Protein 8U06 (pdb70)

Foldseek 3Di:
DAEEEEEALDLQSVLQQVLLLVVPHAYEYEYQDPDRCPVVVVSRYHYDYALLVRLLRHLHYEYEDAALVVVCVRCVVCLLVQANGEYEYQYADALVSQQVVLVSNVVSHHFYKYKHFQDGSVCFQHEPGEIEIEAGPVSCVVCVVSSVSGYHYDYPYHRRSVRNVVSVVVVVVVVVVVLVLVLVQLLQCFDDVNHVDHSVRVVVVVVVVVVVVVVQVVVLPVCLVVVHFAAPPHFLLNVLVVLVVVVVSCVVRVRDRCVSVVSNVLSVVCVVVPRRRGHPNNSVVVPDD/DQAFEEEEEALDLQSVLLQLLLLVVNHAYEYEYQDPDRCPVVVVSPYHYDYALLVRLLRHLHYEYEYAELVVVCVRCVVCLQVQANGEYEYQYADALVSQQVVLVSNVVSHYFYKYKYFQDGSVCFQPEPGEIEIEAGPVSCVVCVVSSVSGYHYDYPYHRRSVRNVVVVVVVVVVVVVVLVLVLVQLLQCFDDVNHNDHSVVVVVVVVVCVVVVVVLVVVLVVCLVVVHFAQPPHFLLNVLVVLVVSVVSCVVRVRDRCVSVVSNVLSVVCVVVPRRRGHPSNSVVVPD

InterPro domains:
  IPR006115 6-phosphogluconate dehydrogenase, NADP-binding [PF03446] (4-153)
  IPR013328 6-phosphogluconate dehydrogenase, domain 2 [G3DSA:1.10.1040.10] (159-292)
  IPR015815 3-hydroxyisobutyrate dehydrogenase-related [PIRSF000103] (3-291)
  IPR036291 NAD(P)-binding domain superfamily [SSF51735] (4-152)
  IPR048666 NADPH-dependent reductive aminase-like, C-terminal domain [PF21761] (160-290)
  IPR051265 HIBADH-related NP60 subfamily [PTHR43580] (4-175)

Sequence (579 aa):
GAKVTVLGLGPMGAALAGAFLAAGHRTTVWNRTPGKGGSLAGEGATEVASAAEAVAASPLVVVCLATYEAVHEVLDPLADELAGRTVVNLTSGSPVHARETANWAQQHGAEYLDGVIMTTPSSGIGKPDYLLLYSGSQAAFDGSRGTLCALGEPMNLGTDAAMASVYDTALLGLMWGTLTGWLHGVALMGADGPGGNVTATTAFTEVANRWMKTVGVFMNTYAPHVDAGHYPGDEFTLHLHHRTMNILAHASELRGVVSGLPELLTELTGRAITAGHGNDSYARLVEFIRKHMGAKVTVLGLGPMGAALAGAFLAAGHRTTVWNRTPGKGGSLAGEGATEVASAAEAVAASPLVVVCLATYEAVHEVLDPLADELAGRTVVNLTSGSPVHARETANWAQQQHGAEYLDGVIMTTPSSGIGKPDYLLLYSGSQAAFDGSRGTLCALGEPMNLGTDAAMASVYDTALLGLMWGTLTGWLHGVALMGADGPGGNVTATTAFTEVANRWMKTVGVFMNTYAPHVDAGHYPGDEFTLHLHHRTMNILAHASELRGVVSGLPELLTELTGRAITAGHGNDSYARLVEFIR

B-factor: mean 26.33, std 11.2, range [11.94, 98.61]

Solvent-accessible surface area: 22124 Å² total; per-residue (Å²): 62,41,115,0,0,0,0,2,6,28,116,36,1,29,24,0,0,20,12,0,26,94,55,48,26,149,5,14,0,24,21,199,61,115,73,115,0,56,87,13,49,71,108,56,10,78,69,16,102,49,13,46,94,0,0,67,37,2,80,12,0,0,0,15,34,93,68,10,126,27,0,42,115,26,0,67,98,14,14,128,83,0,60,70,58,23,1,0,0,5,2,88,34,41,23,74,82,0,94,108,2,20,84,41,0,142,143,48,43,8,82,12,0,1,0,11,30,7,21,29,37,77,4,17,46,72,107,60,39,0,0,0,0,0,6,22,60,71,4,12,107,70,9,102,57,16,0,56,17,0,6,58,10,23,55,19,18,103,40,8,0,25,0,9,4,3,38,12,0,0,17,0,0,1,0,1,0,1,3,0,0,1,0,0,5,6,1,0,35,18,116,32,39,0,11,107,12,74,3,71,45,0,3,55,8,0,64,99,6,27,53,1,0,16,60,34,2,73,66,17,3,66,23,18,67,76,47,119,3,60,6,133,71,32,25,0,96,49,2,48,148,23,0,68,89,2,26,112,20,3,139,131,36,40,7,111,13,29,1,3,107,24,0,27,96,4,0,19,100,0,42,125,56,64,39,3,109,24,0,0,0,47,0,1,61,41,5,108,118,222,164,41,40,97,0,0,0,0,2,7,30,115,35,1,29,24,0,0,17,12,0,23,95,55,50,24,169,3,12,0,21,20,197,60,112,72,115,0,59,85,9,52,74,109,52,9,78,69,26,97,40,12,40,89,0,0,67,36,3,76,13,0,0,0,14,32,93,67,10,70,28,0,47,134,27,1,68,99,13,17,126,80,0,61,72,56,23,2,0,0,4,2,89,40,41,29,71,86,0,92,96,1,16,78,45,1,131,135,47,43,6,83,12,0,1,0,12,29,7,22,30,37,66,3,14,47,108,107,81,38,0,0,0,0,0,6,21,61,74,3,12,108,71,11,105,60,14,0,54,18,0,7,58,11,33,57,22,17,102,40,9,0,27,0,9,4,4,35,14,0,0,18,0,0,1,0,1,0,0,2,0,0,0,0,0,5,6,0,0,36,20,115,31,33,0,11,100,13,73,3,69,40,0,3,111,8,0,53,84,6,28,76,2,0,16,64,31,3,67,63,11,2,67,22,16,67,76,48,120,5,45,8,123,80,25,30,0,93,51,2,50,152,24,0,66,88,1,25,112,20,2,141,137,36,21,6,110,12,28,2,4,108,23,0,26,94,4,0,18,100,0,43,123,55,63,46,2,109,26,0,0,0,45,0,0,65,41,5,147

Secondary structure (DSSP, 8-state):
--EEEEE--SHHHHHHHHHHHHTT-EEEEE-SSTTS-HHHHHTT-EE-S-HHHHHHH-SEEEE--S-HHHHHHHHGGGTGGGTT-EEEE-----HHHHHHHHHHHHHHT-EEEEEEE-S-GGGTTSTT-EEEEEE-HHHHHHHHHHHTTTSEEEEEES-TTHHHHHHHHHHHHHHHHHHHHHHHHHHHHSSSTT----HHHHHHHHHHHHHHHHHHHHHHHHHHHHT--B-TTS-HHHHHHHHHHHHHHHHHHT---SHHHHHHHHHHHHHHTT-TTB-GGGGGGGT--/----EEEEE--SHHHHHHHHHHHHTT-EEEEE-SSTTS-HHHHHTT-EE-SSHHHHHHH-SEEEE--S-HHHHHHHHGGGTGGGTT-EEEE-----HHHHHHHHHHHHHTT-EEEEEEE-S-GGGTTSTT-EEEEEE-HHHHHHHHHHHTTTSEEEEEES-TTHHHHHHHHHHHHHHHHHHHHHHHHHHHHSSSTT----HHHHHHHHHHHHHHHHHHHHHHHHHHHHT--B-TTS-HHHHHHHHHHHHHHHHHHT---SHHHHHHHHHHHHHHTT-TTB-GGGGGGGT-

Nearest PDB structures (foldseek):
  8u07-assembly1_A  TM=1.003E+00  e=7.188E-58  uncultured bacterium
  8u07-assembly1_B  TM=9.953E-01  e=2.051E-54  uncultured bacterium
  8jku-assembly1_A  TM=8.704E-01  e=1.360E-37  synthetic construct
  8qhe-assembly1_A-2  TM=8.598E-01  e=3.360E-33  Aspergillus lentulus
  6jit-assembly2_C  TM=7.911E-01  e=2.680E-31  Stackebrandtia nassauensis DSM 44728

Organism: NCBI:txid77133

Radius of gyration: 27.76 Å; Cα contacts (8 Å, |Δi|>4): 1216; chains: 2; bounding box: 48×63×85 Å

Structure (mmCIF, N/CA/C/O backbone):
data_8U06
#
_entry.id   8U06
#
_cell.length_a   54.114
_cell.length_b   110.767
_cell.length_c   66.987
_cell.angle_alpha   90.000
_cell.angle_beta   107.598
_cell.angle_gamma   90.000
#
_symmetry.space_group_name_H-M   'P 1 21 1'
#
loop_
_entity.id
_entity.type
_entity.pdbx_description
1 polymer RedE
2 non-polymer 'NADP NICOTINAMIDE-ADENINE-DINUCLEOTIDE PHOSPHATE'
3 non-polymer 'Arcyriaflavin A'
4 non-polymer 1,2-ETHANEDIOL
5 non-polymer 'CHLORIDE ION'
6 non-polymer 'IODIDE ION'
7 non-polymer 2-AMINO-2-HYDROXYMETHYL-PROPANE-1,3-DIOL
8 water water
#
loop_
_atom_site.group_PDB
_atom_site.id
_atom_site.type_symbol
_atom_site.label_atom_id
_atom_site.label_alt_id
_atom_site.label_comp_id
_atom_site.label_asym_id
_atom_site.label_entity_id
_atom_site.label_seq_id
_atom_site.pdbx_PDB_ins_code
_atom_site.Cartn_x
_atom_site.Cartn_y
_atom_site.Cartn_z
_atom_site.occupancy
_atom_site.B_iso_or_equiv
_atom_site.auth_seq_id
_atom_site.auth_comp_id
_atom_site.auth_asym_id
_atom_site.auth_atom_id
_atom_site.pdbx_PDB_model_num
ATOM 1 N N . GLY A 1 22 ? 22.68500 -38.60200 -20.37700 1.000 49.90830 2 GLY A N 1
ATOM 2 C CA . GLY A 1 22 ? 22.26900 -39.31400 -19.18000 1.000 54.18016 2 GLY A CA 1
ATOM 3 C C . GLY A 1 22 ? 22.28200 -38.47200 -17.91600 1.000 32.77620 2 GLY A C 1
ATOM 4 O O . GLY A 1 22 ? 22.61700 -38.96500 -16.83100 1.000 35.73771 2 GLY A O 1
ATOM 5 N N . ALA A 1 23 ? 21.90200 -37.20700 -18.05400 1.000 28.51512 3 ALA A N 1
ATOM 6 C CA . ALA A 1 23 ? 21.92900 -36.32000 -16.89700 1.000 22.78228 3 ALA A CA 1
ATOM 7 C C . ALA A 1 23 ? 20.81900 -36.69400 -15.92700 1.000 21.05940 3 ALA A C 1
ATOM 8 O O . ALA A 1 23 ? 19.75600 -37.17100 -16.32600 1.000 23.59828 3 ALA A O 1
ATOM 10 N N . LYS A 1 24 ? 21.06900 -36.47300 -14.63100 1.000 21.37395 4 LYS A N 1
ATOM 11 C CA . LYS A 1 24 ? 20.03500 -36.68100 -13.62600 1.000 22.78433 4 LYS A CA 1
ATOM 12 C C . LYS A 1 24 ? 19.11800 -35.46500 -13.56900 1.000 23.99936 4 LYS A C 1
ATOM 13 O O . LYS A 1 24 ? 19.58500 -34.33600 -13.38900 1.000 25.05070 4 LYS A O 1
ATOM 19 N N . VAL A 1 25 ? 17.81600 -35.69700 -13.68300 1.000 20.55155 5 VAL A N 1
ATOM 20 C CA . VAL A 1 25 ? 16.84200 -34.60900 -13.61200 1.000 17.07101 5 VAL A CA 1
ATOM 21 C C . VAL A 1 25 ? 15.62300 -35.11600 -12.86200 1.000 18.33836 5 VAL A C 1
ATOM 22 O O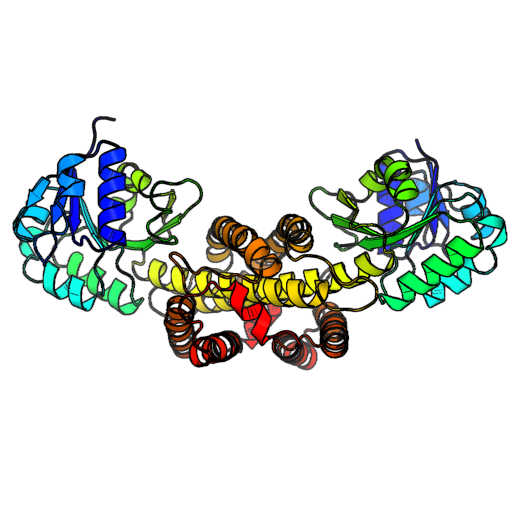 . VAL A 1 25 ? 15.22600 -36.27200 -13.01500 1.000 19.64462 5 VAL A O 1
ATOM 26 N N . THR A 1 26 ? 15.07800 -34.27000 -12.00600 1.000 16.65066 6 THR A N 1
ATOM 27 C CA . THR A 1 26 ? 13.86900 -34.54700 -11.24900 1.000 15.21643 6 THR A CA 1
ATOM 28 C C . THR A 1 26 ? 12.73100 -33.66500 -11.74200 1.000 19.72531 6 THR A C 1
ATOM 29 O O . THR A 1 26 ? 12.93800 -32.47500 -12.01000 1.000 18.89794 6 THR A O 1
ATOM 33 N N . VAL A 1 27 ? 11.53100 -34.23900 -11.87700 1.000 18.15843 7 VAL A N 1
ATOM 34 C CA . VAL A 1 27 ? 10.32200 -33.47200 -12.18000 1.000 17.04242 7 VAL A CA 1
ATOM 35 C C . VAL A 1 27 ? 9.39300 -33.57800 -10.98400 1.000 19.97432 7 VAL A C 1
ATOM 36 O O . VAL A 1 27 ? 9.03500 -34.68500 -10.56800 1.000 20.00449 7 VAL A O 1
ATOM 40 N N . LEU A 1 28 ? 9.00400 -32.42800 -10.42600 1.000 17.83439 8 LEU A N 1
ATOM 41 C CA . LEU A 1 28 ? 7.97300 -32.36200 -9.39600 1.000 16.41036 8 LEU A CA 1
ATOM 42 C C . LEU A 1 28 ? 6.67300 -31.90400 -10.03600 1.000 18.07961 8 LEU A C 1
ATOM 43 O O . LEU A 1 28 ? 6.58400 -30.75900 -10.51500 1.000 18.49803 8 LEU A O 1
ATOM 48 N N . GLY A 1 29 ? 5.66600 -32.78100 -10.03800 1.000 20.91287 9 GLY A N 1
ATOM 49 C CA . GLY A 1 29 ? 4.36900 -32.45500 -10.62400 1.000 18.59938 9 GLY A CA 1
ATOM 50 C C . GLY A 1 29 ? 4.09100 -33.33400 -11.81900 1.000 19.72388 9 GLY A C 1
ATOM 51 O O . GLY A 1 29 ? 4.82500 -33.27100 -12.80000 1.000 19.58507 9 GLY A O 1
ATOM 52 N N . LEU A 1 30 ? 3.08200 -34.18500 -11.72400 1.000 18.73247 10 LEU A N 1
ATOM 53 C CA . LEU A 1 30 ? 2.73100 -35.09900 -12.81000 1.000 17.59952 10 LEU A CA 1
ATOM 54 C C . LEU A 1 30 ? 1.29500 -34.88300 -13.25200 1.000 19.70349 10 LEU A C 1
ATOM 55 O O . LEU A 1 30 ? 0.60000 -35.82700 -13.65700 1.000 22.95655 10 LEU A O 1
ATOM 60 N N . GLY A 1 31 ? 0.84600 -33.61600 -13.25400 1.000 19.92144 11 GLY A N 1
ATOM 61 C CA . GLY A 1 31 ? -0.30900 -33.24100 -14.02100 1.000 22.22976 11 GLY A CA 1
ATOM 62 C C . GLY A 1 31 ? -0.03100 -33.41400 -15.49700 1.000 19.53755 11 GLY A C 1
ATOM 63 O O . GLY A 1 31 ? 1.04000 -33.88200 -15.90300 1.000 22.66533 11 GLY A O 1
ATOM 64 N N . PRO A 1 32 ? -0.99200 -33.01900 -16.32900 1.000 20.21326 12 PRO A N 1
ATOM 65 C CA . PRO A 1 32 ? -0.80500 -33.20200 -17.77100 1.000 20.75008 12 PRO A CA 1
ATOM 66 C C . PRO A 1 32 ? 0.50600 -32.61800 -18.27700 1.000 20.11746 12 PRO A C 1
ATOM 67 O O . PRO A 1 32 ? 1.19000 -33.25500 -19.09700 1.000 21.33086 12 PRO A O 1
ATOM 71 N N . MET A 1 33 ? 0.87000 -31.40800 -17.83100 1.000 18.29599 13 MET A N 1
ATOM 72 C CA . MET A 1 33 ? 2.09400 -30.84100 -18.37400 1.000 18.26759 13 MET A CA 1
ATOM 73 C C . MET A 1 33 ? 3.33400 -31.44800 -17.72300 1.000 17.38829 13 MET A C 1
ATOM 74 O O . MET A 1 33 ? 4.29000 -31.80700 -18.41000 1.000 16.95714 13 MET A O 1
ATOM 79 N N . GLY A 1 34 ? 3.35200 -31.57100 -16.40000 1.000 17.71465 14 GLY A N 1
ATOM 80 C CA . GLY A 1 34 ? 4.54100 -32.12500 -15.75100 1.000 19.95113 14 GLY A CA 1
ATOM 81 C C . GLY A 1 34 ? 4.85500 -33.53100 -16.24100 1.000 20.81951 14 GLY A C 1
ATOM 82 O O . GLY A 1 34 ? 6.01800 -33.88500 -16.45900 1.000 18.02886 14 GLY A O 1
ATOM 83 N N . ALA A 1 35 ? 3.81800 -34.34300 -16.42700 1.000 18.46424 15 ALA A N 1
ATOM 84 C CA . ALA A 1 35 ? 4.01000 -35.67600 -16.98500 1.000 18.87276 15 ALA A CA 1
ATOM 85 C C . ALA A 1 35 ? 4.58600 -35.61500 -18.39100 1.000 20.11802 15 ALA A C 1
ATOM 86 O O . ALA A 1 35 ? 5.38400 -36.47500 -18.78400 1.000 19.41015 15 ALA A O 1
ATOM 88 N N . ALA A 1 36 ? 4.18300 -34.60700 -19.18200 1.000 17.03469 16 ALA A N 1
ATOM 89 C CA . ALA A 1 36 ? 4.75600 -34.50000 -20.50500 1.000 16.82070 16 ALA A CA 1
ATOM 90 C C . ALA A 1 36 ? 6.21600 -34.08800 -20.43200 1.000 16.97711 16 ALA A C 1
ATOM 91 O O . ALA A 1 36 ? 7.02800 -34.52100 -21.25300 1.000 18.80453 16 ALA A O 1
ATOM 93 N N . LEU A 1 37 ? 6.57700 -33.21700 -19.47200 1.000 17.32711 17 LEU A N 1
ATOM 94 C CA . LEU A 1 37 ? 7.98000 -32.83500 -19.37500 1.000 14.20629 17 LEU A CA 1
ATOM 95 C C . LEU A 1 37 ? 8.84000 -34.04200 -18.99000 1.000 16.64477 17 LEU A C 1
ATOM 96 O O . LEU A 1 37 ? 9.94100 -34.24900 -19.52300 1.000 17.71244 17 LEU A O 1
ATOM 101 N N . ALA A 1 38 ? 8.35900 -34.83100 -18.03500 1.000 19.24690 18 ALA A N 1
ATOM 102 C CA . ALA A 1 38 ? 9.09600 -36.02400 -17.64000 1.000 18.05162 18 ALA A CA 1
ATOM 103 C C . ALA A 1 38 ? 9.22800 -36.99100 -18.81800 1.000 17.59354 18 ALA A C 1
ATOM 104 O O . ALA A 1 38 ? 10.30400 -37.56600 -19.02900 1.000 18.66448 18 ALA A O 1
ATOM 106 N N . GLY A 1 39 ? 8.15800 -37.14200 -19.60900 1.000 19.09077 19 GLY A N 1
ATOM 107 C CA . GLY A 1 39 ? 8.21700 -38.01600 -20.78100 1.000 19.23937 19 GLY A CA 1
ATOM 108 C C . GLY A 1 39 ? 9.27100 -37.55100 -21.76400 1.000 20.35008 19 GLY A C 1
ATOM 109 O O . GLY A 1 39 ? 9.99200 -38.36500 -22.34300 1.000 20.78252 19 GLY A O 1
ATOM 110 N N . ALA A 1 40 ? 9.39500 -36.21500 -21.94100 1.000 17.05041 20 ALA A N 1
ATOM 111 C CA . ALA A 1 40 ? 10.38800 -35.69600 -22.86600 1.000 18.28896 20 ALA A CA 1
ATOM 112 C C . ALA A 1 40 ? 11.80300 -35.86800 -22.34500 1.000 18.95693 20 ALA A C 1
ATOM 113 O O . ALA A 1 40 ? 12.72100 -36.12600 -23.12400 1.000 18.20101 20 ALA A O 1
ATOM 115 N N . PHE A 1 41 ? 12.02500 -35.69600 -21.03400 1.000 16.28172 21 PHE A N 1
ATOM 116 C CA . PHE A 1 41 ? 13.34400 -35.98700 -20.49600 1.000 15.87251 21 PHE A CA 1
ATOM 117 C C . PHE A 1 41 ? 13.70400 -37.45800 -20.67800 1.000 16.70881 21 PHE A C 1
ATOM 118 O O . PHE A 1 41 ? 14.83600 -37.79000 -21.05500 1.000 18.92034 21 PHE A O 1
ATOM 126 N N . LEU A 1 42 ? 12.73900 -38.34300 -20.47000 1.000 18.70320 22 LEU A N 1
ATOM 127 C CA . LEU A 1 42 ? 13.00700 -39.75900 -20.70700 1.000 19.69048 22 LEU A CA 1
ATOM 128 C C . LEU A 1 42 ? 13.37700 -40.00900 -22.16200 1.000 21.63003 22 LEU A C 1
ATOM 129 O O . LEU A 1 42 ? 14.30000 -40.78200 -22.44700 1.000 22.33764 22 LEU A O 1
ATOM 134 N N . ALA A 1 43 ? 12.67200 -39.35600 -23.09800 1.000 18.44828 23 ALA A N 1
ATOM 135 C CA . ALA A 1 43 ? 12.90200 -39.61900 -24.50700 1.000 18.74734 23 ALA A CA 1
ATOM 136 C C . ALA A 1 43 ? 14.26900 -39.13400 -24.95900 1.000 20.15791 23 ALA A C 1
ATOM 137 O O . ALA A 1 43 ? 14.75600 -39.57400 -26.00500 1.000 21.71046 23 ALA A O 1
ATOM 139 N N . ALA A 1 44 ? 14.88100 -38.20900 -24.21500 1.000 19.40654 24 ALA A N 1
ATOM 140 C CA . ALA A 1 44 ? 16.21000 -37.73000 -24.54900 1.000 17.59825 24 ALA A CA 1
ATOM 141 C C . ALA A 1 44 ? 17.29100 -38.48500 -23.81500 1.000 23.19002 24 ALA A C 1
ATOM 142 O O . ALA A 1 44 ? 18.47700 -38.21600 -24.02400 1.000 20.88397 24 ALA A O 1
ATOM 144 N N . GLY A 1 45 ? 16.90600 -39.47000 -23.01600 1.000 20.83527 25 GLY A N 1
ATOM 145 C CA . GLY A 1 45 ? 17.86600 -40.33000 -22.39300 1.000 19.62766 25 GLY A CA 1
ATOM 146 C C . GLY A 1 45 ? 18.25700 -39.93200 -20.98700 1.000 21.46487 25 GLY A C 1
ATOM 147 O O . GLY A 1 45 ? 19.15600 -40.55200 -20.41800 1.000 23.87397 25 GLY A O 1
ATOM 148 N N . HIS A 1 46 ? 17.61000 -38.94100 -20.39600 1.000 19.76471 26 HIS A N 1
ATOM 149 C CA . HIS A 1 46 ? 18.05400 -38.49500 -19.07900 1.000 16.86479 26 HIS A CA 1
ATOM 150 C C . HIS A 1 46 ? 17.55200 -39.42100 -17.98400 1.000 19.44064 26 HIS A C 1
ATOM 151 O O . HIS A 1 46 ? 16.52000 -40.09500 -18.12600 1.000 20.20879 26 HIS A O 1
ATOM 158 N N . ARG A 1 47 ? 18.31600 -39.46900 -16.89000 1.000 20.36339 27 ARG A N 1
ATOM 159 C CA . ARG A 1 47 ? 17.97500 -40.30300 -15.74100 1.000 20.14637 27 ARG A CA 1
ATOM 160 C C . ARG A 1 47 ? 16.96100 -39.52100 -14.92800 1.000 20.43900 27 ARG A C 1
ATOM 161 O O . ARG A 1 47 ? 17.31600 -38.59400 -14.19100 1.000 20.86154 27 ARG A O 1
ATOM 169 N N . THR A 1 48 ? 15.69400 -39.88100 -15.09200 1.000 19.08255 28 THR A N 1
ATOM 170 C CA . THR A 1 48 ? 14.56700 -39.02900 -14.73100 1.000 17.73127 28 THR A CA 1
ATOM 171 C C . THR A 1 48 ? 13.87900 -39.58200 -13.49600 1.000 18.31121 28 THR A C 1
ATOM 172 O O . THR A 1 48 ? 13.42500 -40.72400 -13.48800 1.000 22.35336 28 THR A O 1
ATOM 176 N N . THR A 1 49 ? 13.86500 -38.78000 -12.42800 1.000 17.72607 29 THR A N 1
ATOM 177 C CA . THR A 1 49 ? 13.16800 -39.10200 -11.19900 1.000 16.67632 29 THR A CA 1
ATOM 178 C C . THR A 1 49 ? 11.92000 -38.24500 -11.11500 1.000 21.80019 29 THR A C 1
ATOM 179 O O . THR A 1 49 ? 11.95800 -37.04500 -11.41900 1.000 21.01491 29 THR A O 1
ATOM 183 N N . VAL A 1 50 ? 10.80800 -38.83900 -10.70600 1.000 19.76406 30 VAL A N 1
ATOM 184 C CA . VAL A 1 50 ? 9.56100 -38.07700 -10.70500 1.000 19.93236 30 VAL A CA 1
ATOM 185 C C . VAL A 1 50 ? 8.83400 -38.22300 -9.37800 1.000 22.01832 30 VAL A C 1
ATOM 186 O O . VAL A 1 50 ? 8.93900 -39.24300 -8.68900 1.000 20.65739 30 VAL A O 1
ATOM 190 N N . TRP A 1 51 ? 8.06900 -37.18900 -9.03600 1.000 20.28467 31 TRP A N 1
ATOM 191 C CA . TRP A 1 51 ? 7.22300 -37.19600 -7.85200 1.000 18.06824 31 TRP A CA 1
ATOM 192 C C . TRP A 1 51 ? 5.97200 -36.37500 -8.11500 1.000 20.92539 31 TRP A C 1
ATOM 193 O O . TRP A 1 51 ? 5.98700 -35.36300 -8.85100 1.000 19.62032 31 TRP A O 1
ATOM 204 N N . ASN A 1 52 ? 4.88800 -36.79800 -7.48600 1.000 21.17889 32 ASN A N 1
ATOM 205 C CA . ASN A 1 52 ? 3.63900 -36.05800 -7.52300 1.000 20.00282 32 ASN A CA 1
ATOM 206 C C . ASN A 1 52 ? 2.97400 -36.16000 -6.15600 1.000 28.61505 32 ASN A C 1
ATOM 207 O O . ASN A 1 52 ? 3.08000 -37.18300 -5.47400 1.000 24.87280 32 ASN A O 1
ATOM 212 N N . ARG A 1 53 ? 2.29600 -35.09000 -5.74700 1.000 22.67236 33 ARG A N 1
ATOM 213 C CA . ARG A 1 53 ? 1.62200 -35.11500 -4.44600 1.000 23.62638 33 ARG A CA 1
ATOM 214 C C . ARG A 1 53 ? 0.70600 -36.32400 -4.32900 1.000 25.54834 33 ARG A C 1
ATOM 215 O O . ARG A 1 53 ? 0.79900 -37.11600 -3.37300 1.000 27.30185 33 ARG A O 1
ATOM 223 N N . THR A 1 54 ? -0.17400 -36.51700 -5.34400 1.000 23.40522 34 THR A N 1
ATOM 224 C CA . THR A 1 54 ? -1.11500 -37.63200 -5.34300 1.000 26.22019 34 THR A CA 1
ATOM 225 C C . THR A 1 54 ? -0.47900 -38.87600 -5.95800 1.000 28.86687 34 THR A C 1
ATOM 226 O O . THR A 1 54 ? 0.03100 -38.81800 -7.08400 1.000 26.45207 34 THR A O 1
ATOM 230 N N . PRO A 1 55 ? -0.48200 -40.00500 -5.26000 1.000 29.84708 35 PRO A N 1
ATOM 231 C CA . PRO A 1 55 ? 0.04700 -41.23300 -5.84700 1.000 25.69484 35 PRO A CA 1
ATOM 232 C C . PRO A 1 55 ? -0.79700 -41.72900 -7.01000 1.000 24.10550 35 PRO A C 1
ATOM 233 O O . PRO A 1 55 ? -1.98900 -41.42600 -7.14700 1.000 30.19112 35 PRO A O 1
ATOM 237 N N . GLY A 1 56 ? -0.15700 -42.52100 -7.86200 1.000 31.69727 36 GLY A N 1
ATOM 238 C CA . GLY A 1 56 ? -0.85700 -43.22300 -8.91800 1.000 32.33300 36 GLY A CA 1
ATOM 239 C C . GLY A 1 56 ? -0.83200 -42.58500 -10.28900 1.000 33.75363 36 GLY A C 1
ATOM 240 O O . GLY A 1 56 ? -1.54200 -43.07000 -11.18400 1.000 33.13651 36 GLY A O 1
ATOM 241 N N . LYS A 1 57 ? -0.04200 -41.52100 -10.49500 1.000 29.46602 37 LYS A N 1
ATOM 242 C CA . LYS A 1 57 ? 0.00400 -40.83200 -11.78100 1.000 31.36726 37 LYS A CA 1
ATOM 243 C C . LYS A 1 57 ? 1.32700 -41.02700 -12.52300 1.000 24.42809 37 LYS A C 1
ATOM 244 O O . LYS A 1 57 ? 1.56300 -40.33700 -13.52900 1.000 31.37426 37 LYS A O 1
ATOM 250 N N . GLY A 1 58 ? 2.17000 -41.95600 -12.07900 1.000 29.89200 38 GLY A N 1
ATOM 251 C CA . GLY A 1 58 ? 3.50300 -42.17400 -12.63300 1.000 26.12077 38 GLY A CA 1
ATOM 252 C C . GLY A 1 58 ? 3.73000 -43.55100 -13.27100 1.000 73.60020 38 GLY A C 1
ATOM 253 O O . GLY A 1 58 ? 4.84900 -43.89200 -13.64800 1.000 29.95169 38 GLY A O 1
ATOM 254 N N . GLY A 1 59 ? 2.69600 -44.36700 -13.43000 1.000 41.12361 39 GLY A N 1
ATOM 255 C CA . GLY A 1 59 ? 2.92600 -45.73100 -13.90500 1.000 44.53132 39 GLY A CA 1
ATOM 256 C C . GLY A 1 59 ? 3.45000 -45.80200 -15.33200 1.000 41.34532 39 GLY A C 1
ATOM 257 O O . GLY A 1 59 ? 4.35300 -46.58900 -15.64200 1.000 32.89977 39 GLY A O 1
ATOM 258 N N . SER A 1 60 ? 2.88400 -44.99400 -16.22500 1.000 28.47649 40 SER A N 1
ATOM 259 C CA . SER A 1 60 ? 3.33700 -45.00300 -17.62600 1.000 28.88878 40 SER A CA 1
ATOM 260 C C . SER A 1 60 ? 4.77400 -44.49700 -17.75900 1.000 25.64009 40 SER A C 1
ATOM 261 O O . SER A 1 60 ? 5.57500 -45.01800 -18.55700 1.000 23.11354 40 SER A O 1
ATOM 264 N N . LEU A 1 61 ? 5.09900 -43.46300 -17.00300 1.000 20.74199 41 LEU A N 1
ATOM 265 C CA . LEU A 1 61 ? 6.46600 -42.95100 -16.97600 1.000 17.58927 41 LEU A CA 1
ATOM 266 C C . LEU A 1 61 ? 7.43700 -43.99200 -16.40900 1.000 19.65434 41 LEU A C 1
ATOM 267 O O . LEU A 1 61 ? 8.55100 -44.13000 -16.91000 1.000 20.87215 41 LEU A O 1
ATOM 272 N N . ALA A 1 62 ? 7.04700 -44.70900 -15.34400 1.000 20.79804 42 ALA A N 1
ATOM 273 C CA . ALA A 1 62 ? 7.92600 -45.76200 -14.82600 1.000 21.40637 42 ALA A CA 1
ATOM 274 C C . ALA A 1 62 ? 8.15500 -46.82900 -15.87800 1.000 19.51688 42 ALA A C 1
ATOM 275 O O . ALA A 1 62 ? 9.27200 -47.34800 -16.02000 1.000 20.54192 42 ALA A O 1
ATOM 277 N N . GLY A 1 63 ? 7.10800 -47.14800 -16.63700 1.000 19.72885 43 GLY A N 1
ATOM 278 C CA . GLY A 1 63 ? 7.23100 -48.10000 -17.73200 1.000 20.69267 43 GLY A CA 1
ATOM 279 C C . GLY A 1 63 ? 8.19900 -47.64500 -18.80200 1.000 21.81372 43 GLY A C 1
ATOM 280 O O . GLY A 1 63 ? 8.75100 -48.46900 -19.52100 1.000 20.91814 43 GLY A O 1
ATOM 281 N N . GLU A 1 64 ? 8.40200 -46.33700 -18.92400 1.000 20.04619 44 GLU A N 1
ATOM 282 C CA . GLU A 1 64 ? 9.33400 -45.73900 -19.87700 1.000 19.22958 44 GLU A CA 1
ATOM 283 C C . GLU A 1 64 ? 10.70200 -45.48900 -19.26600 1.000 22.05417 44 GLU A C 1
ATOM 284 O O . GLU A 1 64 ? 11.55500 -44.87200 -19.91000 1.000 20.84892 44 GLU A O 1
ATOM 290 N N . GLY A 1 65 ? 10.92400 -45.94100 -18.03000 1.000 19.31336 45 GLY A N 1
ATOM 291 C CA . GLY A 1 65 ? 12.23400 -45.82500 -17.41000 1.000 20.89645 45 GLY A CA 1
ATOM 292 C C . GLY A 1 65 ? 12.37400 -44.78100 -16.32400 1.000 23.16216 45 GLY A C 1
ATOM 293 O O . GLY A 1 65 ? 13.48300 -44.62000 -15.80200 1.000 19.88489 45 GLY A O 1
ATOM 294 N N . ALA A 1 66 ? 11.30800 -44.06600 -15.96900 1.000 19.04571 46 ALA A N 1
ATOM 295 C CA . ALA A 1 66 ? 11.43000 -43.11400 -14.85800 1.000 20.35060 46 ALA A CA 1
ATOM 296 C C . ALA A 1 66 ? 11.49000 -43.84500 -13.53400 1.000 20.40485 46 ALA A C 1
ATOM 297 O O . ALA A 1 66 ? 10.99400 -44.96400 -13.38600 1.000 22.72674 46 ALA A O 1
ATOM 299 N N . THR A 1 67 ? 12.10800 -43.18200 -12.55400 1.000 18.64850 47 THR A N 1
ATOM 300 C CA . THR A 1 67 ? 12.10300 -43.64100 -11.17200 1.000 20.61730 47 THR A CA 1
ATOM 301 C C . THR A 1 67 ? 11.07800 -42.79600 -10.43300 1.000 25.00804 47 THR A C 1
ATOM 302 O O . THR A 1 67 ? 11.29200 -41.59500 -10.23600 1.000 22.62073 47 THR A O 1
ATOM 306 N N . GLU A 1 68 ? 9.95500 -43.39100 -10.04100 1.000 22.90207 48 GLU A N 1
ATOM 307 C CA . GLU A 1 68 ? 9.01300 -42.65000 -9.21500 1.000 22.86535 48 GLU A CA 1
ATOM 308 C C . GLU A 1 68 ? 9.36900 -42.83700 -7.73800 1.000 23.66046 48 GLU A C 1
ATOM 309 O O . GLU A 1 68 ? 9.67500 -43.94500 -7.29900 1.000 26.31601 48 GLU A O 1
ATOM 315 N N . VAL A 1 69 ? 9.33600 -41.74000 -6.97700 1.000 21.70223 49 VAL A N 1
ATOM 316 C CA . VAL A 1 69 ? 9.63100 -41.80500 -5.55600 1.000 21.40705 49 VAL A CA 1
ATOM 317 C C . VAL A 1 69 ? 8.45500 -41.25000 -4.76400 1.000 21.82404 49 VAL A C 1
ATOM 318 O O . VAL A 1 69 ? 7.63600 -40.47000 -5.25400 1.000 27.32554 49 VAL A O 1
ATOM 322 N N . ALA A 1 70 ? 8.38000 -41.66700 -3.50200 1.000 23.87051 50 ALA A N 1
ATOM 323 C CA . ALA A 1 70 ? 7.17400 -41.37800 -2.74200 1.000 23.46404 50 ALA A CA 1
ATOM 324 C C . ALA A 1 70 ? 7.15000 -39.97800 -2.14200 1.000 22.21107 50 ALA A C 1
ATOM 325 O O . ALA A 1 70 ? 6.06400 -39.48200 -1.81700 1.000 30.17896 50 ALA A O 1
ATOM 327 N N . SER A 1 71 ? 8.29400 -39.32900 -1.95900 1.000 25.02711 51 SER A N 1
ATOM 328 C CA . SER A 1 71 ? 8.30200 -38.01800 -1.32000 1.000 21.52835 51 SER A CA 1
ATOM 329 C C . SER A 1 71 ? 9.05700 -37.00200 -2.16700 1.000 22.07505 51 SER A C 1
ATOM 330 O O . SER A 1 71 ? 9.98200 -37.35800 -2.90800 1.000 22.59229 51 SER A O 1
ATOM 333 N N . ALA A 1 72 ? 8.67500 -35.72000 -2.01900 1.000 22.99011 52 ALA A N 1
ATOM 334 C CA . ALA A 1 72 ? 9.40100 -34.64700 -2.69900 1.000 21.46187 52 ALA A CA 1
ATOM 335 C C . ALA A 1 72 ? 10.83600 -34.55600 -2.20000 1.000 20.24838 52 ALA A C 1
ATOM 336 O O . ALA A 1 72 ? 11.75700 -34.29900 -2.99000 1.000 22.24419 52 ALA A O 1
ATOM 338 N N . ALA A 1 73 ? 11.05400 -34.83400 -0.89600 1.000 21.81045 53 ALA A N 1
ATOM 339 C CA . ALA A 1 73 ? 12.40600 -34.80100 -0.36400 1.000 22.35877 53 ALA A CA 1
ATOM 340 C C . ALA A 1 73 ? 13.29500 -35.80400 -1.08600 1.000 21.29176 53 ALA A C 1
ATOM 341 O O . ALA A 1 73 ? 14.45000 -35.49100 -1.41400 1.000 24.25016 53 ALA A O 1
ATOM 343 N N . GLU A 1 74 ? 12.78600 -37.02000 -1.32500 1.000 20.05745 54 GLU A N 1
ATOM 344 C CA . GLU A 1 74 ? 13.60800 -38.00700 -2.01400 1.000 23.84343 54 GLU A CA 1
ATOM 345 C C . GLU A 1 74 ? 13.86400 -37.57500 -3.44700 1.000 19.05544 54 GLU A C 1
ATOM 346 O O . GLU A 1 74 ? 14.96900 -37.76500 -3.98000 1.000 24.45898 54 GLU A O 1
ATOM 352 N N . ALA A 1 75 ? 12.85900 -36.97400 -4.07200 1.000 19.05963 55 ALA A N 1
ATOM 353 C CA . ALA A 1 75 ? 12.99100 -36.57100 -5.47600 1.000 19.41477 55 ALA A CA 1
ATOM 354 C C . ALA A 1 75 ? 13.99800 -35.43800 -5.62600 1.000 18.24100 55 ALA A C 1
ATOM 355 O O . ALA A 1 75 ? 14.86900 -35.47400 -6.50900 1.000 20.91776 55 ALA A O 1
ATOM 357 N N . VAL A 1 76 ? 13.97200 -34.48300 -4.69800 1.000 20.63079 56 VAL A N 1
ATOM 358 C CA . VAL A 1 76 ? 14.94000 -33.39200 -4.72800 1.000 21.01814 56 VAL A CA 1
ATOM 359 C C . VAL A 1 76 ? 16.35200 -33.92500 -4.48900 1.000 20.13565 56 VAL A C 1
ATOM 360 O O . VAL A 1 76 ? 17.30500 -33.50200 -5.15700 1.000 25.76092 56 VAL A O 1
ATOM 364 N N . ALA A 1 77 ? 16.50300 -34.88400 -3.55700 1.000 21.12360 57 ALA A N 1
ATOM 365 C CA . ALA A 1 77 ? 17.81000 -35.47400 -3.26000 1.000 24.59202 57 ALA A CA 1
ATOM 366 C C . ALA A 1 77 ? 18.38000 -36.25000 -4.43900 1.000 25.17564 57 ALA A C 1
ATOM 367 O O . ALA A 1 77 ? 19.59200 -36.49100 -4.49100 1.000 26.72309 57 ALA A O 1
ATOM 369 N N . ALA A 1 78 ? 17.53300 -36.64500 -5.38400 1.000 20.96015 58 ALA A N 1
ATOM 370 C CA . ALA A 1 78 ? 17.94400 -37.54800 -6.44700 1.000 21.30559 58 ALA A CA 1
ATOM 371 C C . ALA A 1 78 ? 18.73100 -36.87600 -7.56600 1.000 23.15119 58 ALA A C 1
ATOM 372 O O . ALA A 1 78 ? 19.47400 -37.57600 -8.27300 1.000 23.91649 58 ALA A O 1
ATOM 374 N N . SER A 1 79 ? 18.56900 -35.55600 -7.77100 1.000 20.82276 59 SER A N 1
ATOM 375 C CA . SER A 1 79 ? 19.11200 -34.91100 -8.95900 1.000 20.00261 59 SER A CA 1
ATOM 376 C C . SER A 1 79 ? 19.61100 -33.51400 -8.62500 1.000 22.10994 59 SER A C 1
ATOM 377 O O . SER A 1 79 ? 19.01400 -32.83000 -7.79400 1.000 22.55817 59 SER A O 1
ATOM 380 N N . PRO A 1 80 ? 20.65800 -33.04800 -9.30200 1.000 19.50571 60 PRO A N 1
ATOM 381 C CA . PRO A 1 80 ? 21.07900 -31.65200 -9.09700 1.000 18.74043 60 PRO A CA 1
ATOM 382 C C . PRO A 1 80 ? 20.17800 -30.65300 -9.80400 1.000 20.30730 60 PRO A C 1
ATOM 383 O O . PRO A 1 80 ? 20.21200 -29.46500 -9.47300 1.000 23.46606 60 PRO A O 1
ATOM 387 N N . LEU A 1 81 ? 19.36100 -31.09900 -10.74600 1.000 19.12044 61 LEU A N 1
ATOM 388 C CA . LEU A 1 81 ? 18.43600 -30.26500 -11.50700 1.000 18.19745 61 LEU A CA 1
ATOM 389 C C . LEU A 1 81 ? 17.01000 -30.67200 -11.15200 1.000 19.96089 61 LEU A C 1
ATOM 390 O O . LEU A 1 81 ? 16.62500 -31.84200 -11.33200 1.000 20.85034 61 LEU A O 1
ATOM 395 N N . VAL A 1 82 ? 16.25300 -29.73600 -10.60000 1.000 16.81762 62 VAL A N 1
ATOM 396 C CA . VAL A 1 82 ? 14.89000 -29.97200 -10.13600 1.000 15.43686 62 VAL A CA 1
ATOM 397 C C . VAL A 1 82 ? 13.96300 -29.11400 -10.97500 1.000 18.87422 62 VAL A C 1
ATOM 398 O O . VAL A 1 82 ? 14.01700 -27.87500 -10.89800 1.000 17.66412 62 VAL A O 1
ATOM 402 N N . VAL A 1 83 ? 13.09900 -29.75000 -11.76600 1.000 16.55283 63 VAL A N 1
ATOM 403 C CA . VAL A 1 83 ? 12.16700 -29.04000 -12.64500 1.000 15.56592 63 VAL A CA 1
ATOM 404 C C . VAL A 1 83 ? 10.79100 -29.11300 -12.00500 1.000 20.16404 63 VAL A C 1
ATOM 405 O O . VAL A 1 83 ? 10.31400 -30.19200 -11.64900 1.000 20.36279 63 VAL A O 1
ATOM 409 N N . VAL A 1 84 ? 10.17500 -27.97000 -11.77000 1.000 16.81859 64 VAL A N 1
ATOM 410 C CA . VAL A 1 84 ? 8.92400 -27.89500 -11.02900 1.000 16.26746 64 VAL A CA 1
ATOM 411 C C . VAL A 1 84 ? 7.82200 -27.44200 -11.97300 1.000 19.82452 64 VAL A C 1
ATOM 412 O O . VAL A 1 84 ? 7.99100 -26.44900 -12.68800 1.000 19.87154 64 VAL A O 1
ATOM 416 N N . CYS A 1 85 ? 6.69100 -28.15400 -11.96700 1.000 17.07637 65 CYS A N 1
ATOM 417 C CA . CYS A 1 85 ? 5.58700 -27.75200 -12.84200 1.000 18.04387 65 CYS A CA 1
ATOM 418 C C . CYS A 1 85 ? 4.28200 -28.11800 -12.13300 1.000 19.23750 65 CYS A C 1
ATOM 419 O O . CYS A 1 85 ? 3.74200 -29.22100 -12.30900 1.000 18.60831 65 CYS A O 1
ATOM 422 N N . LEU A 1 86 ? 3.79200 -27.17300 -11.34400 1.000 17.57818 66 LEU A N 1
ATOM 423 C CA . LEU A 1 86 ? 2.65000 -27.35600 -10.47200 1.000 16.32677 66 LEU A CA 1
ATOM 424 C C . LEU A 1 86 ? 1.58700 -26.33100 -10.83900 1.000 21.50986 66 LEU A C 1
ATOM 425 O O . LEU A 1 86 ? 1.79000 -25.45300 -11.70400 1.000 20.88680 66 LEU A O 1
ATOM 430 N N . ALA A 1 87 ? 0.41900 -26.46300 -10.20600 1.000 18.99808 67 ALA A N 1
ATOM 431 C CA . ALA A 1 87 ? -0.72600 -25.65400 -10.63000 1.000 20.57819 67 ALA A CA 1
ATOM 432 C C . ALA A 1 87 ? -0.48300 -24.17200 -10.39800 1.000 21.99663 67 ALA A C 1
ATOM 433 O O . ALA A 1 87 ? -0.90100 -23.33600 -11.20300 1.000 26.16743 67 ALA A O 1
ATOM 435 N N . THR A 1 88 ? 0.14200 -23.82500 -9.27700 1.000 16.78944 68 THR A N 1
ATOM 436 C CA . THR A 1 88 ? 0.25100 -22.43300 -8.83700 1.000 18.40058 68 THR A CA 1
ATOM 437 C C . THR A 1 88 ? 1.57800 -22.23500 -8.11500 1.000 20.30602 68 THR A C 1
ATOM 438 O O . THR A 1 88 ? 2.20200 -23.19100 -7.66700 1.000 19.98740 68 THR A O 1
ATOM 442 N N . TYR A 1 89 ? 1.99100 -20.96100 -7.95500 1.000 20.35998 69 TYR A N 1
ATOM 443 C CA . TYR A 1 89 ? 3.17500 -20.68500 -7.13100 1.000 19.78130 69 TYR A CA 1
ATOM 444 C C . TYR A 1 89 ? 2.91400 -20.96200 -5.65900 1.000 19.51667 69 TYR A C 1
ATOM 445 O O . TYR A 1 89 ? 3.85200 -21.26400 -4.90500 1.000 20.06361 69 TYR A O 1
ATOM 454 N N . GLU A 1 90 ? 1.65500 -20.90600 -5.22900 1.000 22.44432 70 GLU A N 1
ATOM 455 C CA . GLU A 1 90 ? 1.36100 -21.31100 -3.85500 1.000 26.93136 70 GLU A CA 1
ATOM 456 C C . GLU A 1 90 ? 1.70500 -22.78000 -3.65100 1.000 25.07546 70 GLU A C 1
ATOM 457 O O . GLU A 1 90 ? 2.30100 -23.15800 -2.63600 1.000 25.47867 70 GLU A O 1
ATOM 463 N N . ALA A 1 91 ? 1.37600 -23.61000 -4.63700 1.000 19.70602 71 ALA A N 1
ATOM 464 C CA . ALA A 1 91 ? 1.72500 -25.02600 -4.57900 1.000 19.39024 71 ALA A CA 1
ATOM 465 C C . ALA A 1 91 ? 3.23900 -25.21900 -4.60300 1.000 21.19592 71 ALA A C 1
ATOM 466 O O . ALA A 1 91 ? 3.77200 -26.07400 -3.89300 1.000 21.73456 71 ALA A O 1
ATOM 468 N N . VAL A 1 92 ? 3.94900 -24.42500 -5.40500 1.000 20.55591 72 VAL A N 1
ATOM 469 C CA . VAL A 1 92 ? 5.40700 -24.50800 -5.43500 1.000 18.55260 72 VAL A CA 1
ATOM 470 C C . VAL A 1 92 ? 5.98100 -24.32000 -4.03300 1.000 18.22828 72 VAL A C 1
ATOM 471 O O . VAL A 1 92 ? 6.83500 -25.09000 -3.58100 1.000 22.69815 72 VAL A O 1
ATOM 475 N N . HIS A 1 93 ? 5.52600 -23.28200 -3.33600 1.000 22.39284 73 HIS A N 1
ATOM 476 C CA . HIS A 1 93 ? 6.07200 -23.05200 -2.00000 1.000 20.79019 73 HIS A CA 1
ATOM 477 C C . HIS A 1 93 ? 5.60900 -24.08000 -0.97400 1.000 22.85171 73 HIS A C 1
ATOM 478 O O . HIS A 1 93 ? 6.37000 -24.40500 -0.04900 1.000 25.07981 73 HIS A O 1
ATOM 485 N N . GLU A 1 94 ? 4.40000 -24.63100 -1.10700 1.000 23.58467 74 GLU A N 1
ATOM 486 C CA . GLU A 1 94 ? 4.01600 -25.69500 -0.18400 1.000 26.00966 74 GLU A CA 1
ATOM 487 C C . GLU A 1 94 ? 4.94200 -26.89300 -0.31200 1.000 26.13945 74 GLU A C 1
ATOM 488 O O . GLU A 1 94 ? 5.29300 -27.52900 0.69200 1.000 28.22716 74 GLU A O 1
ATOM 494 N N . VAL A 1 95 ? 5.34900 -27.21300 -1.54100 1.000 22.27764 75 VAL A N 1
ATOM 495 C CA . VAL A 1 95 ? 6.25400 -28.33300 -1.77100 1.000 21.58136 75 VAL A CA 1
ATOM 496 C C . VAL A 1 95 ? 7.69600 -27.98100 -1.40900 1.000 24.15982 75 VAL A C 1
ATOM 497 O O . VAL A 1 95 ? 8.39400 -28.78300 -0.77800 1.000 25.00953 75 VAL A O 1
ATOM 501 N N . LEU A 1 96 ? 8.18500 -26.80600 -1.80400 1.000 22.83780 76 LEU A N 1
ATOM 502 C CA . LEU A 1 96 ? 9.61500 -26.54700 -1.66000 1.000 21.31409 76 LEU A CA 1
ATOM 503 C C . LEU A 1 96 ? 9.99500 -25.90500 -0.31900 1.000 22.46060 76 LEU A C 1
ATOM 504 O O . LEU A 1 96 ? 11.14100 -26.04400 0.10200 1.000 21.85611 76 LEU A O 1
ATOM 509 N N . ASP A 1 97 ? 9.10300 -25.14600 0.30900 1.000 23.94001 77 ASP A N 1
ATOM 510 C CA . ASP A 1 97 ? 9.49500 -24.47800 1.55100 1.000 23.04345 77 ASP A CA 1
ATOM 511 C C . ASP A 1 97 ? 10.02300 -25.45200 2.60300 1.000 22.40930 77 ASP A C 1
ATOM 512 O O . ASP A 1 97 ? 11.02500 -25.11000 3.27100 1.000 25.65307 77 ASP A O 1
ATOM 517 N N . PRO A 1 98 ? 9.41300 -26.62600 2.82000 1.000 24.78473 78 PRO A N 1
ATOM 518 C CA . PRO A 1 98 ? 9.98300 -27.59500 3.77800 1.000 23.61323 78 PRO A CA 1
ATOM 519 C C . PRO A 1 98 ? 11.34000 -28.12100 3.37200 1.000 28.01669 78 PRO A C 1
ATOM 520 O O . PRO A 1 98 ? 12.00100 -28.77300 4.19700 1.000 29.43774 78 PRO A O 1
ATOM 524 N N . LEU A 1 99 ? 11.75600 -27.89900 2.12700 1.000 26.00052 79 LEU A N 1
ATOM 525 C CA . LEU A 1 99 ? 12.97200 -28.47900 1.58900 1.000 22.05021 79 LEU A CA 1
ATOM 526 C C . LEU A 1 99 ? 14.05500 -27.44300 1.37500 1.000 21.57874 79 LEU A C 1
ATOM 527 O O . LEU A 1 99 ? 15.01700 -27.71000 0.65100 1.000 25.64537 79 LEU A O 1
ATOM 532 N N . ALA A 1 100 ? 13.92300 -26.27100 2.00600 1.000 23.80673 80 ALA A N 1
ATOM 533 C CA . ALA A 1 100 ? 14.84800 -25.18000 1.75200 1.000 23.81488 80 ALA A CA 1
ATOM 534 C C . ALA A 1 100 ? 16.29900 -25.57700 2.00900 1.000 29.35003 80 ALA A C 1
ATOM 535 O O . ALA A 1 100 ? 17.17900 -25.24200 1.21200 1.000 30.41489 80 ALA A O 1
ATOM 537 N N . ASP A 1 101 ? 16.58300 -26.29700 3.11100 1.000 26.73606 81 ASP A N 1
ATOM 538 C CA . ASP A 1 101 ? 17.97400 -26.68000 3.35600 1.000 28.33285 81 ASP A CA 1
ATOM 539 C C . ASP A 1 101 ? 18.46900 -27.67600 2.31300 1.000 30.68101 81 ASP A C 1
ATOM 540 O O . ASP A 1 101 ? 19.65000 -27.66800 1.95100 1.000 37.11259 81 ASP A O 1
ATOM 545 N N . GLU A 1 102 ? 17.57800 -28.51500 1.80900 1.000 27.17644 82 GLU A N 1
ATOM 546 C CA . GLU A 1 102 ? 17.92000 -29.55100 0.84700 1.000 24.12043 82 GLU A CA 1
ATOM 547 C C . GLU A 1 102 ? 18.12200 -28.99700 -0.56400 1.000 26.47237 82 GLU A C 1
ATOM 548 O O . GLU A 1 102 ? 18.67200 -29.69500 -1.42300 1.000 27.38459 82 GLU A O 1
ATOM 554 N N . LEU A 1 103 ? 17.70900 -27.76400 -0.81500 1.000 29.93260 83 LEU A N 1
ATOM 555 C CA . LEU A 1 103 ? 17.85200 -27.19800 -2.14300 1.000 29.79824 83 LEU A CA 1
ATOM 556 C C . LEU A 1 103 ? 19.16500 -26.45800 -2.32900 1.000 24.85614 83 LEU A C 1
ATOM 557 O O . LEU A 1 103 ? 19.49400 -26.08700 -3.45800 1.000 27.16186 83 LEU A O 1
ATOM 562 N N . ALA A 1 104 ? 19.94600 -26.23600 -1.26800 1.000 26.84009 84 ALA A N 1
ATOM 563 C CA . ALA A 1 104 ? 21.18900 -25.51600 -1.45600 1.000 22.60774 84 ALA A CA 1
ATOM 564 C C . ALA A 1 104 ? 22.10400 -26.25200 -2.43300 1.000 25.31155 84 ALA A C 1
ATOM 565 O O . ALA A 1 104 ? 22.29400 -27.47000 -2.33500 1.000 27.29846 84 ALA A O 1
ATOM 567 N N . GLY A 1 105 ? 22.68800 -25.50000 -3.35700 1.000 25.53571 85 GLY A N 1
ATOM 568 C CA . GLY A 1 105 ? 23.56700 -26.04800 -4.36100 1.000 31.76121 85 GLY A CA 1
ATOM 569 C C . GLY A 1 105 ? 22.86900 -26.74300 -5.51200 1.000 32.37563 85 GLY A C 1
ATOM 570 O O . GLY A 1 105 ? 23.54700 -27.23400 -6.41400 1.000 36.32738 85 GLY A O 1
ATOM 571 N N . ARG A 1 106 ? 21.55200 -26.82000 -5.50100 1.000 21.25104 86 ARG A N 1
ATOM 572 C CA . ARG A 1 106 ? 20.80700 -27.40700 -6.61700 1.000 17.71029 86 ARG A CA 1
ATOM 573 C C . ARG A 1 106 ? 20.31100 -26.31400 -7.52500 1.000 19.74442 86 ARG A C 1
ATOM 574 O O . ARG A 1 106 ? 20.27800 -25.14200 -7.15000 1.000 25.00885 86 ARG A O 1
ATOM 582 N N . THR A 1 107 ? 19.90600 -26.71300 -8.73500 1.000 17.01813 87 THR A N 1
ATOM 583 C CA . THR A 1 107 ? 19.30300 -25.80500 -9.71100 1.000 18.94089 87 THR A CA 1
ATOM 584 C C . THR A 1 107 ? 17.81700 -26.09800 -9.75300 1.000 19.84840 87 THR A C 1
ATOM 585 O O . THR A 1 107 ? 17.41900 -27.26400 -9.93600 1.000 21.07439 87 THR A O 1
ATOM 589 N N . VAL A 1 108 ? 17.00400 -25.06100 -9.56300 1.000 17.09202 88 VAL A N 1
ATOM 590 C CA . VAL A 1 108 ? 15.54400 -25.18100 -9.58400 1.000 15.01861 88 VAL A CA 1
ATOM 591 C C . VAL A 1 108 ? 15.07500 -24.45900 -10.82300 1.000 14.91042 88 VAL A C 1
ATOM 592 O O . VAL A 1 108 ? 15.38100 -23.27600 -10.99100 1.000 16.73136 88 VAL A O 1
ATOM 596 N N . VAL A 1 109 ? 14.36200 -25.16700 -11.69700 1.000 13.46822 89 VAL A N 1
ATOM 597 C CA . VAL A 1 109 ? 13.79500 -24.59400 -12.92400 1.000 14.46667 89 VAL A CA 1
ATOM 598 C C . VAL A 1 109 ? 12.28300 -24.64900 -12.74400 1.000 16.63683 89 VAL A C 1
ATOM 599 O O . VAL A 1 109 ? 11.70900 -25.73500 -12.65400 1.000 17.21111 89 VAL A O 1
ATOM 603 N N . ASN A 1 110 ? 11.63000 -23.49900 -12.61900 1.000 15.41984 90 ASN A N 1
ATOM 604 C CA . ASN A 1 110 ? 10.21700 -23.45300 -12.23500 1.000 14.89979 90 ASN A CA 1
ATOM 605 C C . ASN A 1 110 ? 9.38400 -23.05200 -13.43400 1.000 17.17550 90 ASN A C 1
ATOM 606 O O . ASN A 1 110 ? 9.34200 -21.86100 -13.77300 1.000 16.82086 90 ASN A O 1
ATOM 611 N N . LEU A 1 111 ? 8.71200 -24.04800 -14.04700 1.000 17.35291 91 LEU A N 1
ATOM 612 C CA . LEU A 1 111 ? 7.90900 -23.81200 -15.26100 1.000 14.62010 91 LEU A CA 1
ATOM 613 C C . LEU A 1 111 ? 6.42900 -23.63500 -14.94600 1.000 17.81629 91 LEU A C 1
ATOM 614 O O . LEU A 1 111 ? 5.58800 -23.66300 -15.85900 1.000 20.18136 91 LEU A O 1
ATOM 619 N N . THR A 1 112 ? 6.10100 -23.47700 -13.66500 1.000 17.18051 92 THR A N 1
ATOM 620 C CA . THR A 1 112 ? 4.76000 -23.09100 -13.25400 1.000 15.90974 92 THR A CA 1
ATOM 621 C C . THR A 1 112 ? 4.39900 -21.73400 -13.85900 1.000 16.33057 92 THR A C 1
ATOM 622 O O . THR A 1 112 ? 5.24400 -20.83800 -13.93800 1.000 18.72540 92 THR A O 1
ATOM 626 N N . SER A 1 113 ? 3.13500 -21.58500 -14.27700 1.000 17.20564 93 SER A N 1
ATOM 627 C CA . SER A 1 113 ? 2.63400 -20.28000 -14.71500 1.000 18.34320 93 SER A CA 1
ATOM 628 C C . SER A 1 113 ? 2.30000 -19.38500 -13.53300 1.000 18.23885 93 SER A C 1
ATOM 629 O O . SER A 1 113 ? 1.82500 -19.84500 -12.48600 1.000 19.40269 93 SER A O 1
ATOM 632 N N . GLY A 1 114 ? 2.50800 -18.08600 -13.70700 1.000 17.23170 94 GLY A N 1
ATOM 633 C CA . GLY A 1 114 ? 2.14900 -17.17400 -12.64300 1.000 16.35878 94 GLY A CA 1
ATOM 634 C C . GLY A 1 114 ? 2.52200 -15.76300 -13.01000 1.000 20.56953 94 GLY A C 1
ATOM 635 O O . GLY A 1 114 ? 2.82300 -15.46300 -14.17300 1.000 20.31180 94 GLY A O 1
ATOM 636 N N . SER A 1 115 ? 2.47000 -14.89000 -12.00200 1.000 20.10990 95 SER A N 1
ATOM 637 C CA . SER A 1 115 ? 2.65200 -13.46100 -12.22900 1.000 18.19701 95 SER A CA 1
ATOM 638 C C . SER A 1 115 ? 4.13000 -13.08700 -12.14300 1.000 18.95851 95 SER A C 1
ATOM 639 O O . SER A 1 115 ? 4.96700 -13.84600 -11.63800 1.000 19.51027 95 SER A O 1
ATOM 642 N N . PRO A 1 116 ? 4.49200 -11.88800 -12.62100 1.000 17.02534 96 PRO A N 1
ATOM 643 C CA . PRO A 1 116 ? 5.90200 -11.48100 -12.52700 1.000 17.99581 96 PRO A CA 1
ATOM 644 C C . PRO A 1 116 ? 6.36100 -11.37100 -11.08100 1.000 20.26969 96 PRO A C 1
ATOM 645 O O . PRO A 1 116 ? 7.50000 -11.72700 -10.77300 1.000 19.76386 96 PRO A O 1
ATOM 649 N N . VAL A 1 117 ? 5.47200 -10.91500 -10.19900 1.000 16.08760 97 VAL A N 1
ATOM 650 C CA . VAL A 1 117 ? 5.78700 -10.79300 -8.77200 1.000 19.46295 97 VAL A CA 1
ATOM 651 C C . VAL A 1 117 ? 6.03500 -12.16000 -8.14800 1.000 24.35715 97 VAL A C 1
ATOM 652 O O . VAL A 1 117 ? 6.94900 -12.30400 -7.32600 1.000 21.61187 97 VAL A O 1
ATOM 656 N N . HIS A 1 118 ? 5.20900 -13.16500 -8.49200 1.000 20.22564 98 HIS A N 1
ATOM 657 C CA . HIS A 1 118 ? 5.40900 -14.55000 -8.02600 1.000 18.92914 98 HIS A CA 1
ATOM 658 C C . HIS A 1 118 ? 6.82100 -15.02000 -8.36200 1.000 20.22418 98 HIS A C 1
ATOM 659 O O . HIS A 1 118 ? 7.52000 -15.60600 -7.52900 1.000 19.22158 98 HIS A O 1
ATOM 666 N N . ALA A 1 119 ? 7.22300 -14.81500 -9.62000 1.000 16.71433 99 ALA A N 1
ATOM 667 C CA . ALA A 1 119 ? 8.54300 -15.22800 -10.09300 1.000 18.74080 99 ALA A CA 1
ATOM 668 C C . ALA A 1 119 ? 9.65600 -14.55400 -9.30900 1.000 19.02309 99 ALA A C 1
ATOM 669 O O . ALA A 1 119 ? 10.62100 -15.20900 -8.90100 1.000 19.56039 99 ALA A O 1
ATOM 671 N N . ARG A 1 120 ? 9.54700 -13.23400 -9.11600 1.000 18.02321 100 ARG A N 1
ATOM 672 C CA . ARG A 1 120 ? 10.57900 -12.48700 -8.40900 1.000 17.35307 100 ARG A CA 1
ATOM 673 C C . ARG A 1 120 ? 10.67700 -12.92100 -6.95000 1.000 22.09511 100 ARG A C 1
ATOM 674 O O . ARG A 1 120 ? 11.77300 -13.11900 -6.43200 1.000 19.21612 100 ARG A O 1
ATOM 682 N N . GLU A 1 121 ? 9.53500 -13.08600 -6.28900 1.000 17.53158 101 GLU A N 1
ATOM 683 C CA . GLU A 1 121 ? 9.56100 -13.50100 -4.88000 1.000 17.13497 101 GLU A CA 1
ATOM 684 C C . GLU A 1 121 ? 10.10200 -14.91200 -4.72300 1.000 20.13040 101 GLU A C 1
ATOM 685 O O . GLU A 1 121 ? 10.86200 -15.18000 -3.78000 1.000 19.41634 101 GLU A O 1
ATOM 691 N N . THR A 1 122 ? 9.75000 -15.83400 -5.62600 1.000 18.10670 102 THR A N 1
ATOM 692 C CA . THR A 1 122 ? 10.31100 -17.17000 -5.52200 1.000 17.41548 102 THR A CA 1
ATOM 693 C C . THR A 1 122 ? 11.80100 -17.14600 -5.81100 1.000 18.94091 102 THR A C 1
ATOM 694 O O . THR A 1 122 ? 12.57500 -17.85500 -5.16200 1.000 18.68406 102 THR A O 1
ATOM 698 N N . ALA A 1 123 ? 12.23100 -16.30300 -6.75700 1.000 16.27085 103 ALA A N 1
ATOM 699 C CA . ALA A 1 123 ? 13.66700 -16.21000 -7.03900 1.000 13.97244 103 ALA A CA 1
ATOM 700 C C . ALA A 1 123 ? 14.43200 -15.69000 -5.82700 1.000 17.52495 103 ALA A C 1
ATOM 701 O O . ALA A 1 123 ? 15.54400 -16.14100 -5.55400 1.000 20.30056 103 ALA A O 1
ATOM 703 N N . ASN A 1 124 ? 13.88400 -14.68000 -5.16100 1.000 17.73994 104 ASN A N 1
ATOM 704 C CA . ASN A 1 124 ? 14.55400 -14.12800 -3.97800 1.000 16.68930 104 ASN A CA 1
ATOM 705 C C . ASN A 1 124 ? 14.66200 -15.17100 -2.87700 1.000 18.68359 104 ASN A C 1
ATOM 706 O O . ASN A 1 124 ? 15.70300 -15.28000 -2.20500 1.000 20.41172 104 ASN A O 1
ATOM 711 N N . TRP A 1 125 ? 13.59300 -15.94700 -2.68200 1.000 19.12043 105 TRP A N 1
ATOM 712 C CA . TRP A 1 125 ? 13.62300 -17.04100 -1.71300 1.000 17.59352 105 TRP A CA 1
ATOM 713 C C . TRP A 1 125 ? 14.68400 -18.07400 -2.08300 1.000 17.43834 105 TRP A C 1
ATOM 714 O O . TRP A 1 125 ? 15.46200 -18.51400 -1.23300 1.000 19.18678 105 TRP A O 1
ATOM 725 N N . ALA A 1 126 ? 14.74800 -18.46500 -3.36600 1.000 17.19341 106 ALA A N 1
ATOM 726 C CA . ALA A 1 126 ? 15.77200 -19.41500 -3.78200 1.000 18.78795 106 ALA A CA 1
ATOM 727 C C . ALA A 1 126 ? 17.16800 -18.86900 -3.53200 1.000 18.68061 106 ALA A C 1
ATOM 728 O O . ALA A 1 126 ? 18.04200 -19.58300 -3.02500 1.000 20.83970 106 ALA A O 1
ATOM 730 N N . GLN A 1 127 ? 17.38300 -17.58700 -3.82600 1.000 18.05169 107 GLN A N 1
ATOM 731 C CA . GLN A 1 127 ? 18.68200 -16.98200 -3.56100 1.000 18.45589 107 GLN A CA 1
ATOM 732 C C . GLN A 1 127 ? 19.04400 -17.07300 -2.07600 1.000 20.35180 107 GLN A C 1
ATOM 733 O O . GLN A 1 127 ? 20.19400 -17.35200 -1.72900 1.000 20.70561 107 GLN A O 1
ATOM 739 N N . GLN A 1 128 ? 18.08400 -16.79300 -1.19000 1.000 17.62748 108 GLN A N 1
ATOM 740 C CA . GLN A 1 128 ? 18.36100 -16.79200 0.24200 1.000 16.59244 108 GLN A CA 1
ATOM 741 C C . GLN A 1 128 ? 18.83800 -18.16000 0.68800 1.000 18.39312 108 GLN A C 1
ATOM 742 O O . GLN A 1 128 ? 19.66100 -18.26100 1.61300 1.000 19.49612 108 GLN A O 1
ATOM 748 N N . HIS A 1 129 ? 18.33100 -19.21500 0.03200 1.000 19.57139 109 HIS A N 1
ATOM 749 C CA . HIS A 1 129 ? 18.65300 -20.57400 0.42300 1.000 19.99335 109 HIS A CA 1
ATOM 750 C C . HIS A 1 129 ? 19.72500 -21.20500 -0.44100 1.000 19.53952 109 HIS A C 1
ATOM 751 O O . HIS A 1 129 ? 20.06400 -22.37400 -0.22300 1.000 24.94546 109 HIS A O 1
ATOM 758 N N . GLY A 1 130 ? 20.32700 -20.44500 -1.34300 1.000 19.19284 110 GLY A N 1
ATOM 759 C CA . GLY A 1 130 ? 21.44300 -20.98200 -2.08900 1.000 21.81494 110 GLY A CA 1
ATOM 760 C C . GLY A 1 130 ? 21.09000 -21.90100 -3.23700 1.000 20.82736 110 GLY A C 1
ATOM 761 O O . GLY A 1 130 ? 21.94500 -22.67800 -3.66900 1.000 22.02677 110 GLY A O 1
ATOM 762 N N . ALA A 1 131 ? 19.87100 -21.83600 -3.73900 1.000 19.28960 111 ALA A N 1
ATOM 763 C CA . ALA A 1 131 ? 19.50100 -22.60200 -4.93500 1.000 19.36370 111 ALA A CA 1
ATOM 764 C C . ALA A 1 131 ? 19.67500 -21.70000 -6.14700 1.000 20.24011 111 ALA A C 1
ATOM 765 O O . ALA A 1 131 ? 19.40900 -20.50000 -6.07400 1.000 24.76513 111 ALA A O 1
ATOM 767 N N . GLU A 1 132 ? 20.16000 -22.25700 -7.25900 1.000 19.98705 112 GLU A N 1
ATOM 768 C CA . GLU A 1 132 ? 20.21700 -21.46700 -8.47800 1.000 20.71414 112 GLU A CA 1
ATOM 769 C C . GLU A 1 132 ? 18.84700 -21.53800 -9.11600 1.000 23.54548 112 GLU A C 1
ATOM 770 O O . GLU A 1 132 ? 18.29700 -22.62500 -9.27000 1.000 25.47161 112 GLU A O 1
ATOM 776 N N . TYR A 1 133 ? 18.26100 -20.39200 -9.44800 1.000 17.72605 113 TYR A N 1
ATOM 777 C CA . TYR A 1 133 ? 16.85100 -20.39700 -9.80800 1.000 16.91478 113 TYR A CA 1
ATOM 778 C C . TYR A 1 133 ? 16.63400 -19.85700 -11.20800 1.000 17.44460 113 TYR A C 1
ATOM 779 O O . TYR A 1 133 ? 17.10300 -18.76800 -11.55000 1.000 18.73610 113 TYR A O 1
ATOM 788 N N . LEU A 1 134 ? 15.91000 -20.62300 -12.01500 1.000 16.12189 114 LEU A N 1
ATOM 789 C CA . LEU A 1 134 ? 15.50000 -20.18000 -13.32700 1.000 15.80275 114 LEU A CA 1
ATOM 790 C C . LEU A 1 134 ? 13.98400 -20.27700 -13.38400 1.000 18.99976 114 LEU A C 1
ATOM 791 O O . LEU A 1 134 ? 13.40600 -21.31500 -13.04500 1.000 19.39394 114 LEU A O 1
ATOM 796 N N . ASP A 1 135 ? 13.32400 -19.19600 -13.77400 1.000 16.32078 115 ASP A N 1
ATOM 797 C CA . ASP A 1 135 ? 11.88500 -19.24300 -13.91200 1.000 13.92756 115 ASP A CA 1
ATOM 798 C C . ASP A 1 135 ? 11.64400 -19.41400 -15.40400 1.000 17.29398 115 ASP A C 1
ATOM 799 O O . ASP A 1 135 ? 12.41600 -18.89100 -16.21500 1.000 24.39994 115 ASP A O 1
ATOM 804 N N . GLY A 1 136 ? 10.61600 -20.15800 -15.76800 1.000 14.76042 116 GLY A N 1
ATOM 805 C CA . GLY A 1 136 ? 10.32400 -20.29300 -17.18300 1.000 15.85632 116 GLY A CA 1
ATOM 806 C C . GLY A 1 136 ? 8.84300 -20.29100 -17.46400 1.000 17.09171 116 GLY A C 1
ATOM 807 O O . GLY A 1 136 ? 7.99900 -20.39700 -16.56400 1.000 16.10111 116 GLY A O 1
ATOM 808 N N . VAL A 1 137 ? 8.54300 -20.23200 -18.76800 1.000 15.91775 117 VAL A N 1
ATOM 809 C CA . VAL A 1 137 ? 7.18400 -20.42300 -19.25600 1.000 14.15632 117 VAL A CA 1
ATOM 810 C C . VAL A 1 137 ? 7.21700 -21.38500 -20.43300 1.000 14.10167 117 VAL A C 1
ATOM 811 O O . VAL A 1 137 ? 8.14600 -21.37200 -21.25200 1.000 17.84445 117 VAL A O 1
ATOM 815 N N . ILE A 1 138 ? 6.18300 -22.19900 -20.51500 1.000 15.84016 118 ILE A N 1
ATOM 816 C CA . ILE A 1 138 ? 6.06500 -23.23400 -21.53500 1.000 14.73998 118 ILE A CA 1
ATOM 817 C C . ILE A 1 138 ? 5.14300 -22.68200 -22.60900 1.000 17.16920 118 ILE A C 1
ATOM 818 O O . ILE A 1 138 ? 3.95600 -22.45600 -22.33500 1.000 16.92347 118 ILE A O 1
ATOM 823 N N . MET A 1 139 ? 5.65100 -22.48700 -23.82500 1.000 16.45593 119 MET A N 1
ATOM 824 C CA . MET A 1 139 ? 4.83200 -21.85200 -24.86700 1.000 16.53123 119 MET A CA 1
ATOM 825 C C . MET A 1 139 ? 4.19900 -22.89000 -25.79600 1.000 17.12588 119 MET A C 1
ATOM 826 O O . MET A 1 139 ? 4.18200 -22.78000 -27.04000 1.000 17.70868 119 MET A O 1
ATOM 831 N N . THR A 1 140 ? 3.61700 -23.90900 -25.16400 1.000 16.74399 120 THR A N 1
ATOM 832 C CA . THR A 1 140 ? 2.92700 -24.97400 -25.87700 1.000 17.26723 120 THR A CA 1
ATOM 833 C C . THR A 1 140 ? 2.08900 -25.76300 -24.88300 1.000 19.67727 120 THR A C 1
ATOM 834 O O . THR A 1 140 ? 2.21200 -25.60500 -23.66600 1.000 18.25345 120 THR A O 1
ATOM 838 N N . THR A 1 141 ? 1.21900 -26.59900 -25.42000 1.000 22.28663 121 THR A N 1
ATOM 839 C CA . THR A 1 141 ? 0.44100 -27.53200 -24.61500 1.000 20.12865 121 THR A CA 1
ATOM 840 C C . THR A 1 141 ? 1.16300 -28.86400 -24.55200 1.000 22.96891 121 THR A C 1
ATOM 841 O O . THR A 1 141 ? 2.21100 -29.04900 -25.18600 1.000 21.54824 121 THR A O 1
ATOM 845 N N . PRO A 1 142 ? 0.66200 -29.82000 -23.76200 1.000 21.32502 122 PRO A N 1
ATOM 846 C CA . PRO A 1 142 ? 1.47100 -31.02900 -23.51800 1.000 23.16391 122 PRO A CA 1
ATOM 847 C C . PRO A 1 142 ? 1.88300 -31.77300 -24.78000 1.000 27.00482 122 PRO A C 1
ATOM 848 O O . PRO A 1 142 ? 2.99400 -32.31600 -24.82700 1.000 23.68796 122 PRO A O 1
ATOM 852 N N A SER A 1 143 ? 1.03100 -31.79500 -25.81400 0.529 25.30571 123 SER A N 1
ATOM 853 N N B SER A 1 143 ? 1.05000 -31.80900 -25.81500 0.471 24.75924 123 SER A N 1
ATOM 854 C CA A SER A 1 143 ? 1.35800 -32.50200 -27.04900 0.529 25.79486 123 SER A CA 1
ATOM 855 C CA B SER A 1 143 ? 1.46300 -32.56700 -26.98600 0.471 28.98382 123 SER A CA 1
ATOM 856 C C A SER A 1 143 ? 2.52200 -31.86800 -27.80100 0.529 27.63039 123 SER A C 1
ATOM 857 C C B SER A 1 143 ? 2.55700 -31.87900 -27.79100 0.471 27.11662 123 SER A C 1
ATOM 858 O O A SER A 1 143 ? 3.14300 -32.54200 -28.62900 0.529 29.44535 123 SER A O 1
ATOM 859 O O B SER A 1 143 ? 3.16900 -32.53100 -28.64200 0.471 28.61825 123 SER A O 1
ATOM 864 N N . GLY A 1 144 ? 2.84700 -30.60000 -27.53700 1.000 21.92791 124 GLY A N 1
ATOM 865 C CA . GLY A 1 144 ? 3.94900 -29.99600 -28.26000 1.000 21.20070 124 GLY A CA 1
ATOM 866 C C . GLY A 1 144 ? 5.30000 -30.21500 -27.60400 1.000 21.80407 124 GLY A C 1
ATOM 867 O O . GLY A 1 144 ? 6.34800 -29.95600 -28.21000 1.000 21.50975 124 GLY A O 1
ATOM 868 N N . ILE A 1 145 ? 5.29200 -30.65600 -26.34900 1.000 19.34747 125 ILE A N 1
ATOM 869 C CA . ILE A 1 145 ? 6.53600 -30.84500 -25.62000 1.000 19.27052 125 ILE A CA 1
ATOM 870 C C . ILE A 1 145 ? 7.40400 -31.86800 -26.34000 1.000 23.53982 125 ILE A C 1
ATOM 871 O O . ILE A 1 145 ? 6.92100 -32.91700 -26.78200 1.000 24.05434 125 ILE A O 1
ATOM 876 N N . GLY A 1 146 ? 8.68700 -31.54300 -26.48100 1.000 22.53020 126 GLY A N 1
ATOM 877 C CA . GLY A 1 146 ? 9.66100 -32.41300 -27.07500 1.000 23.27001 126 GLY A CA 1
ATOM 878 C C . GLY A 1 146 ? 9.67000 -32.42200 -28.58500 1.000 30.14711 126 GLY A C 1
ATOM 879 O O . GLY A 1 146 ? 10.39600 -33.22900 -29.16900 1.000 32.00704 126 GLY A O 1
ATOM 880 N N . LYS A 1 147 ? 8.90300 -31.53800 -29.23900 1.000 26.18974 127 LYS A N 1
ATOM 881 C CA . LYS A 1 147 ? 8.78800 -31.47500 -30.69200 1.000 27.12798 127 LYS A CA 1
ATOM 882 C C . LYS A 1 147 ? 9.49900 -30.24600 -31.23400 1.000 37.16568 127 LYS A C 1
ATOM 883 O O . LYS A 1 147 ? 9.74500 -29.28500 -30.49700 1.000 33.15227 127 LYS A O 1
ATOM 887 N N . PRO A 1 148 ? 9.81100 -30.22300 -32.53200 1.000 31.83765 128 PRO A N 1
ATOM 888 C CA . PRO A 1 148 ? 10.54500 -29.08900 -33.09100 1.000 31.81756 128 PRO A CA 1
ATOM 889 C C . PRO A 1 148 ? 9.73700 -27.80700 -33.04300 1.000 30.26234 128 PRO A C 1
ATOM 890 O O . PRO A 1 148 ? 8.50400 -27.81500 -33.09700 1.000 29.54049 128 PRO A O 1
ATOM 894 N N . ASP A 1 149 ? 10.46900 -26.70400 -32.92700 1.000 27.96576 129 ASP A N 1
ATOM 895 C CA . ASP A 1 149 ? 9.97000 -25.33800 -33.08300 1.000 23.23953 129 ASP A CA 1
ATOM 896 C C . ASP A 1 149 ? 9.32000 -24.78800 -31.82000 1.000 24.42177 129 ASP A C 1
ATOM 897 O O . ASP A 1 149 ? 9.39000 -23.57000 -31.59100 1.000 28.26538 129 ASP A O 1
ATOM 902 N N . TYR A 1 150 ? 8.69800 -25.63600 -30.98800 1.000 23.75214 130 TYR A N 1
ATOM 903 C CA . TYR A 1 150 ? 7.97100 -25.10600 -29.83600 1.000 21.89258 130 TYR A CA 1
ATOM 904 C C . TYR A 1 150 ? 8.96600 -24.60300 -28.80600 1.000 21.89052 130 TYR A C 1
ATOM 905 O O . TYR A 1 150 ? 10.04100 -25.19300 -28.61500 1.000 22.24805 130 TYR A O 1
ATOM 914 N N . LEU A 1 151 ? 8.60500 -23.49700 -28.15100 1.000 16.68620 131 LEU A N 1
ATOM 915 C CA . LEU A 1 151 ? 9.51500 -22.76600 -27.28000 1.000 15.59551 131 LEU A CA 1
ATOM 916 C C . LEU A 1 151 ? 9.24400 -22.97200 -25.79200 1.000 17.22164 131 LEU A C 1
ATOM 917 O O . LEU A 1 151 ? 8.08600 -23.04400 -25.34200 1.000 16.12200 131 LEU A O 1
ATOM 922 N N . LEU A 1 152 ? 10.32400 -22.98700 -25.03300 1.000 15.07711 132 LEU A N 1
ATOM 923 C CA . LEU A 1 152 ? 10.28000 -22.76100 -23.59600 1.000 16.31706 132 LEU A CA 1
ATOM 924 C C . LEU A 1 152 ? 11.20600 -21.60000 -23.30000 1.000 14.01652 132 LEU A C 1
ATOM 925 O O . LEU A 1 152 ? 12.33200 -21.53200 -23.81800 1.000 18.05235 132 LEU A O 1
ATOM 930 N N . LEU A 1 153 ? 10.71000 -20.63200 -22.52600 1.000 14.82904 133 LEU A N 1
ATOM 931 C CA . LEU A 1 153 ? 11.42100 -19.37800 -22.29600 1.000 14.47590 133 LEU A CA 1
ATOM 932 C C . LEU A 1 153 ? 11.83900 -19.29600 -20.83700 1.000 16.12371 133 LEU A C 1
ATOM 933 O O . LEU A 1 153 ? 11.03700 -19.60300 -19.95500 1.000 17.26640 133 LEU A O 1
ATOM 938 N N . TYR A 1 154 ? 13.07300 -18.90100 -20.60200 1.000 14.12037 134 TYR A N 1
ATOM 939 C CA . TYR A 1 154 ? 13.66600 -18.97200 -19.25600 1.000 13.90397 134 TYR A CA 1
ATOM 940 C C . TYR A 1 154 ? 14.26900 -17.63600 -18.85500 1.000 17.29317 134 TYR A C 1
ATOM 941 O O . TYR A 1 154 ? 14.85400 -16.93400 -19.68400 1.000 17.72992 134 TYR A O 1
ATOM 950 N N . SER A 1 155 ? 14.21400 -17.31400 -17.55600 1.000 15.54851 135 SER A N 1
ATOM 951 C CA . SER A 1 155 ? 14.80900 -16.05800 -17.11400 1.000 14.07050 135 SER A CA 1
ATOM 952 C C . SER A 1 155 ? 15.24600 -16.23600 -15.66900 1.000 17.19719 135 SER A C 1
ATOM 953 O O . SER A 1 155 ? 14.58700 -16.95100 -14.90500 1.000 17.06583 135 SER A O 1
ATOM 956 N N . GLY A 1 156 ? 16.35300 -15.60400 -15.31900 1.000 15.73107 136 GLY A N 1
ATOM 957 C CA . GLY A 1 156 ? 16.95700 -15.84100 -13.98800 1.000 13.56446 136 GLY A CA 1
ATOM 958 C C . GLY A 1 156 ? 18.40200 -16.21500 -14.11300 1.000 17.85870 136 GLY A C 1
ATOM 959 O O . GLY A 1 156 ? 19.13400 -15.53300 -14.81100 1.000 16.75987 136 GLY A O 1
ATOM 960 N N . SER A 1 157 ? 18.85800 -17.24500 -13.37100 1.000 17.52010 137 SER A N 1
ATOM 961 C CA . SER A 1 157 ? 20.28500 -17.51300 -13.24500 1.000 18.28354 137 SER A CA 1
ATOM 962 C C . SER A 1 157 ? 20.89900 -17.91200 -14.57800 1.000 18.58809 137 SER A C 1
ATOM 963 O O . SER A 1 157 ? 20.53100 -18.93800 -15.15100 1.000 20.45289 137 SER A O 1
ATOM 966 N N . GLN A 1 158 ? 21.85900 -17.11400 -15.04700 1.000 22.55298 138 GLN A N 1
ATOM 967 C CA . GLN A 1 158 ? 22.55500 -17.44900 -16.28000 1.000 22.35488 138 GLN A CA 1
ATOM 968 C C . GLN A 1 158 ? 23.43800 -18.67100 -16.09800 1.000 25.77081 138 GLN A C 1
ATOM 969 O O . GLN A 1 158 ? 23.61700 -19.44600 -17.04100 1.000 21.93884 138 GLN A O 1
ATOM 975 N N . ALA A 1 159 ? 23.96800 -18.87100 -14.88900 1.000 24.77847 139 ALA A N 1
ATOM 976 C CA . ALA A 1 159 ? 24.72400 -20.08200 -14.63100 1.000 22.38791 139 ALA A CA 1
ATOM 977 C C . ALA A 1 159 ? 23.83900 -21.31000 -14.77900 1.000 21.78816 139 ALA A C 1
ATOM 978 O O . ALA A 1 159 ? 24.25100 -22.31100 -15.37900 1.000 25.28980 139 ALA A O 1
ATOM 980 N N . ALA A 1 160 ? 22.62100 -21.24400 -14.22300 1.000 21.96630 140 ALA A N 1
ATOM 981 C CA . ALA A 1 160 ? 21.65400 -22.32800 -14.34700 1.000 24.22984 140 ALA A CA 1
ATOM 982 C C . ALA A 1 160 ? 21.31800 -22.59500 -15.79700 1.000 21.65610 140 ALA A C 1
ATOM 983 O O . ALA A 1 160 ? 21.24700 -23.75400 -16.23100 1.000 22.11953 140 ALA A O 1
ATOM 985 N N . PHE A 1 161 ? 21.04800 -21.53400 -16.55700 1.000 18.80636 141 PHE A N 1
ATOM 986 C CA . PHE A 1 161 ? 20.68400 -21.74200 -17.94900 1.000 18.01142 141 PHE A CA 1
ATOM 987 C C . PHE A 1 161 ? 21.82800 -22.39400 -18.70200 1.000 20.76251 141 PHE A C 1
ATOM 988 O O . PHE A 1 161 ? 21.63600 -23.40900 -19.39300 1.000 21.40614 141 PHE A O 1
ATOM 996 N N . ASP A 1 162 ? 23.04000 -21.83500 -18.56600 1.000 21.66356 142 ASP A N 1
ATOM 997 C CA . ASP A 1 162 ? 24.17000 -22.36400 -19.32800 1.000 24.20935 142 ASP A CA 1
ATOM 998 C C . ASP A 1 162 ? 24.48000 -23.79200 -18.91700 1.000 26.42654 142 ASP A C 1
ATOM 999 O O . ASP A 1 162 ? 24.79000 -24.64200 -19.76200 1.000 25.66304 142 ASP A O 1
ATOM 1004 N N . GLY A 1 163 ? 24.39700 -24.07300 -17.62400 1.000 22.00797 143 GLY A N 1
ATOM 1005 C CA . GLY A 1 163 ? 24.68500 -25.41900 -17.15100 1.000 23.51610 143 GLY A CA 1
ATOM 1006 C C . GLY A 1 163 ? 23.61300 -26.44900 -17.45800 1.000 25.75233 143 GLY A C 1
ATOM 1007 O O . GLY A 1 163 ? 23.91300 -27.64800 -17.53000 1.000 29.03599 143 GLY A O 1
ATOM 1008 N N . SER A 1 164 ? 22.35400 -26.02200 -17.60700 1.000 20.16883 144 SER A N 1
ATOM 1009 C CA . SER A 1 164 ? 21.23400 -26.94900 -17.78300 1.000 18.31270 144 SER A CA 1
ATOM 1010 C C . SER A 1 164 ? 20.69100 -26.99800 -19.19900 1.000 20.16122 144 SER A C 1
ATOM 1011 O O . SER A 1 164 ? 19.82200 -27.83300 -19.46700 1.000 20.39584 144 SER A O 1
ATOM 1014 N N . ARG A 1 165 ? 21.14100 -26.09200 -20.07700 1.000 20.86404 145 ARG A N 1
ATOM 1015 C CA . ARG A 1 165 ? 20.51300 -25.93800 -21.38800 1.000 17.97724 145 ARG A CA 1
ATOM 1016 C C . ARG A 1 165 ? 20.47800 -27.25600 -22.14600 1.000 20.39179 145 ARG A C 1
ATOM 1017 O O . ARG A 1 165 ? 19.46800 -27.59000 -22.78300 1.000 22.69135 145 ARG A O 1
ATOM 1025 N N . GLY A 1 166 ? 21.57900 -28.00800 -22.10900 1.000 22.63144 146 GLY A N 1
ATOM 1026 C CA . GLY A 1 166 ? 21.61500 -29.25800 -22.85900 1.000 27.65230 146 GLY A CA 1
ATOM 1027 C C . GLY A 1 166 ? 20.52500 -30.21700 -22.42300 1.000 27.91548 146 GLY A C 1
ATOM 1028 O O . GLY A 1 166 ? 19.89200 -30.87500 -23.25100 1.000 26.24754 146 GLY A O 1
ATOM 1029 N N . THR A 1 167 ? 20.27800 -30.29700 -21.11700 1.000 21.61836 147 THR A N 1
ATOM 1030 C CA . THR A 1 167 ? 19.18900 -31.13400 -20.60900 1.000 18.13808 147 THR A CA 1
ATOM 1031 C C . THR A 1 167 ? 17.82000 -30.53400 -20.91900 1.000 20.87306 147 THR A C 1
ATOM 1032 O O . THR A 1 167 ? 16.89900 -31.23800 -21.34300 1.000 19.59390 147 THR A O 1
ATOM 1036 N N . LEU A 1 168 ? 17.67400 -29.22800 -20.72900 1.000 19.49414 148 LEU A N 1
ATOM 1037 C CA . LEU A 1 168 ? 16.40200 -28.56900 -20.99300 1.000 19.15627 148 LEU A CA 1
ATOM 1038 C C . LEU A 1 168 ? 16.00000 -28.63900 -22.46500 1.000 18.23844 148 LEU A C 1
ATOM 1039 O O . LEU A 1 168 ? 14.80700 -28.59600 -22.77400 1.000 19.78838 148 LEU A O 1
ATOM 1044 N N . CYS A 1 169 ? 16.97700 -28.77700 -23.37700 1.000 17.64738 149 CYS A N 1
ATOM 1045 C CA . CYS A 1 169 ? 16.70200 -29.00800 -24.80600 1.000 18.39838 149 CYS A CA 1
ATOM 1046 C C . CYS A 1 169 ? 15.70300 -30.14700 -25.04800 1.000 20.16333 149 CYS A C 1
ATOM 1047 O O . CYS A 1 169 ? 15.02000 -30.17300 -26.07900 1.000 19.72593 149 CYS A O 1
ATOM 1050 N N . ALA A 1 170 ? 15.63900 -31.11700 -24.12700 1.000 19.72079 150 ALA A N 1
ATOM 1051 C CA . ALA A 1 170 ? 14.72800 -32.25200 -24.28600 1.000 17.63046 150 ALA A CA 1
ATOM 1052 C C . ALA A 1 170 ? 13.27000 -31.81900 -24.36400 1.000 17.69563 150 ALA A C 1
ATOM 1053 O O . ALA A 1 170 ? 12.45000 -32.47200 -25.02600 1.000 18.05684 150 ALA A O 1
ATOM 1055 N N . LEU A 1 171 ? 12.94300 -30.66700 -23.77000 1.000 18.53600 151 LEU A N 1
ATOM 1056 C CA . LEU A 1 171 ? 11.55300 -30.26400 -23.64900 1.000 18.26042 151 LEU A CA 1
ATOM 1057 C C . LEU A 1 171 ? 11.07700 -29.46900 -24.84400 1.000 18.10238 151 LEU A C 1
ATOM 1058 O O . LEU A 1 171 ? 9.87200 -29.42200 -25.10800 1.000 18.76021 151 LEU A O 1
ATOM 1063 N N . GLY A 1 172 ? 12.00400 -28.84500 -25.53600 1.000 18.29426 152 GLY A N 1
ATOM 1064 C CA . GLY A 1 172 ? 11.68200 -27.89400 -26.58300 1.000 21.11483 152 GLY A CA 1
ATOM 1065 C C . GLY A 1 172 ? 12.83700 -26.93200 -26.71900 1.000 18.76667 152 GLY A C 1
ATOM 1066 O O . GLY A 1 172 ? 13.80400 -26.98100 -25.97300 1.000 22.58029 152 GLY A O 1
ATOM 1067 N N . GLU A 1 173 ? 12.71300 -26.03000 -27.68600 1.000 18.05504 153 GLU A N 1
ATOM 1068 C CA . GLU A 1 173 ? 13.79100 -25.07900 -27.89800 1.000 17.57160 153 GLU A CA 1
ATOM 1069 C C . GLU A 1 173 ? 13.88300 -24.07700 -26.75900 1.000 20.76445 153 GLU A C 1
ATOM 1070 O O . GLU A 1 173 ? 12.92100 -23.33200 -26.50800 1.000 19.88749 153 GLU A O 1
ATOM 1076 N N . PRO A 1 174 ? 15.00100 -24.02900 -26.04700 1.000 19.48934 154 PRO A N 1
ATOM 1077 C CA . PRO A 1 174 ? 15.10700 -23.11600 -24.90900 1.000 18.35906 154 PRO A CA 1
ATOM 1078 C C . PRO A 1 174 ? 15.61900 -21.76000 -25.34700 1.000 18.39019 154 PRO A C 1
ATOM 1079 O O . PRO A 1 174 ? 16.54500 -21.65200 -26.15000 1.000 23.19890 154 PRO A O 1
ATOM 1083 N N . MET A 1 175 ? 15.05100 -20.69500 -24.77000 1.000 18.40216 155 MET A N 1
ATOM 1084 C CA . MET A 1 175 ? 15.59600 -19.36400 -25.00500 1.000 16.90358 155 MET A CA 1
ATOM 1085 C C . MET A 1 175 ? 15.83300 -18.69300 -23.66100 1.000 15.84101 155 MET A C 1
ATOM 1086 O O . MET A 1 175 ? 14.96500 -18.71300 -22.80200 1.000 18.61436 155 MET A O 1
ATOM 1091 N N . ASN A 1 176 ? 16.97800 -18.04100 -23.54300 1.000 17.57779 156 ASN A N 1
ATOM 1092 C CA . ASN A 1 176 ? 17.37700 -17.33100 -22.33500 1.000 15.91383 156 ASN A CA 1
ATOM 1093 C C . ASN A 1 176 ? 16.96500 -15.87700 -22.50000 1.000 16.65864 156 ASN A C 1
ATOM 1094 O O . ASN A 1 176 ? 17.53400 -15.15900 -23.32600 1.000 21.26855 156 ASN A O 1
ATOM 1099 N N . LEU A 1 177 ? 15.94100 -15.46500 -21.76300 1.000 15.88335 157 LEU A N 1
ATOM 1100 C CA . LEU A 1 177 ? 15.43000 -14.11000 -21.90400 1.000 14.44577 157 LEU A CA 1
ATOM 1101 C C . LEU A 1 177 ? 16.31100 -13.09500 -21.19800 1.000 14.89313 157 LEU A C 1
ATOM 1102 O O . LEU A 1 177 ? 16.20600 -11.89700 -21.50500 1.000 16.56955 157 LEU A O 1
ATOM 1107 N N . GLY A 1 178 ? 17.14400 -13.53500 -20.22900 1.000 15.38161 158 GLY A N 1
ATOM 1108 C CA . GLY A 1 178 ? 17.91600 -12.59800 -19.44400 1.000 16.51571 158 GLY A CA 1
ATOM 1109 C C . GLY A 1 178 ? 17.86800 -12.95300 -17.97200 1.000 18.86299 158 GLY A C 1
ATOM 1110 O O . GLY A 1 178 ? 17.45800 -14.05100 -17.57600 1.000 17.10618 158 GLY A O 1
ATOM 1111 N N . THR A 1 179 ? 18.31100 -11.98900 -17.16000 1.000 16.08536 159 THR A N 1
ATOM 1112 C CA . THR A 1 179 ? 18.71600 -12.29900 -15.78100 1.000 16.13794 159 THR A CA 1
ATOM 1113 C C . THR A 1 179 ? 17.59800 -12.12400 -14.76400 1.000 18.77309 159 THR A C 1
ATOM 1114 O O . THR A 1 179 ? 17.72800 -12.60200 -13.62500 1.000 17.99618 159 THR A O 1
ATOM 1118 N N . ASP A 1 180 ? 16.54200 -11.40000 -15.11000 1.000 17.42601 160 ASP A N 1
ATOM 1119 C CA . ASP A 1 180 ? 15.46000 -11.05600 -14.19400 1.000 20.64477 160 ASP A CA 1
ATOM 1120 C C . ASP A 1 180 ? 14.40500 -12.16100 -14.22800 1.000 16.45239 160 ASP A C 1
ATOM 1121 O O . ASP A 1 180 ? 13.76500 -12.39200 -15.26400 1.000 15.86062 160 ASP A O 1
ATOM 1126 N N . ALA A 1 181 ? 14.24900 -12.89700 -13.11500 1.000 17.01047 161 ALA A N 1
ATOM 1127 C CA . ALA A 1 181 ? 13.38000 -14.07600 -13.13000 1.000 20.97521 161 ALA A CA 1
ATOM 1128 C C . ALA A 1 181 ? 11.96200 -13.75300 -13.58100 1.000 20.71590 161 ALA A C 1
ATOM 1129 O O . ALA A 1 181 ? 11.29500 -14.61800 -14.16100 1.000 17.36566 161 ALA A O 1
ATOM 1131 N N . ALA A 1 182 ? 11.50500 -12.50400 -13.40200 1.000 18.01768 162 ALA A N 1
ATOM 1132 C CA . ALA A 1 182 ? 10.14000 -12.14100 -13.73500 1.000 17.56907 162 ALA A CA 1
ATOM 1133 C C . ALA A 1 182 ? 9.91500 -11.97900 -15.23300 1.000 18.56799 162 ALA A C 1
ATOM 1134 O O . ALA A 1 182 ? 8.76200 -11.83900 -15.64500 1.000 18.10571 162 ALA A O 1
ATOM 1136 N N . MET A 1 183 ? 10.97400 -11.99700 -16.05700 1.000 15.65634 163 MET A N 1
ATOM 1137 C CA . MET A 1 183 ? 10.76900 -11.73700 -17.49700 1.000 14.01116 163 MET A CA 1
ATOM 1138 C C . MET A 1 183 ? 9.90700 -12.79900 -18.16700 1.000 18.39814 163 MET A C 1
ATOM 1139 O O . MET A 1 183 ? 9.10200 -12.47900 -19.05200 1.000 16.46323 163 MET A O 1
ATOM 1144 N N . ALA A 1 184 ? 10.11000 -14.07400 -17.82900 1.000 14.79526 164 ALA A N 1
ATOM 1145 C CA . ALA A 1 184 ? 9.38100 -15.11600 -18.55800 1.000 16.73899 164 ALA A CA 1
ATOM 1146 C C . ALA A 1 184 ? 7.87000 -14.90400 -18.46800 1.000 14.32877 164 ALA A C 1
ATOM 1147 O O . ALA A 1 184 ? 7.14800 -15.03600 -19.46900 1.000 15.06302 164 ALA A O 1
ATOM 1149 N N . SER A 1 185 ? 7.37000 -14.56600 -17.27700 1.000 15.61638 165 SER A N 1
ATOM 1150 C CA . SER A 1 185 ? 5.93100 -14.32500 -17.10300 1.000 15.26924 165 SER A CA 1
ATOM 1151 C C . SER A 1 185 ? 5.43600 -13.22100 -18.01800 1.000 15.73863 165 SER A C 1
ATOM 1152 O O . SER A 1 185 ? 4.38700 -13.34900 -18.66100 1.000 15.79185 165 SER A O 1
ATOM 1155 N N . VAL A 1 186 ? 6.18200 -12.12100 -18.08300 1.000 13.91160 166 VAL A N 1
ATOM 1156 C CA . VAL A 1 186 ? 5.74600 -10.99600 -18.91500 1.000 14.42021 166 VAL A CA 1
ATOM 1157 C C . VAL A 1 186 ? 5.82200 -11.37200 -20.39000 1.000 16.02067 166 VAL A C 1
ATOM 1158 O O . VAL A 1 186 ? 4.93500 -11.02700 -21.16800 1.000 16.75344 166 VAL A O 1
ATOM 1162 N N . TYR A 1 187 ? 6.90300 -12.03900 -20.81000 1.000 13.60079 167 TYR A N 1
ATOM 1163 C CA . TYR A 1 187 ? 6.96000 -12.50500 -22.20600 1.000 14.41419 167 TYR A CA 1
ATOM 1164 C C . TYR A 1 187 ? 5.77300 -13.39200 -22.56200 1.000 15.23757 167 TYR A C 1
ATOM 1165 O O . TYR A 1 187 ? 5.25400 -13.30300 -23.68700 1.000 15.36304 167 TYR A O 1
ATOM 1174 N N . ASP A 1 188 ? 5.38800 -14.34000 -21.69900 1.000 15.50023 168 ASP A N 1
ATOM 1175 C CA . ASP A 1 188 ? 4.24600 -15.19100 -22.06100 1.000 14.87604 168 ASP A CA 1
ATOM 1176 C C . ASP A 1 188 ? 3.00600 -14.34600 -22.35500 1.000 15.50589 168 ASP A C 1
ATOM 1177 O O . ASP A 1 188 ? 2.33100 -14.53200 -23.38200 1.000 16.46521 168 ASP A O 1
ATOM 1182 N N . THR A 1 189 ? 2.71900 -13.36300 -21.49100 1.000 15.79483 169 THR A N 1
ATOM 1183 C CA . THR A 1 189 ? 1.55600 -12.50000 -21.69700 1.000 14.88986 169 THR A CA 1
ATOM 1184 C C . THR A 1 189 ? 1.67400 -11.70300 -22.98800 1.000 17.47427 169 THR A C 1
ATOM 1185 O O . THR A 1 189 ? 0.71800 -11.63100 -23.77300 1.000 17.74463 169 THR A O 1
ATOM 1189 N N . ALA A 1 190 ? 2.85700 -11.16300 -23.27100 1.000 14.58536 170 ALA A N 1
ATOM 1190 C CA . ALA A 1 190 ? 3.03400 -10.35500 -24.48300 1.000 14.79312 170 ALA A CA 1
ATOM 1191 C C . ALA A 1 190 ? 2.94300 -11.21700 -25.74200 1.000 14.66312 170 ALA A C 1
ATOM 1192 O O . ALA A 1 190 ? 2.38800 -10.78000 -26.76500 1.000 15.17200 170 ALA A O 1
ATOM 1194 N N . LEU A 1 191 ? 3.51700 -12.42400 -25.70800 1.000 15.18691 171 LEU A N 1
ATOM 1195 C CA . LEU A 1 191 ? 3.44200 -13.29500 -26.88100 1.000 13.19701 171 LEU A CA 1
ATOM 1196 C C . LEU A 1 191 ? 2.02700 -13.81200 -27.10300 1.000 14.58414 171 LEU A C 1
ATOM 1197 O O . LEU A 1 191 ? 1.60000 -13.97600 -28.26300 1.000 15.74878 171 LEU A O 1
ATOM 1202 N N . LEU A 1 192 ? 1.26800 -14.07600 -26.02700 1.000 15.12182 172 LEU A N 1
ATOM 1203 C CA . LEU A 1 192 ? -0.13500 -14.44400 -26.22800 1.000 16.57221 172 LEU A CA 1
ATOM 1204 C C . LEU A 1 192 ? -0.89900 -13.31900 -26.90800 1.000 16.69005 172 LEU A C 1
ATOM 1205 O O . LEU A 1 192 ? -1.71000 -13.56900 -27.81200 1.000 16.34257 172 LEU A O 1
ATOM 1210 N N . GLY A 1 193 ? -0.66800 -12.07400 -26.48800 1.000 14.81619 173 GLY A N 1
ATOM 1211 C CA . GLY A 1 193 ? -1.32500 -10.96100 -27.16800 1.000 15.40586 173 GLY A CA 1
ATOM 1212 C C . GLY A 1 193 ? -0.98800 -10.91200 -28.64600 1.000 18.80536 173 GLY A C 1
ATOM 1213 O O . GLY A 1 193 ? -1.85200 -10.62000 -29.47600 1.000 17.89323 173 GLY A O 1
ATOM 1214 N N . LEU A 1 194 ? 0.28200 -11.15400 -28.99700 1.000 14.85466 174 LEU A N 1
ATOM 1215 C CA . LEU A 1 194 ? 0.65900 -11.21700 -30.40600 1.000 15.55056 174 LEU A CA 1
ATOM 1216 C C . LEU A 1 194 ? -0.07500 -12.34100 -31.13100 1.000 14.58529 174 LEU A C 1
ATOM 1217 O O . LEU A 1 194 ? -0.58600 -12.14000 -32.24200 1.000 15.65040 174 LEU A O 1
ATOM 1222 N N . MET A 1 195 ? -0.16400 -13.52500 -30.49900 1.000 15.69005 175 MET A N 1
ATOM 1223 C CA . MET A 1 195 ? -0.90100 -14.65300 -31.08500 1.000 14.60932 175 MET A CA 1
ATOM 1224 C C . MET A 1 195 ? -2.35400 -14.28100 -31.33400 1.000 18.08349 175 MET A C 1
ATOM 1225 O O . MET A 1 195 ? -2.90500 -14.54900 -32.41300 1.000 18.20394 175 MET A O 1
ATOM 1230 N N . TRP A 1 196 ? -2.99500 -13.64700 -30.34600 1.000 17.34310 176 TRP A N 1
ATOM 1231 C CA . TRP A 1 196 ? -4.41100 -13.29200 -30.49500 1.000 16.37546 176 TRP A CA 1
ATOM 1232 C C . TRP A 1 196 ? -4.61400 -12.21700 -31.56200 1.000 16.51489 176 TRP A C 1
ATOM 1233 O O . TRP A 1 196 ? -5.60600 -12.25700 -32.28700 1.000 17.24681 176 TRP A O 1
ATOM 1244 N N . GLY A 1 197 ? -3.73900 -11.21500 -31.63100 1.000 14.75693 177 GLY A N 1
ATOM 1245 C CA . GLY A 1 197 ? -3.86000 -10.24500 -32.72400 1.000 14.74939 177 GLY A CA 1
ATOM 1246 C C . GLY A 1 197 ? -3.75800 -10.94000 -34.06800 1.000 15.57072 177 GLY A C 1
ATOM 1247 O O . GLY A 1 197 ? -4.53100 -10.64600 -35.00000 1.000 14.85956 177 GLY A O 1
ATOM 1248 N N . THR A 1 198 ? -2.76900 -11.83200 -34.20900 1.000 16.43918 178 THR A N 1
ATOM 1249 C CA . THR A 1 198 ? -2.62600 -12.57900 -35.46400 1.000 15.77476 178 THR A CA 1
ATOM 1250 C C . THR A 1 198 ? -3.87500 -13.40400 -35.74900 1.000 16.04580 178 THR A C 1
ATOM 1251 O O . THR A 1 198 ? -4.40500 -13.38500 -36.87700 1.000 16.25390 178 THR A O 1
ATOM 1255 N N . LEU A 1 199 ? -4.32100 -14.20700 -34.76900 1.000 17.46800 179 LEU A N 1
ATOM 1256 C CA . LEU A 1 199 ? -5.43100 -15.12500 -35.02800 1.000 18.58624 179 LEU A CA 1
ATOM 1257 C C . LEU A 1 199 ? -6.73100 -14.38100 -35.30000 1.000 19.00866 179 LEU A C 1
ATOM 1258 O O . LEU A 1 199 ? -7.58500 -14.88700 -36.04000 1.000 19.35601 179 LEU A O 1
ATOM 1263 N N . THR A 1 200 ? -6.90500 -13.20100 -34.71200 1.000 17.51234 180 THR A N 1
ATOM 1264 C CA . THR A 1 200 ? -8.12800 -12.45000 -34.93900 1.000 18.34647 180 THR A CA 1
ATOM 1265 C C . THR A 1 200 ? -8.08500 -11.77100 -36.30300 1.000 21.87118 180 THR A C 1
ATOM 1266 O O . THR A 1 200 ? -9.10500 -11.74500 -36.99400 1.000 21.98725 180 THR A O 1
ATOM 1270 N N . GLY A 1 201 ? -6.91200 -11.27400 -36.72800 1.000 16.74531 181 GLY A N 1
ATOM 1271 C CA . GLY A 1 201 ? -6.77500 -10.80100 -38.10400 1.000 16.91256 181 GLY A CA 1
ATOM 1272 C C . GLY A 1 201 ? -6.97200 -11.93300 -39.09200 1.000 16.89326 181 GLY A C 1
ATOM 1273 O O . GLY A 1 201 ? -7.57900 -11.74900 -40.16400 1.000 17.03283 181 GLY A O 1
ATOM 1274 N N . TRP A 1 202 ? -6.44000 -13.11000 -38.76500 1.000 15.32759 182 TRP A N 1
ATOM 1275 C CA . TRP A 1 202 ? -6.66600 -14.30800 -39.58100 1.000 13.69852 182 TRP A CA 1
ATOM 1276 C C . TRP A 1 202 ? -8.15000 -14.65000 -39.68100 1.000 16.03569 182 TRP A C 1
ATOM 1277 O O . TRP A 1 202 ? -8.66400 -14.90600 -40.78900 1.000 16.47239 182 TRP A O 1
ATOM 1288 N N . LEU A 1 203 ? -8.86800 -14.67400 -38.55500 1.000 16.54599 183 LEU A N 1
ATOM 1289 C CA . LEU A 1 203 ? -10.29700 -15.01200 -38.59900 1.000 18.17209 183 LEU A CA 1
ATOM 1290 C C . LEU A 1 203 ? -11.06400 -13.99700 -39.42000 1.000 19.15043 183 LEU A C 1
ATOM 1291 O O . LEU A 1 203 ? -11.99400 -14.3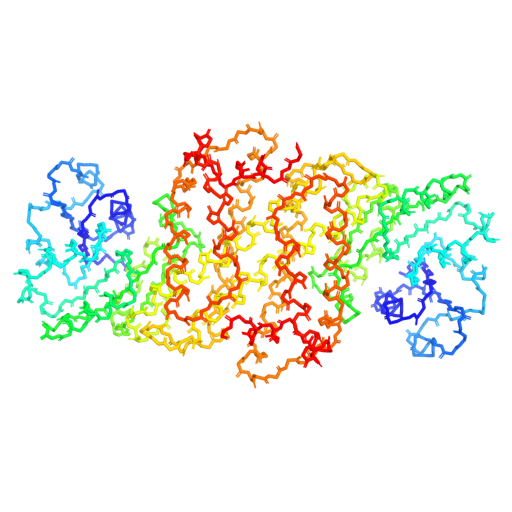4600 -40.15700 1.000 20.91453 183 LEU A O 1
ATOM 1296 N N . HIS A 1 204 ? -10.74100 -12.72400 -39.21600 1.000 17.31143 184 HIS A N 1
ATOM 1297 C CA . HIS A 1 204 ? -11.37200 -11.69200 -40.00900 1.000 15.41569 184 HIS A CA 1
ATOM 1298 C C . HIS A 1 204 ? -11.15700 -11.96300 -41.48800 1.000 18.26926 184 HIS A C 1
ATOM 1299 O O . HIS A 1 204 ? -12.07600 -11.79200 -42.29600 1.000 19.56358 184 HIS A O 1
ATOM 1306 N N . GLY A 1 205 ? -9.92500 -12.31600 -41.86900 1.000 17.83730 185 GLY A N 1
ATOM 1307 C CA . GLY A 1 205 ? -9.64500 -12.56200 -43.28200 1.000 15.82522 185 GLY A CA 1
ATOM 1308 C C . GLY A 1 205 ? -10.34800 -13.79600 -43.80300 1.000 15.02809 185 GLY A C 1
ATOM 1309 O O . GLY A 1 205 ? -10.84400 -13.80400 -44.93500 1.000 17.81223 185 GLY A O 1
ATOM 1310 N N . VAL A 1 206 ? -10.40200 -14.86000 -42.98500 1.000 17.16020 186 VAL A N 1
ATOM 1311 C CA . VAL A 1 206 ? -11.15300 -16.06800 -43.37100 1.000 17.19377 186 VAL A CA 1
ATOM 1312 C C . VAL A 1 206 ? -12.60400 -15.71700 -43.66800 1.000 18.63252 186 VAL A C 1
ATOM 1313 O O . VAL A 1 206 ? -13.20300 -16.20200 -44.64800 1.000 20.75308 186 VAL A O 1
ATOM 1317 N N . ALA A 1 207 ? -13.21000 -14.90800 -42.78800 1.000 21.55990 187 ALA A N 1
ATOM 1318 C CA . ALA A 1 207 ? -14.61300 -14.55200 -42.96600 1.000 21.91056 187 ALA A CA 1
ATOM 1319 C C . ALA A 1 207 ? -14.80400 -13.67900 -44.19500 1.000 19.94024 187 ALA A C 1
ATOM 1320 O O . ALA A 1 207 ? -15.78200 -13.85600 -44.94200 1.000 23.87450 187 ALA A O 1
ATOM 1322 N N . LEU A 1 208 ? -13.88800 -12.74600 -44.44300 1.000 18.40809 188 LEU A N 1
ATOM 1323 C CA . LEU A 1 208 ? -13.97100 -11.96200 -45.68600 1.000 17.76270 188 LEU A CA 1
ATOM 1324 C C . LEU A 1 208 ? -13.87200 -12.85600 -46.90600 1.000 21.38218 188 LEU A C 1
ATOM 1325 O O . LEU A 1 208 ? -14.61900 -12.68100 -47.89400 1.000 21.95158 188 LEU A O 1
ATOM 1330 N N . MET A 1 209 ? -12.91300 -13.78100 -46.89600 1.000 19.40165 189 MET A N 1
ATOM 1331 C CA . MET A 1 209 ? -12.72000 -14.64700 -48.06100 1.000 20.42897 189 MET A CA 1
ATOM 1332 C C . MET A 1 209 ? -13.89000 -15.59000 -48.26900 1.000 24.01259 189 MET A C 1
ATOM 1333 O O . MET A 1 209 ? -14.24400 -15.90000 -49.41900 1.000 22.10239 189 MET A O 1
ATOM 1338 N N . GLY A 1 210 ? -14.50000 -16.07000 -47.17900 1.000 20.02345 190 GLY A N 1
ATOM 1339 C CA . GLY A 1 210 ? -15.58300 -17.04100 -47.28700 1.000 20.03642 190 GLY A CA 1
ATOM 1340 C C . GLY A 1 210 ? -16.92300 -16.44600 -47.67800 1.000 24.39872 190 GLY A C 1
ATOM 1341 O O . GLY A 1 210 ? -17.81400 -17.18700 -48.09700 1.000 27.26716 190 GLY A O 1
ATOM 1342 N N . ALA A 1 211 ? -17.07800 -15.13500 -47.55800 1.000 26.22896 191 ALA A N 1
ATOM 1343 C CA . ALA A 1 211 ? -18.35700 -14.47600 -47.74100 1.000 22.00436 191 ALA A CA 1
ATOM 1344 C C . ALA A 1 211 ? -18.81300 -14.59700 -49.18200 1.000 32.48083 191 ALA A C 1
ATOM 1345 O O . ALA A 1 211 ? -18.01600 -14.83400 -50.09200 1.000 28.95186 191 ALA A O 1
ATOM 1347 N N . ASP A 1 212 ? -20.12600 -14.46400 -49.36100 1.000 30.15928 192 ASP A N 1
ATOM 1348 C CA . ASP A 1 212 ? -20.71500 -14.27800 -50.68200 1.000 45.80616 192 ASP A CA 1
ATOM 1349 C C . ASP A 1 212 ? -20.25000 -12.98200 -51.31300 1.000 31.88827 192 ASP A C 1
ATOM 1350 O O . ASP A 1 212 ? -20.13400 -11.93900 -50.65300 1.000 41.57760 192 ASP A O 1
ATOM 1355 N N . GLY A 1 213 ? -20.00200 -13.03100 -52.60300 1.000 34.26710 193 GLY A N 1
ATOM 1356 C CA . GLY A 1 213 ? -19.64600 -11.83500 -53.30700 1.000 29.40247 193 GLY A CA 1
ATOM 1357 C C . GLY A 1 213 ? -18.54600 -12.11600 -54.29600 1.000 28.00154 193 GLY A C 1
ATOM 1358 O O . GLY A 1 213 ? -17.91100 -13.18200 -54.26200 1.000 30.37259 193 GLY A O 1
ATOM 1359 N N . PRO A 1 214 ? -18.31400 -11.16900 -55.19900 1.000 27.48637 194 PRO A N 1
ATOM 1360 C CA . PRO A 1 214 ? -17.26100 -11.33800 -56.20200 1.000 25.39000 194 PRO A CA 1
ATOM 1361 C C . PRO A 1 214 ? -15.93200 -11.62700 -55.53800 1.000 28.25054 194 PRO A C 1
ATOM 1362 O O . PRO A 1 214 ? -15.51500 -10.93100 -54.61200 1.000 26.92905 194 PRO A O 1
ATOM 1366 N N . GLY A 1 215 ? -15.27200 -12.67500 -56.00500 1.000 22.31699 195 GLY A N 1
ATOM 1367 C CA . GLY A 1 215 ? -13.99600 -13.02900 -55.44500 1.000 22.14808 195 GLY A CA 1
ATOM 1368 C C . GLY A 1 215 ? -14.06900 -13.78300 -54.14000 1.000 23.38954 195 GLY A C 1
ATOM 1369 O O . GLY A 1 215 ? -13.01400 -14.07200 -53.56100 1.000 24.85251 195 GLY A O 1
ATOM 1370 N N . GLY A 1 216 ? -15.27300 -14.09900 -53.66000 1.000 23.40126 196 GLY A N 1
ATOM 1371 C CA . GLY A 1 216 ? -15.47200 -14.77400 -52.39500 1.000 25.06527 196 GLY A CA 1
ATOM 1372 C C . GLY A 1 216 ? -15.70200 -16.27100 -52.52100 1.000 28.83116 196 GLY A C 1
ATOM 1373 O O . GLY A 1 216 ? -15.25300 -16.92500 -53.47000 1.000 24.88093 196 GLY A O 1
ATOM 1374 N N . ASN A 1 217 ? -16.35700 -16.83600 -51.49100 1.000 23.67710 197 ASN A N 1
ATOM 1375 C CA . ASN A 1 217 ? -16.56600 -18.27800 -51.36500 1.000 22.14158 197 ASN A CA 1
ATOM 1376 C C . ASN A 1 217 ? -15.25900 -19.05900 -51.45500 1.000 24.96289 197 ASN A C 1
ATOM 1377 O O . ASN A 1 217 ? -15.19800 -20.13900 -52.03800 1.000 28.90840 197 ASN A O 1
ATOM 1382 N N . VAL A 1 218 ? -14.19000 -18.50500 -50.85000 1.000 23.14654 198 VAL A N 1
ATOM 1383 C CA . VAL A 1 218 ? -12.88400 -19.14700 -50.82200 1.000 21.76814 198 VAL A CA 1
ATOM 1384 C C . VAL A 1 218 ? -12.74700 -19.83200 -49.47400 1.000 22.57773 198 VAL A C 1
ATOM 1385 O O . VAL A 1 218 ? -13.10400 -19.24700 -48.44800 1.000 23.47230 198 VAL A O 1
ATOM 1389 N N . THR A 1 219 ? -12.25800 -21.06900 -49.47400 1.000 22.49999 199 THR A N 1
ATOM 1390 C CA . THR A 1 219 ? -12.15900 -21.79700 -48.20600 1.000 23.26188 199 THR A CA 1
ATOM 1391 C C . THR A 1 219 ? -11.09400 -21.19800 -47.28100 1.000 22.77080 199 THR A C 1
ATOM 1392 O O . THR A 1 219 ? -10.14700 -20.54600 -47.71300 1.000 20.80936 199 THR A O 1
ATOM 1396 N N . ALA A 1 220 ? -11.22600 -21.51000 -45.99500 1.000 21.99315 200 ALA A N 1
ATOM 1397 C CA . ALA A 1 220 ? -10.21000 -21.08900 -45.02700 1.000 22.26201 200 ALA A CA 1
ATOM 1398 C C . ALA A 1 220 ? -8.85800 -21.73200 -45.32200 1.000 18.28538 200 ALA A C 1
ATOM 1399 O O . ALA A 1 220 ? -7.81200 -21.11300 -45.13300 1.000 19.45371 200 ALA A O 1
ATOM 1401 N N A THR A 1 221 ? -8.87100 -22.98200 -45.79600 0.642 16.13872 201 THR A N 1
ATOM 1402 N N B THR A 1 221 ? -8.84300 -22.98000 -45.79000 0.358 19.81864 201 THR A N 1
ATOM 1403 C CA A THR A 1 221 ? -7.62000 -23.66300 -46.10200 0.642 24.73879 201 THR A CA 1
ATOM 1404 C CA B THR A 1 221 ? -7.54300 -23.58800 -46.06400 0.358 15.93932 201 THR A CA 1
ATOM 1405 C C A THR A 1 221 ? -6.90500 -23.01400 -47.28400 0.642 21.20384 201 THR A C 1
ATOM 1406 C C B THR A 1 221 ? -6.87800 -22.96000 -47.28300 0.358 20.73363 201 THR A C 1
ATOM 1407 O O A THR A 1 221 ? -5.68100 -22.85500 -47.26500 0.642 21.96936 201 THR A O 1
ATOM 1408 O O B THR A 1 221 ? -5.65500 -22.78700 -47.30200 0.358 22.68550 201 THR A O 1
ATOM 1415 N N . ALA A 1 222 ? -7.65300 -22.64000 -48.32700 1.000 21.46799 202 ALA A N 1
ATOM 1416 C CA . ALA A 1 222 ? -7.05600 -21.94800 -49.46700 1.000 21.93409 202 ALA A CA 1
ATOM 1417 C C . ALA A 1 222 ? -6.52200 -20.58300 -49.07500 1.000 19.96316 202 ALA A C 1
ATOM 1418 O O . ALA A 1 222 ? -5.39400 -20.22100 -49.43800 1.000 23.58366 202 ALA A O 1
ATOM 1420 N N . PHE A 1 223 ? -7.29200 -19.83400 -48.29900 1.000 18.94835 203 PHE A N 1
ATOM 1421 C CA . PHE A 1 223 ? -6.78700 -18.55100 -47.81200 1.000 16.34330 203 PHE A CA 1
ATOM 1422 C C . PHE A 1 223 ? -5.52500 -18.72900 -46.96500 1.000 17.35217 203 PHE A C 1
ATOM 1423 O O . PHE A 1 223 ? -4.56300 -17.96400 -47.10100 1.000 20.18131 203 PHE A O 1
ATOM 1431 N N . THR A 1 224 ? -5.51000 -19.73400 -46.08100 1.000 18.15427 204 THR A N 1
ATOM 1432 C CA . THR A 1 224 ? -4.37500 -19.86900 -45.16600 1.000 16.84974 204 THR A CA 1
ATOM 1433 C C . THR A 1 224 ? -3.10600 -20.29400 -45.90200 1.000 17.65475 204 THR A C 1
ATOM 1434 O O . THR A 1 224 ? -2.01100 -19.93300 -45.49300 1.000 21.25329 204 THR A O 1
ATOM 1438 N N . GLU A 1 225 ? -3.23200 -21.05000 -47.00800 1.000 19.77144 205 GLU A N 1
ATOM 1439 C CA . GLU A 1 225 ? -2.04700 -21.36500 -47.81200 1.000 22.20023 205 GLU A CA 1
ATOM 1440 C C . GLU A 1 225 ? -1.35400 -20.10100 -48.30300 1.000 23.21257 205 GLU A C 1
ATOM 1441 O O . GLU A 1 225 ? -0.12000 -20.02400 -48.33100 1.000 24.20397 205 GLU A O 1
ATOM 1443 N N . VAL A 1 226 ? -2.13600 -19.11800 -48.74200 1.000 19.80367 206 VAL A N 1
ATOM 1444 C CA . VAL A 1 226 ? -1.57000 -17.83800 -49.16400 1.000 18.35793 206 VAL A CA 1
ATOM 1445 C C . VAL A 1 226 ? -1.06000 -17.07100 -47.95700 1.000 18.10976 206 VAL A C 1
ATOM 1446 O O . VAL A 1 226 ? 0.03100 -16.49600 -47.98000 1.000 18.52661 206 VAL A O 1
ATOM 1450 N N . ALA A 1 227 ? -1.87000 -17.03100 -46.89900 1.000 16.75555 207 ALA A N 1
ATOM 1451 C CA . ALA A 1 227 ? -1.49400 -16.28900 -45.70600 1.000 17.46958 207 ALA A CA 1
ATOM 1452 C C . ALA A 1 227 ? -0.16000 -16.77800 -45.16200 1.000 18.58432 207 ALA A C 1
ATOM 1453 O O . ALA A 1 227 ? 0.64300 -15.96300 -44.68400 1.000 17.23928 207 ALA A O 1
ATOM 1455 N N . ASN A 1 228 ? 0.11100 -18.10200 -45.23000 1.000 19.73208 208 ASN A N 1
ATOM 1456 C CA . ASN A 1 228 ? 1.38000 -18.62400 -44.71400 1.000 21.22559 208 ASN A CA 1
ATOM 1457 C C . ASN A 1 228 ? 2.56100 -17.96600 -45.40800 1.000 22.50124 208 ASN A C 1
ATOM 1458 O O . ASN A 1 228 ? 3.56700 -17.64300 -44.76000 1.000 22.65230 208 ASN A O 1
ATOM 1463 N N . ARG A 1 229 ? 2.45600 -17.78300 -46.72800 1.000 22.49531 209 ARG A N 1
ATOM 1464 C CA . ARG A 1 229 ? 3.51100 -17.11900 -47.49000 1.000 17.54396 209 ARG A CA 1
ATOM 1465 C C . ARG A 1 229 ? 3.59400 -15.65100 -47.10400 1.000 18.19333 209 ARG A C 1
ATOM 1466 O O . ARG A 1 229 ? 4.68600 -15.12900 -46.87800 1.000 19.86661 209 ARG A O 1
ATOM 1474 N N . TRP A 1 230 ? 2.43400 -15.00100 -46.96500 1.000 16.92830 210 TRP A N 1
ATOM 1475 C CA . TRP A 1 230 ? 2.37200 -13.57200 -46.62800 1.000 14.54428 210 TRP A CA 1
ATOM 1476 C C . TRP A 1 230 ? 2.96800 -13.27900 -45.27000 1.000 17.14868 210 TRP A C 1
ATOM 1477 O O . TRP A 1 230 ? 3.50900 -12.18200 -45.06300 1.000 17.66143 210 TRP A O 1
ATOM 1488 N N . MET A 1 231 ? 2.86300 -14.22700 -44.32600 1.000 14.60756 211 MET A N 1
ATOM 1489 C CA . MET A 1 231 ? 3.40200 -13.96100 -42.99400 1.000 14.98494 211 MET A CA 1
ATOM 1490 C C . MET A 1 231 ? 4.90400 -13.74800 -43.00500 1.000 19.35462 211 MET A C 1
ATOM 1491 O O . MET A 1 231 ? 5.41900 -13.11100 -42.06600 1.000 19.66101 211 MET A O 1
ATOM 1496 N N . LYS A 1 232 ? 5.61800 -14.22600 -44.03300 1.000 20.72198 212 LYS A N 1
ATOM 1497 C CA . LYS A 1 232 ? 7.03400 -13.87400 -44.16100 1.000 24.58329 212 LYS A CA 1
ATOM 1498 C C . LYS A 1 232 ? 7.22400 -12.36800 -44.33100 1.000 21.01801 212 LYS A C 1
ATOM 1499 O O . LYS A 1 232 ? 8.13300 -11.77200 -43.73300 1.000 22.79949 212 LYS A O 1
ATOM 1501 N N . THR A 1 233 ? 6.36900 -11.73100 -45.13200 1.000 20.59342 213 THR A N 1
ATOM 1502 C CA . THR A 1 233 ? 6.43800 -10.28400 -45.30700 1.000 18.17384 213 THR A CA 1
ATOM 1503 C C . THR A 1 233 ? 6.02200 -9.56300 -44.02900 1.000 21.80656 213 THR A C 1
ATOM 1504 O O . THR A 1 233 ? 6.60200 -8.52700 -43.66300 1.000 21.42948 213 THR A O 1
ATOM 1508 N N . VAL A 1 234 ? 5.01700 -10.09500 -43.33400 1.000 20.44878 214 VAL A N 1
ATOM 1509 C CA . VAL A 1 234 ? 4.61900 -9.48500 -42.06400 1.000 19.66049 214 VAL A CA 1
ATOM 1510 C C . VAL A 1 234 ? 5.77800 -9.53100 -41.07600 1.000 19.49179 214 VAL A C 1
ATOM 1511 O O . VAL A 1 234 ? 5.99500 -8.57800 -40.30400 1.000 18.85936 214 VAL A O 1
ATOM 1515 N N . GLY A 1 235 ? 6.53500 -10.64700 -41.06800 1.000 18.75217 215 GLY A N 1
ATOM 1516 C CA . GLY A 1 235 ? 7.73700 -10.72400 -40.24100 1.000 19.92608 215 GLY A CA 1
ATOM 1517 C C . GLY A 1 235 ? 8.79700 -9.70800 -40.64100 1.000 21.05566 215 GLY A C 1
ATOM 1518 O O . GLY A 1 235 ? 9.46600 -9.13200 -39.76900 1.000 24.54701 215 GLY A O 1
ATOM 1519 N N . VAL A 1 236 ? 8.95400 -9.44300 -41.95000 1.000 28.69282 216 VAL A N 1
ATOM 1520 C CA . VAL A 1 236 ? 9.84600 -8.36000 -42.38400 1.000 21.95148 216 VAL A CA 1
ATOM 1521 C C . VAL A 1 236 ? 9.43500 -7.04600 -41.73700 1.000 31.05832 216 VAL A C 1
ATOM 1522 O O . VAL A 1 236 ? 10.27900 -6.27200 -41.26100 1.000 28.31154 216 VAL A O 1
ATOM 1526 N N . PHE A 1 237 ? 8.13600 -6.76500 -41.71000 1.000 23.93059 217 PHE A N 1
ATOM 1527 C CA . PHE A 1 237 ? 7.68300 -5.52200 -41.09900 1.000 22.24152 217 PHE A CA 1
ATOM 1528 C C . PHE A 1 237 ? 8.02700 -5.46600 -39.61000 1.000 19.44410 217 PHE A C 1
ATOM 1529 O O . PHE A 1 237 ? 8.49800 -4.42600 -39.12700 1.000 19.40624 217 PHE A O 1
ATOM 1537 N N . MET A 1 238 ? 7.75700 -6.54700 -38.84700 1.000 16.48662 218 MET A N 1
ATOM 1538 C CA . MET A 1 238 ? 8.06600 -6.50300 -37.40800 1.000 15.11737 218 MET A CA 1
ATOM 1539 C C . MET A 1 238 ? 9.53900 -6.26400 -37.18900 1.000 21.36136 218 MET A C 1
ATOM 1540 O O . MET A 1 238 ? 9.92500 -5.51900 -36.28200 1.000 20.49179 218 MET A O 1
ATOM 1545 N N . ASN A 1 239 ? 10.38400 -6.85300 -38.02800 1.000 19.88908 219 ASN A N 1
ATOM 1546 C CA . ASN A 1 239 ? 11.81000 -6.68600 -37.79600 1.000 21.19105 219 ASN A CA 1
ATOM 1547 C C . ASN A 1 239 ? 12.27800 -5.29900 -38.17800 1.000 22.29665 219 ASN A C 1
ATOM 1548 O O . ASN A 1 239 ? 13.21000 -4.78600 -37.55500 1.000 25.20595 219 ASN A O 1
ATOM 1553 N N . THR A 1 240 ? 11.65600 -4.69200 -39.18400 1.000 21.62297 220 THR A N 1
ATOM 1554 C CA . THR A 1 240 ? 11.98000 -3.32200 -39.53800 1.000 19.91019 220 THR A CA 1
ATOM 1555 C C . THR A 1 240 ? 11.55500 -2.36300 -38.43900 1.000 17.26774 220 THR A C 1
ATOM 1556 O O . THR A 1 240 ? 12.24200 -1.36200 -38.16400 1.000 20.23519 220 THR A O 1
ATOM 1560 N N . TYR A 1 241 ? 10.39400 -2.61900 -37.83300 1.000 18.37901 221 TYR A N 1
ATOM 1561 C CA . TYR A 1 241 ? 9.80200 -1.63900 -36.93100 1.000 17.70670 221 TYR A CA 1
ATOM 1562 C C . TYR A 1 241 ? 10.33700 -1.72200 -35.49800 1.000 17.35257 221 TYR A C 1
ATOM 1563 O O . TYR A 1 241 ? 10.29000 -0.72700 -34.77800 1.000 16.39898 221 TYR A O 1
ATOM 1572 N N . ALA A 1 242 ? 10.86400 -2.87000 -35.06300 1.000 15.94214 222 ALA A N 1
ATOM 1573 C CA . ALA A 1 242 ? 11.39500 -2.91800 -33.69800 1.000 14.81234 222 ALA A CA 1
ATOM 1574 C C . ALA A 1 242 ? 12.47100 -1.86900 -33.45000 1.000 17.74836 222 ALA A C 1
ATOM 1575 O O . ALA A 1 242 ? 12.42600 -1.20700 -32.38900 1.000 16.88754 222 ALA A O 1
ATOM 1577 N N . PRO A 1 243 ? 13.47800 -1.69500 -34.31600 1.000 18.14417 223 PRO A N 1
ATOM 1578 C CA . PRO A 1 243 ? 14.46400 -0.63900 -34.04100 1.000 19.19826 223 PRO A CA 1
ATOM 1579 C C . PRO A 1 243 ? 13.86000 0.74500 -34.04000 1.000 17.84020 223 PRO A C 1
ATOM 1580 O O . PRO A 1 243 ? 14.40100 1.62600 -33.36400 1.000 19.30899 223 PRO A O 1
ATOM 1584 N N . HIS A 1 244 ? 12.75300 0.97000 -34.75400 1.000 16.48907 224 HIS A N 1
ATOM 1585 C CA . HIS A 1 244 ? 12.09000 2.28100 -34.68400 1.000 16.02682 224 HIS A CA 1
ATOM 1586 C C . HIS A 1 244 ? 11.62700 2.57200 -33.27500 1.000 19.40854 224 HIS A C 1
ATOM 1587 O O . HIS A 1 244 ? 11.80900 3.68000 -32.76300 1.000 17.97344 224 HIS A O 1
ATOM 1594 N N . VAL A 1 245 ? 10.96300 1.59100 -32.65100 1.000 18.22464 225 VAL A N 1
ATOM 1595 C CA . VAL A 1 245 ? 10.51900 1.76500 -31.27400 1.000 17.74612 225 VAL A CA 1
ATOM 1596 C C . VAL A 1 245 ? 11.70300 2.06200 -30.36100 1.000 18.03992 225 VAL A C 1
ATOM 1597 O O . VAL A 1 245 ? 11.65000 2.96900 -29.50200 1.000 19.37058 225 VAL A O 1
ATOM 1601 N N . ASP A 1 246 ? 12.79000 1.31300 -30.52000 1.000 18.06069 226 ASP A N 1
ATOM 1602 C CA . ASP A 1 246 ? 13.88400 1.48400 -29.56900 1.000 17.92340 226 ASP A CA 1
ATOM 1603 C C . ASP A 1 246 ? 14.62200 2.80200 -29.78900 1.000 20.67023 226 ASP A C 1
ATOM 1604 O O . ASP A 1 246 ? 15.17800 3.35300 -28.83100 1.000 22.27556 226 ASP A O 1
ATOM 1609 N N . ALA A 1 247 ? 14.60000 3.33300 -31.01100 1.000 18.10291 227 ALA A N 1
ATOM 1610 C CA . ALA A 1 247 ? 15.22100 4.61600 -31.31000 1.000 20.82588 227 ALA A CA 1
ATOM 1611 C C . ALA A 1 247 ? 14.30500 5.78800 -31.04900 1.000 24.24812 227 ALA A C 1
ATOM 1612 O O . ALA A 1 247 ? 14.79000 6.93100 -30.98800 1.000 24.07223 227 ALA A O 1
ATOM 1614 N N . GLY A 1 248 ? 12.99900 5.56000 -30.91400 1.000 19.12848 228 GLY A N 1
ATOM 1615 C CA . GLY A 1 248 ? 12.08700 6.69200 -30.84600 1.000 19.83032 228 GLY A CA 1
ATOM 1616 C C . GLY A 1 248 ? 12.01900 7.48500 -32.13300 1.000 20.01815 228 GLY A C 1
ATOM 1617 O O . GLY A 1 248 ? 11.76300 8.69400 -32.11100 1.000 21.05188 228 GLY A O 1
ATOM 1618 N N . HIS A 1 249 ? 12.25100 6.82300 -33.25600 1.000 19.64858 229 HIS A N 1
ATOM 1619 C CA . HIS A 1 249 ? 12.30500 7.46700 -34.56600 1.000 18.20835 229 HIS A CA 1
ATOM 1620 C C . HIS A 1 249 ? 11.64800 6.50400 -35.53500 1.000 16.30235 229 HIS A C 1
ATOM 1621 O O . HIS A 1 249 ? 12.06300 5.34300 -35.61800 1.000 18.72721 229 HIS A O 1
ATOM 1628 N N . TYR A 1 250 ? 10.64100 6.97900 -36.29000 1.000 18.21114 230 TYR A N 1
ATOM 1629 C CA . TYR A 1 250 ? 9.68800 6.07300 -36.94600 1.000 16.93566 230 TYR A CA 1
ATOM 1630 C C . TYR A 1 250 ? 9.52700 6.42100 -38.42100 1.000 18.74974 230 TYR A C 1
ATOM 1631 O O . TYR A 1 250 ? 8.42900 6.75900 -38.86900 1.000 18.07427 230 TYR A O 1
ATOM 1640 N N . PRO A 1 251 ? 10.59900 6.35700 -39.20400 1.000 16.20931 231 PRO A N 1
ATOM 1641 C CA . PRO A 1 251 ? 10.51300 6.84700 -40.58900 1.000 17.12526 231 PRO A CA 1
ATOM 1642 C C . PRO A 1 251 ? 9.61000 5.93400 -41.41900 1.000 17.56976 231 PRO A C 1
ATOM 1643 O O . PRO A 1 251 ? 9.79600 4.71900 -41.46500 1.000 18.51018 231 PRO A O 1
ATOM 1647 N N . GLY A 1 252 ? 8.63700 6.54400 -42.11300 1.000 16.86846 232 GLY A N 1
ATOM 1648 C CA . GLY A 1 252 ? 7.58800 5.74900 -42.72200 1.000 17.90086 232 GLY A CA 1
ATOM 1649 C C . GLY A 1 252 ? 7.93500 5.20900 -44.09600 1.000 20.50001 232 GLY A C 1
ATOM 1650 O O . GLY A 1 252 ? 7.28400 4.26300 -44.55300 1.000 18.47097 232 GLY A O 1
ATOM 1651 N N . ASP A 1 253 ? 8.97200 5.75500 -44.73900 1.000 19.15833 233 ASP A N 1
ATOM 1652 C CA . ASP A 1 253 ? 9.47700 5.18600 -45.99300 1.000 20.44835 233 ASP A CA 1
ATOM 1653 C C . ASP A 1 253 ? 8.36500 4.99600 -47.02300 1.000 17.84791 233 ASP A C 1
ATOM 1654 O O . ASP A 1 253 ? 7.67800 5.96800 -47.35000 1.000 20.06619 233 ASP A O 1
ATOM 1659 N N . GLU A 1 254 ? 8.17300 3.76200 -47.52500 1.000 17.63104 234 GLU A N 1
ATOM 1660 C CA . GLU A 1 254 ? 7.19100 3.51600 -48.58300 1.000 16.96132 234 GLU A CA 1
ATOM 1661 C C . GLU A 1 254 ? 5.83200 3.05100 -48.05400 1.000 17.83623 234 GLU A C 1
ATOM 1662 O O . GLU A 1 254 ? 4.93500 2.77100 -48.85600 1.000 21.23799 234 GLU A O 1
ATOM 1668 N N . PHE A 1 255 ? 5.64100 3.01200 -46.71700 1.000 17.16011 235 PHE A N 1
ATOM 1669 C CA . PHE A 1 255 ? 4.34500 2.56000 -46.19400 1.000 13.15570 235 PHE A CA 1
ATOM 1670 C C . PHE A 1 255 ? 4.08100 3.32600 -44.89700 1.000 13.60486 235 PHE A C 1
ATOM 1671 O O . PHE A 1 255 ? 4.46900 2.89400 -43.80800 1.000 18.03269 235 PHE A O 1
ATOM 1679 N N . THR A 1 256 ? 3.49200 4.53000 -45.04300 1.000 17.65025 236 THR A N 1
ATOM 1680 C CA . THR A 1 256 ? 3.29200 5.46600 -43.95000 1.000 15.13296 236 THR A CA 1
ATOM 1681 C C . THR A 1 256 ? 1.92500 5.27300 -43.29600 1.000 15.24644 236 THR A C 1
ATOM 1682 O O . THR A 1 256 ? 1.03300 4.62200 -43.83400 1.000 16.37035 236 THR A O 1
ATOM 1686 N N . LEU A 1 257 ? 1.74400 5.92500 -42.16000 1.000 16.01406 237 LEU A N 1
ATOM 1687 C CA . LEU A 1 257 ? 0.46400 5.85900 -41.46300 1.000 15.90807 237 LEU A CA 1
ATOM 1688 C C . LEU A 1 257 ? -0.66800 6.42600 -42.31000 1.000 17.69785 237 LEU A C 1
ATOM 1689 O O . LEU A 1 257 ? -1.80200 5.94900 -42.20500 1.000 16.64082 237 LEU A O 1
ATOM 1694 N N . HIS A 1 258 ? -0.40300 7.43500 -43.15600 1.000 15.43268 238 HIS A N 1
ATOM 1695 C CA . HIS A 1 258 ? -1.46000 7.87000 -44.07400 1.000 16.14068 238 HIS A CA 1
ATOM 1696 C C . HIS A 1 258 ? -1.98500 6.70400 -44.90300 1.000 16.81306 238 HIS A C 1
ATOM 1697 O O . HIS A 1 258 ? -3.20100 6.54600 -45.08800 1.000 18.18561 238 HIS A O 1
ATOM 1704 N N . LEU A 1 259 ? -1.07200 5.90700 -45.44700 1.000 15.82763 239 LEU A N 1
ATOM 1705 C CA . LEU A 1 259 ? -1.48400 4.78500 -46.29000 1.000 15.73298 239 LEU A CA 1
ATOM 1706 C C . LEU A 1 259 ? -2.14500 3.68700 -45.46200 1.000 15.61771 239 LEU A C 1
ATOM 1707 O O . LEU A 1 259 ? -3.10700 3.06700 -45.91000 1.000 17.60165 239 LEU A O 1
ATOM 1712 N N . HIS A 1 260 ? -1.66500 3.43700 -44.23000 1.000 15.80320 240 HIS A N 1
ATOM 1713 C CA . HIS A 1 260 ? -2.37300 2.48000 -43.37300 1.000 15.39836 240 HIS A CA 1
ATOM 1714 C C . HIS A 1 260 ? -3.80500 2.93000 -43.15800 1.000 15.53494 240 HIS A C 1
ATOM 1715 O O . HIS A 1 260 ? -4.74300 2.15600 -43.32300 1.000 16.93482 240 HIS A O 1
ATOM 1722 N N . HIS A 1 261 ? -4.00000 4.21500 -42.84300 1.000 15.52637 241 HIS A N 1
ATOM 1723 C CA . HIS A 1 261 ? -5.34100 4.67400 -42.52300 1.000 16.66324 241 HIS A CA 1
ATOM 1724 C C . HIS A 1 261 ? -6.26000 4.59500 -43.74200 1.000 16.65763 241 HIS A C 1
ATOM 1725 O O . HIS A 1 261 ? -7.42500 4.19500 -43.62600 1.000 19.54130 241 HIS A O 1
ATOM 1732 N N . ARG A 1 262 ? -5.73900 4.92900 -44.91900 1.000 16.33384 242 ARG A N 1
ATOM 1733 C CA . ARG A 1 262 ? -6.54600 4.86800 -46.13100 1.000 17.48029 242 ARG A CA 1
ATOM 1734 C C . ARG A 1 262 ? -6.97200 3.43700 -46.41600 1.000 19.64035 242 ARG A C 1
ATOM 1735 O O . ARG A 1 262 ? -8.14900 3.17100 -46.70900 1.000 20.09508 242 ARG A O 1
ATOM 1743 N N . THR A 1 263 ? -6.03700 2.49700 -46.30400 1.000 14.87241 243 THR A N 1
ATOM 1744 C CA . THR A 1 263 ? -6.42000 1.12900 -46.63400 1.000 18.64127 243 THR A CA 1
ATOM 1745 C C . THR A 1 263 ? -7.21400 0.48500 -45.50800 1.000 17.29503 243 THR A C 1
ATOM 1746 O O . THR A 1 263 ? -8.01800 -0.41900 -45.76200 1.000 18.45473 243 THR A O 1
ATOM 1750 N N . MET A 1 264 ? -7.03000 0.94400 -44.25300 1.000 14.71047 244 MET A N 1
ATOM 1751 C CA . MET A 1 264 ? -7.90800 0.45000 -43.19600 1.000 16.56636 244 MET A CA 1
ATOM 1752 C C . MET A 1 264 ? -9.35300 0.86000 -43.45100 1.000 16.83028 244 MET A C 1
ATOM 1753 O O . MET A 1 264 ? -10.28000 0.10000 -43.15100 1.000 20.99868 244 MET A O 1
ATOM 1758 N N . ASN A 1 265 ? -9.57600 2.09200 -43.95100 1.000 16.84620 245 ASN A N 1
ATOM 1759 C CA . ASN A 1 265 ? -10.93000 2.51100 -44.28100 1.000 18.74989 245 ASN A CA 1
ATOM 1760 C C . ASN A 1 265 ? -11.51200 1.63300 -45.39200 1.000 21.34819 245 ASN A C 1
ATOM 1761 O O . ASN A 1 265 ? -12.70100 1.30000 -45.37800 1.000 20.12301 245 ASN A O 1
ATOM 1766 N N . ILE A 1 266 ? -10.67300 1.20900 -46.33300 1.000 17.78484 246 ILE A N 1
ATOM 1767 C CA . ILE A 1 266 ? -11.12500 0.26800 -47.36100 1.000 18.31534 246 ILE A CA 1
ATOM 1768 C C . ILE A 1 266 ? -11.50000 -1.07000 -46.74100 1.000 20.77526 246 ILE A C 1
ATOM 1769 O O . ILE A 1 266 ? -12.55900 -1.63200 -47.04500 1.000 21.48530 246 ILE A O 1
ATOM 1774 N N . LEU A 1 267 ? -10.65800 -1.58600 -45.83200 1.000 18.04100 247 LEU A N 1
ATOM 1775 C CA . LEU A 1 267 ? -11.01400 -2.80200 -45.10600 1.000 17.81230 247 LEU A CA 1
ATOM 1776 C C . LEU A 1 267 ? -12.35200 -2.63700 -44.38800 1.000 20.32820 247 LEU A C 1
ATOM 1777 O O . LEU A 1 267 ? -13.19300 -3.52800 -44.41700 1.000 19.43982 247 LEU A O 1
ATOM 1782 N N . ALA A 1 268 ? -12.56000 -1.51200 -43.70600 1.000 18.80921 248 ALA A N 1
ATOM 1783 C CA . ALA A 1 268 ? -13.80900 -1.36100 -42.96400 1.000 18.11520 248 ALA A CA 1
ATOM 1784 C C . ALA A 1 268 ? -15.02600 -1.40700 -43.88800 1.000 21.05820 248 ALA A C 1
ATOM 1785 O O . ALA A 1 268 ? -16.05300 -2.02400 -43.54900 1.000 23.19264 248 ALA A O 1
ATOM 1787 N N . HIS A 1 269 ? -14.94300 -0.73900 -45.04000 1.000 20.89540 249 HIS A N 1
ATOM 1788 C CA . HIS A 1 269 ? -16.06100 -0.72100 -45.97500 1.000 23.17593 249 HIS A CA 1
ATOM 1789 C C . HIS A 1 269 ? -16.28700 -2.10700 -46.57200 1.000 24.33851 249 HIS A C 1
ATOM 1790 O O . HIS A 1 269 ? -17.42000 -2.58400 -46.64900 1.000 22.02776 249 HIS A O 1
ATOM 1797 N N . ALA A 1 270 ? -15.21100 -2.76100 -46.99200 1.000 19.61027 250 ALA A N 1
ATOM 1798 C CA . ALA A 1 270 ? -15.34200 -4.10600 -47.55000 1.000 20.93434 250 ALA A CA 1
ATOM 1799 C C . ALA A 1 270 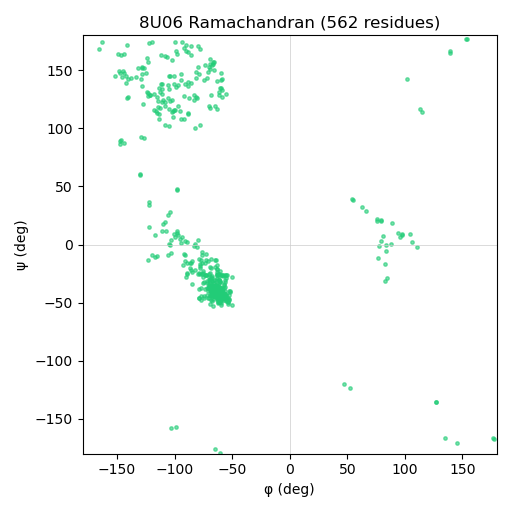? -15.93900 -5.07100 -46.53400 1.000 24.14364 250 ALA A C 1
ATOM 1800 O O . ALA A 1 270 ? -16.74800 -5.94000 -46.88500 1.000 24.23805 250 ALA A O 1
ATOM 1802 N N . SER A 1 271 ? -15.55200 -4.93100 -45.26700 1.000 19.85513 251 SER A N 1
ATOM 1803 C CA . SER A 1 271 ? -16.06400 -5.82600 -44.23900 1.000 18.32161 251 SER A CA 1
ATOM 1804 C C . SER A 1 271 ? -17.53900 -5.57100 -43.99300 1.000 22.70441 251 SER A C 1
ATOM 1805 O O . SER A 1 271 ? -18.32600 -6.51400 -43.86400 1.000 26.44637 251 SER A O 1
ATOM 1808 N N . GLU A 1 272 ? -17.95200 -4.30200 -43.99200 1.000 24.85533 252 GLU A N 1
ATOM 1809 C CA . GLU A 1 272 ? -19.36700 -4.02700 -43.80100 1.000 28.73296 252 GLU A CA 1
ATOM 1810 C C . GLU A 1 272 ? -20.18500 -4.63100 -44.93300 1.000 28.58143 252 GLU A C 1
ATOM 1811 O O . GLU A 1 272 ? -21.23600 -5.23400 -44.69100 1.000 31.15299 252 GLU A O 1
ATOM 1817 N N . LEU A 1 273 ? -19.68100 -4.53500 -46.16900 1.000 22.44127 253 LEU A N 1
ATOM 1818 C CA . LEU A 1 273 ? -20.44300 -5.02200 -47.31900 1.000 30.56166 253 LEU A CA 1
ATOM 1819 C C . LEU A 1 273 ? -20.58000 -6.53100 -47.29400 1.000 28.89412 253 LEU A C 1
ATOM 1820 O O . LEU A 1 273 ? -21.58800 -7.07100 -47.77200 1.000 30.46132 253 LEU A O 1
ATOM 1825 N N . ARG A 1 274 ? -19.58300 -7.22900 -46.75000 1.000 27.29679 254 ARG A N 1
ATOM 1826 C CA . ARG A 1 274 ? -19.57200 -8.67900 -46.76100 1.000 26.32846 254 ARG A CA 1
ATOM 1827 C C . ARG A 1 274 ? -20.01300 -9.25100 -45.42800 1.000 27.86672 254 ARG A C 1
ATOM 1828 O O . ARG A 1 274 ? -19.95100 -10.47000 -45.23100 1.000 32.52486 254 ARG A O 1
ATOM 1836 N N . GLY A 1 275 ? -20.51500 -8.40000 -44.53200 1.000 27.37244 255 GLY A N 1
ATOM 1837 C CA . GLY A 1 275 ? -21.13700 -8.83600 -43.30400 1.000 32.75313 255 GLY A CA 1
ATOM 1838 C C . GLY A 1 275 ? -20.17600 -9.29100 -42.23900 1.000 34.09779 255 GLY A C 1
ATOM 1839 O O . GLY A 1 275 ? -20.56900 -10.06200 -41.35100 1.000 35.20949 255 GLY A O 1
ATOM 1840 N N . VAL A 1 276 ? -18.92200 -8.85600 -42.30200 1.000 24.40747 256 VAL A N 1
ATOM 1841 C CA . VAL A 1 276 ? -17.91100 -9.28100 -41.34000 1.000 21.24231 256 VAL A CA 1
ATOM 1842 C C . VAL A 1 276 ? -17.81600 -8.21100 -40.26500 1.000 23.97903 256 VAL A C 1
ATOM 1843 O O . VAL A 1 276 ? -17.51500 -7.04600 -40.55700 1.000 29.81504 256 VAL A O 1
ATOM 1847 N N . VAL A 1 277 ? -18.09900 -8.60200 -39.02500 1.000 26.95915 257 VAL A N 1
ATOM 1848 C CA . VAL A 1 277 ? -18.22700 -7.66300 -37.90900 1.000 26.69191 257 VAL A CA 1
ATOM 1849 C C . VAL A 1 277 ? -17.34400 -8.20200 -36.78500 1.000 28.71441 257 VAL A C 1
ATOM 1850 O O . VAL A 1 277 ? -17.77700 -9.04400 -35.99000 1.000 27.68064 257 VAL A O 1
ATOM 1854 N N . SER A 1 278 ? -16.08600 -7.74200 -36.73000 1.000 23.87103 258 SER A N 1
ATOM 1855 C CA . SER A 1 278 ? -15.14000 -8.24800 -35.74000 1.000 22.88613 258 SER A CA 1
ATOM 1856 C C . SER A 1 278 ? -14.65700 -7.19600 -34.76500 1.000 23.68978 258 SER A C 1
ATOM 1857 O O . SER A 1 278 ? -14.01500 -7.55200 -33.76900 1.000 25.67213 258 SER A O 1
ATOM 1860 N N . GLY A 1 279 ? -14.93400 -5.92200 -35.01400 1.000 26.31199 259 GLY A N 1
ATOM 1861 C CA . GLY A 1 279 ? -14.33400 -4.87000 -34.22900 1.000 22.00971 259 GLY A CA 1
ATOM 1862 C C . GLY A 1 279 ? -12.95000 -4.46600 -34.66900 1.000 21.48411 259 GLY A C 1
ATOM 1863 O O . GLY A 1 279 ? -12.48100 -3.38400 -34.27300 1.000 21.96761 259 GLY A O 1
ATOM 1864 N N . LEU A 1 280 ? -12.26900 -5.28300 -35.47600 1.000 19.93438 260 LEU A N 1
ATOM 1865 C CA . LEU A 1 280 ? -10.87900 -4.96000 -35.79900 1.000 18.85692 260 LEU A CA 1
ATOM 1866 C C . LEU A 1 280 ? -10.76500 -3.69800 -36.65200 1.000 21.08142 260 LEU A C 1
ATOM 1867 O O . LEU A 1 280 ? -9.95900 -2.82200 -36.30800 1.000 19.88161 260 LEU A O 1
ATOM 1872 N N . PRO A 1 281 ? -11.51400 -3.51800 -37.73600 1.000 20.06441 261 PRO A N 1
ATOM 1873 C CA . PRO A 1 281 ? -11.30100 -2.29700 -38.52100 1.000 18.42524 261 PRO A CA 1
ATOM 1874 C C . PRO A 1 281 ? -11.51000 -1.02100 -37.71500 1.000 22.28266 261 PRO A C 1
ATOM 1875 O O . PRO A 1 281 ? -10.74400 -0.06300 -37.87000 1.000 23.26707 261 PRO A O 1
ATOM 1879 N N . GLU A 1 282 ? -12.51800 -0.98400 -36.83800 1.000 22.29234 262 GLU A N 1
ATOM 1880 C CA . GLU A 1 282 ? -12.76400 0.21300 -36.03700 1.000 22.12293 262 GLU A CA 1
ATOM 1881 C C . GLU A 1 282 ? -11.62500 0.47400 -35.05700 1.000 22.81561 262 GLU A C 1
ATOM 1882 O O . GLU A 1 282 ? -11.24600 1.63400 -34.82600 1.000 23.71062 262 GLU A O 1
ATOM 1888 N N . LEU A 1 283 ? -11.06700 -0.58600 -34.46900 1.000 20.08865 263 LEU A N 1
ATOM 1889 C CA . LEU A 1 283 ? -9.92600 -0.40800 -33.57600 1.000 22.30837 263 LEU A CA 1
ATOM 1890 C C . LEU A 1 283 ? -8.75900 0.21200 -34.32600 1.000 20.48690 263 LEU A C 1
ATOM 1891 O O . LEU A 1 283 ? -8.13200 1.17200 -33.85200 1.000 20.55804 263 LEU A O 1
ATOM 1896 N N . LEU A 1 284 ? -8.50200 -0.28300 -35.54000 1.000 19.31385 264 LEU A N 1
ATOM 1897 C CA . LEU A 1 284 ? -7.34800 0.16200 -36.31800 1.000 18.70785 264 LEU A CA 1
ATOM 1898 C C . LEU A 1 284 ? -7.50400 1.61100 -36.77100 1.000 19.63153 264 LEU A C 1
ATOM 1899 O O . LEU A 1 284 ? -6.55500 2.40800 -36.67900 1.000 20.58864 264 LEU A O 1
ATOM 1904 N N . THR A 1 285 ? -8.67100 1.96000 -37.32400 1.000 21.11502 265 THR A N 1
ATOM 1905 C CA . THR A 1 285 ? -8.87100 3.32800 -37.80500 1.000 18.14866 265 THR A CA 1
ATOM 1906 C C . THR A 1 285 ? -8.84500 4.33800 -36.65900 1.000 21.10423 265 THR A C 1
ATOM 1907 O O . THR A 1 285 ? -8.38400 5.46800 -36.83900 1.000 22.65622 265 THR A O 1
ATOM 1911 N N . GLU A 1 286 ? -9.35900 3.98100 -35.48900 1.000 20.50542 266 GLU A N 1
ATOM 1912 C CA . GLU A 1 286 ? -9.32400 4.94300 -34.39000 1.000 21.38703 266 GLU A CA 1
ATOM 1913 C C . GLU A 1 286 ? -7.88600 5.20100 -33.93500 1.000 23.51098 266 GLU A C 1
ATOM 1914 O O . GLU A 1 286 ? -7.49900 6.35800 -33.67900 1.000 23.80143 266 GLU A O 1
ATOM 1920 N N . LEU A 1 287 ? -7.08300 4.13500 -33.85300 1.000 22.31527 267 LEU A N 1
ATOM 1921 C CA . LEU A 1 287 ? -5.69000 4.24300 -33.40600 1.000 18.11120 267 LEU A CA 1
ATOM 1922 C C . LEU A 1 287 ? -4.84700 5.02400 -34.40100 1.000 19.73942 267 LEU A C 1
ATOM 1923 O O . LEU A 1 287 ? -4.18400 6.01100 -34.03900 1.000 21.88163 267 LEU A O 1
ATOM 1928 N N . THR A 1 288 ? -4.88100 4.62700 -35.67500 1.000 17.60124 268 THR A N 1
ATOM 1929 C CA . THR A 1 288 ? -4.12700 5.37300 -36.67700 1.000 17.43452 268 THR A CA 1
ATOM 1930 C C . THR A 1 288 ? -4.66100 6.79100 -36.81900 1.000 20.93763 268 THR A C 1
ATOM 1931 O O . THR A 1 288 ? -3.88500 7.72100 -37.04800 1.000 21.40956 268 THR A O 1
ATOM 1935 N N . GLY A 1 289 ? -5.97800 6.97200 -36.67300 1.000 19.50288 269 GLY A N 1
ATOM 1936 C CA . GLY A 1 289 ? -6.54500 8.31200 -36.75500 1.000 21.35727 269 GLY A CA 1
ATOM 1937 C C . GLY A 1 289 ? -5.96900 9.25800 -35.71700 1.000 21.09428 269 GLY A C 1
ATOM 1938 O O . GLY A 1 289 ? -5.72400 10.42700 -35.99800 1.000 23.71366 269 GLY A O 1
ATOM 1939 N N . ARG A 1 290 ? -5.73800 8.76900 -34.50300 1.000 20.93998 270 ARG A N 1
ATOM 1940 C CA . ARG A 1 290 ? -5.18500 9.65100 -33.47700 1.000 17.88618 270 ARG A CA 1
ATOM 1941 C C . ARG A 1 290 ? -3.75900 10.05500 -33.82200 1.000 21.33557 270 ARG A C 1
ATOM 1942 O O . ARG A 1 290 ? -3.35200 11.21000 -33.58900 1.000 21.27146 270 ARG A O 1
ATOM 1950 N N . ALA A 1 291 ? -2.97400 9.11100 -34.36600 1.000 19.33478 271 ALA A N 1
ATOM 1951 C CA . ALA A 1 291 ? -1.59900 9.44700 -34.72400 1.000 19.60908 271 ALA A CA 1
ATOM 1952 C C . ALA A 1 291 ? -1.57500 10.41600 -35.88700 1.000 21.05248 271 ALA A C 1
ATOM 1953 O O . ALA A 1 291 ? -0.73300 11.31500 -35.92500 1.000 22.04219 271 ALA A O 1
ATOM 1955 N N . ILE A 1 292 ? -2.48600 10.24800 -36.84900 1.000 21.01410 272 ILE A N 1
ATOM 1956 C CA . ILE A 1 292 ? -2.52200 11.19000 -37.95900 1.000 17.61777 272 ILE A CA 1
ATOM 1957 C C . ILE A 1 292 ? -2.94300 12.57700 -37.48300 1.000 22.60809 272 ILE A C 1
ATOM 1958 O O . ILE A 1 292 ? -2.38700 13.58300 -37.93000 1.000 20.90493 272 ILE A O 1
ATOM 1963 N N . THR A 1 293 ? -3.95300 12.64900 -36.60500 1.000 20.91930 273 THR A N 1
ATOM 1964 C CA . THR A 1 293 ? -4.35400 13.94200 -36.03500 1.000 20.96413 273 THR A CA 1
ATOM 1965 C C . THR A 1 293 ? -3.18400 14.63400 -35.33800 1.000 22.98244 273 THR A C 1
ATOM 1966 O O . THR A 1 293 ? -3.06200 15.87100 -35.40700 1.000 25.10068 273 THR A O 1
ATOM 1970 N N . ALA A 1 294 ? -2.29000 13.86300 -34.71900 1.000 19.96879 274 ALA A N 1
ATOM 1971 C CA . ALA A 1 294 ? -1.11500 14.37500 -34.03300 1.000 19.50139 274 ALA A CA 1
ATOM 1972 C C . ALA A 1 294 ? 0.03300 14.72300 -34.97400 1.000 21.21170 274 ALA A C 1
ATOM 1973 O O . ALA A 1 294 ? 1.09900 15.13600 -34.48800 1.000 25.61672 274 ALA A O 1
ATOM 1975 N N . GLY A 1 295 ? -0.18000 14.59900 -36.28500 1.000 19.50450 275 GLY A N 1
ATOM 1976 C CA . GLY A 1 295 ? 0.78600 14.99400 -37.28500 1.000 20.32504 275 GLY A CA 1
ATOM 1977 C C . GLY A 1 295 ? 1.78200 13.93900 -37.67800 1.000 22.65036 275 GLY A C 1
ATOM 1978 O O . GLY A 1 295 ? 2.81300 14.28200 -38.25900 1.000 21.74543 275 GLY A O 1
ATOM 1979 N N . HIS A 1 296 ? 1.51100 12.65400 -37.39800 1.000 19.92200 276 HIS A N 1
ATOM 1980 C CA . HIS A 1 296 ? 2.47800 11.59800 -37.69100 1.000 19.30503 276 HIS A CA 1
ATOM 1981 C C . HIS A 1 296 ? 2.12200 10.76800 -38.91200 1.000 18.60051 276 HIS A C 1
ATOM 1982 O O . HIS A 1 296 ? 2.54300 9.60600 -39.02100 1.000 20.40440 276 HIS A O 1
ATOM 1989 N N . GLY A 1 297 ? 1.39600 11.34500 -39.86700 1.000 18.69684 277 GLY A N 1
ATOM 1990 C CA . GLY A 1 297 ? 0.96400 10.54400 -41.00500 1.000 16.50156 277 GLY A CA 1
ATOM 1991 C C . GLY A 1 297 ? 2.08000 10.00100 -41.87200 1.000 16.95449 277 GLY A C 1
ATOM 1992 O O . GLY A 1 297 ? 1.84700 9.05400 -42.64100 1.000 18.68658 277 GLY A O 1
ATOM 1993 N N . ASN A 1 298 ? 3.26600 10.59700 -41.83200 1.000 15.83501 278 ASN A N 1
ATOM 1994 C CA . ASN A 1 298 ? 4.37900 10.08200 -42.62700 1.000 16.24953 278 ASN A CA 1
ATOM 1995 C C . ASN A 1 298 ? 5.20600 9.02700 -41.90400 1.000 19.18593 278 ASN A C 1
ATOM 1996 O O . ASN A 1 298 ? 6.22900 8.58100 -42.43700 1.000 16.56319 278 ASN A O 1
ATOM 2001 N N . ASP A 1 299 ? 4.82400 8.65400 -40.69900 1.000 17.99452 279 ASP A N 1
ATOM 2002 C CA . ASP A 1 299 ? 5.63700 7.73800 -39.91500 1.000 16.67607 279 ASP A CA 1
ATOM 2003 C C . ASP A 1 299 ? 5.26700 6.27400 -40.16800 1.000 17.80279 279 ASP A C 1
ATOM 2004 O O . ASP A 1 299 ? 4.27100 5.94400 -40.83100 1.000 16.22787 279 ASP A O 1
ATOM 2009 N N . SER A 1 300 ? 6.09400 5.39100 -39.61600 1.000 14.77489 280 SER A N 1
ATOM 2010 C CA . SER A 1 300 ? 5.84600 3.97500 -39.70800 1.000 13.54272 280 SER A CA 1
ATOM 2011 C C . SER A 1 300 ? 4.79600 3.52100 -38.69500 1.000 16.74692 280 SER A C 1
ATOM 2012 O O . SER A 1 300 ? 4.41500 4.23800 -37.76200 1.000 16.81138 280 SER A O 1
ATOM 2015 N N . TYR A 1 301 ? 4.37100 2.26800 -38.85200 1.000 16.79681 281 TYR A N 1
ATOM 2016 C CA . TYR A 1 301 ? 3.40900 1.72100 -37.91300 1.000 17.27286 281 TYR A CA 1
ATOM 2017 C C . TYR A 1 301 ? 3.95500 1.76300 -36.48400 1.000 16.96281 281 TYR A C 1
ATOM 2018 O O . TYR A 1 301 ? 3.18700 1.78400 -35.51600 1.000 17.77871 281 TYR A O 1
ATOM 2027 N N . ALA A 1 302 ? 5.27400 1.74800 -36.33700 1.000 13.71217 282 ALA A N 1
ATOM 2028 C CA . ALA A 1 302 ? 5.86600 1.71600 -34.98800 1.000 14.34109 282 ALA A CA 1
ATOM 2029 C C . ALA A 1 302 ? 5.51700 2.96300 -34.17100 1.000 16.36163 282 ALA A C 1
ATOM 2030 O O . ALA A 1 302 ? 5.56900 2.90900 -32.93600 1.000 17.89971 282 ALA A O 1
ATOM 2032 N N . ARG A 1 303 ? 5.21900 4.10000 -34.81700 1.000 15.22041 283 ARG A N 1
ATOM 2033 C CA . ARG A 1 303 ? 4.85400 5.29900 -34.06800 1.000 15.57073 283 ARG A CA 1
ATOM 2034 C C . ARG A 1 303 ? 3.64000 5.02400 -33.18300 1.000 16.82077 283 ARG A C 1
ATOM 2035 O O . ARG A 1 303 ? 3.47300 5.67400 -32.13700 1.000 17.48379 283 ARG A O 1
ATOM 2043 N N . LEU A 1 304 ? 2.79500 4.06300 -33.58000 1.000 17.43820 284 LEU A N 1
ATOM 2044 C CA . LEU A 1 304 ? 1.57100 3.81700 -32.83300 1.000 14.35669 284 LEU A CA 1
ATOM 2045 C C . LEU A 1 304 ? 1.85900 3.31000 -31.42100 1.000 17.87156 284 LEU A C 1
ATOM 2046 O O . LEU A 1 304 ? 0.94700 3.32700 -30.59200 1.000 16.83395 284 LEU A O 1
ATOM 2051 N N . VAL A 1 305 ? 3.09900 2.90300 -31.12800 1.000 14.88597 285 VAL A N 1
ATOM 2052 C CA . VAL A 1 305 ? 3.41300 2.46700 -29.75500 1.000 16.72057 285 VAL A CA 1
ATOM 2053 C C . VAL A 1 305 ? 3.19300 3.61500 -28.78800 1.000 19.10527 285 VAL A C 1
ATOM 2054 O O . VAL A 1 305 ? 2.82100 3.39400 -27.62300 1.000 20.04287 285 VAL A O 1
ATOM 2058 N N . GLU A 1 306 ? 3.38700 4.84900 -29.25000 1.000 19.42042 286 GLU A N 1
ATOM 2059 C CA . GLU A 1 306 ? 3.20900 6.00500 -28.39100 1.000 19.24870 286 GLU A CA 1
ATOM 2060 C C . GLU A 1 306 ? 1.74800 6.27500 -28.10000 1.000 21.86397 286 GLU A C 1
ATOM 2061 O O . GLU A 1 306 ? 1.45800 7.10100 -27.22200 1.000 27.17409 286 GLU A O 1
ATOM 2067 N N . PHE A 1 307 ? 0.83900 5.64700 -28.84000 1.000 19.17576 287 PHE A N 1
ATOM 2068 C CA . PHE A 1 307 ? -0.58200 5.89300 -28.71600 1.000 19.26282 287 PHE A CA 1
ATOM 2069 C C . PHE A 1 307 ? -1.29600 4.78600 -27.97700 1.000 25.10021 287 PHE A C 1
ATOM 2070 O O . PHE A 1 307 ? -2.50800 4.87800 -27.77200 1.000 27.76627 287 PHE A O 1
ATOM 2078 N N . ILE A 1 308 ? -0.56500 3.75900 -27.54800 1.000 22.61492 288 ILE A N 1
ATOM 2079 C CA . ILE A 1 308 ? -1.11400 2.74900 -26.65500 1.000 21.28828 288 ILE A CA 1
ATOM 2080 C C . ILE A 1 308 ? -0.36200 2.68000 -25.34300 1.000 23.62798 288 ILE A C 1
ATOM 2081 O O . ILE A 1 308 ? -0.79100 1.94900 -24.44600 1.000 23.66281 288 ILE A O 1
ATOM 2086 N N . ARG A 1 309 ? 0.76300 3.36200 -25.20300 1.000 29.15679 289 ARG A N 1
ATOM 2087 C CA . ARG A 1 309 ? 1.51900 3.22300 -23.96800 1.000 39.30759 289 ARG A CA 1
ATOM 2088 C C . ARG A 1 309 ? 1.36800 4.48000 -23.13100 1.000 40.25897 289 ARG A C 1
ATOM 2089 O O . ARG A 1 309 ? 0.97100 5.54300 -23.62100 1.000 40.74202 289 ARG A O 1
ATOM 2097 N N . LYS A 1 310 ? 1.67900 4.33200 -21.84600 1.000 59.71095 290 LYS A N 1
ATOM 2098 C CA . LYS A 1 310 ? 1.44700 5.36700 -20.84000 1.000 86.38541 290 LYS A CA 1
ATOM 2099 C C . LYS A 1 310 ? 2.19900 6.66500 -21.13400 1.000 42.93743 290 LYS A C 1
ATOM 2100 O O . LYS A 1 310 ? 3.41100 6.65900 -21.35700 1.000 62.54921 290 LYS A O 1
ATOM 2102 N N . HIS B 1 20 ? 14.27400 -17.32600 -71.70600 1.000 76.03297 0 HIS B N 1
ATOM 2103 C CA . HIS B 1 20 ? 15.68600 -17.51700 -72.03000 1.000 80.70726 0 HIS B CA 1
ATOM 2104 C C . HIS B 1 20 ? 16.24800 -16.26300 -72.69800 1.000 80.67504 0 HIS B C 1
ATOM 2105 O O . HIS B 1 20 ? 17.23300 -15.67900 -72.23300 1.000 49.20929 0 HIS B O 1
ATOM 2112 N N . MET B 1 21 ? 15.60800 -15.84200 -73.78600 1.000 64.09848 1 MET B N 1
ATOM 2113 C CA . MET B 1 21 ? 16.09600 -14.72200 -74.57600 1.000 57.52267 1 MET B CA 1
ATOM 2114 C C . MET B 1 21 ? 15.29200 -13.44800 -74.36400 1.000 69.20974 1 MET B C 1
ATOM 2115 O O . MET B 1 21 ? 15.60600 -12.42900 -74.98400 1.000 40.48570 1 MET B O 1
ATOM 2120 N N . GLY B 1 22 ? 14.27500 -13.47300 -73.50400 1.000 43.86821 2 GLY B N 1
ATOM 2121 C CA . GLY B 1 22 ? 13.49000 -12.27500 -73.24900 1.000 33.66142 2 GLY B CA 1
ATOM 2122 C C . GLY B 1 22 ? 12.16500 -12.29400 -73.98000 1.000 46.17121 2 GLY B C 1
ATOM 2123 O O . GLY B 1 22 ? 12.08200 -12.78000 -75.11000 1.000 51.32688 2 GLY B O 1
ATOM 2124 N N . ALA B 1 23 ? 11.11600 -11.79300 -73.33800 1.000 24.57256 3 ALA B N 1
ATOM 2125 C CA . ALA B 1 23 ? 9.80300 -11.66600 -73.94900 1.000 28.32869 3 ALA B CA 1
ATOM 2126 C C . ALA B 1 23 ? 9.45700 -10.19400 -74.15300 1.000 25.58818 3 ALA B C 1
ATOM 2127 O O . ALA B 1 23 ? 10.08600 -9.29800 -73.58200 1.000 29.30460 3 ALA B O 1
ATOM 2129 N N . LYS B 1 24 ? 8.46000 -9.95000 -75.00200 1.000 23.04415 4 LYS B N 1
ATOM 2130 C CA . LYS B 1 24 ? 7.91700 -8.60600 -75.21000 1.000 21.32736 4 LYS B CA 1
ATOM 2131 C C . LYS B 1 24 ? 6.89100 -8.29900 -74.13000 1.000 28.02138 4 LYS B C 1
ATOM 2132 O O . LYS B 1 24 ? 5.91400 -9.04400 -73.97600 1.000 29.57990 4 LYS B O 1
ATOM 2138 N N . VAL B 1 25 ? 7.07500 -7.20100 -73.39200 1.000 22.35215 5 VAL B N 1
ATOM 2139 C CA . VAL B 1 25 ? 6.08300 -6.82200 -72.40100 1.000 18.47779 5 VAL B CA 1
ATOM 2140 C C . VAL B 1 25 ? 5.92600 -5.30700 -72.43800 1.000 22.18056 5 VAL B C 1
ATOM 2141 O O . VAL B 1 25 ? 6.88900 -4.57900 -72.69300 1.000 21.42875 5 VAL B O 1
ATOM 2145 N N . THR B 1 26 ? 4.69100 -4.84600 -72.26000 1.000 17.94188 6 THR B N 1
ATOM 2146 C CA . THR B 1 26 ? 4.36000 -3.42700 -72.19400 1.000 18.89635 6 THR B CA 1
ATOM 2147 C C . THR B 1 26 ? 3.90700 -3.09900 -70.77600 1.000 19.66291 6 THR B C 1
ATOM 2148 O O . THR B 1 26 ? 3.14000 -3.86600 -70.18300 1.000 19.84457 6 THR B O 1
ATOM 2152 N N . VAL B 1 27 ? 4.34700 -1.95100 -70.24500 1.000 18.00122 7 VAL B N 1
ATOM 2153 C CA . VAL B 1 27 ? 3.81900 -1.44200 -68.98100 1.000 18.08631 7 VAL B CA 1
ATOM 2154 C C . VAL B 1 27 ? 3.08900 -0.13700 -69.25300 1.000 18.35634 7 VAL B C 1
ATOM 2155 O O . VAL B 1 27 ? 3.65100 0.78100 -69.86000 1.000 20.21798 7 VAL B O 1
ATOM 2159 N N . LEU B 1 28 ? 1.83900 -0.05300 -68.80800 1.000 17.30079 8 LEU B N 1
ATOM 2160 C CA . LEU B 1 28 ? 1.08200 1.19600 -68.86600 1.000 17.63779 8 LEU B CA 1
ATOM 2161 C C . LEU B 1 28 ? 1.01700 1.79200 -67.46600 1.000 20.47801 8 LEU B C 1
ATOM 2162 O O . LEU B 1 28 ? 0.43800 1.17200 -66.56000 1.000 20.42013 8 LEU B O 1
ATOM 2167 N N . GLY B 1 29 ? 1.60000 2.97200 -67.29500 1.000 20.03430 9 GLY B N 1
ATOM 2168 C CA . GLY B 1 29 ? 1.63300 3.62200 -65.99200 1.000 17.94373 9 GLY B CA 1
ATOM 2169 C C . GLY B 1 29 ? 3.04200 3.69300 -65.45700 1.000 20.46303 9 GLY B C 1
ATOM 2170 O O . GLY B 1 29 ? 3.65900 2.63900 -65.22500 1.000 20.32681 9 GLY B O 1
ATOM 2171 N N . LEU B 1 30 ? 3.57500 4.91500 -65.26800 1.000 20.54028 10 LEU B N 1
ATOM 2172 C CA . LEU B 1 30 ? 4.93100 5.08200 -64.76600 1.000 20.43718 10 LEU B CA 1
ATOM 2173 C C . LEU B 1 30 ? 4.95400 5.90500 -63.47800 1.000 20.29209 10 LEU B C 1
ATOM 2174 O O . LEU B 1 30 ? 5.90600 6.66300 -63.22200 1.000 24.10412 10 LEU B O 1
ATOM 2179 N N . GLY B 1 31 ? 3.91100 5.76200 -62.65200 1.000 20.13907 11 GLY B N 1
ATOM 2180 C CA . GLY B 1 31 ? 4.03000 6.13800 -61.25600 1.000 21.23230 11 GLY B CA 1
ATOM 2181 C C . GLY B 1 31 ? 5.10100 5.32300 -60.56300 1.000 21.47826 11 GLY B C 1
ATOM 2182 O O . GLY B 1 31 ? 5.76600 4.46400 -61.15800 1.000 21.52365 11 GLY B O 1
ATOM 2183 N N . PRO B 1 32 ? 5.29800 5.57600 -59.27100 1.000 20.17212 12 PRO B N 1
ATOM 2184 C CA . PRO B 1 32 ? 6.34200 4.83800 -58.56000 1.000 21.33770 12 PRO B CA 1
ATOM 2185 C C . PRO B 1 32 ? 6.23700 3.33800 -58.71600 1.000 20.64241 12 PRO B C 1
ATOM 2186 O O . PRO B 1 32 ? 7.26800 2.67700 -58.90100 1.000 22.41088 12 PRO B O 1
ATOM 2190 N N . MET B 1 33 ? 5.03000 2.77800 -58.66500 1.000 19.25849 13 MET B N 1
ATOM 2191 C CA . MET B 1 33 ? 4.94900 1.32900 -58.80400 1.000 17.96663 13 MET B CA 1
ATOM 2192 C C . MET B 1 33 ? 5.11100 0.87100 -60.25400 1.000 19.67478 13 MET B C 1
ATOM 2193 O O . MET B 1 33 ? 5.86600 -0.06700 -60.52300 1.000 18.50875 13 MET B O 1
ATOM 2198 N N . GLY B 1 34 ? 4.39700 1.48700 -61.21500 1.000 18.14355 14 GLY B N 1
ATOM 2199 C CA . GLY B 1 34 ? 4.53700 1.03600 -62.60800 1.000 17.39372 14 GLY B CA 1
ATOM 2200 C C . GLY B 1 34 ? 5.97500 1.16000 -63.08400 1.000 18.26341 14 GLY B C 1
ATOM 2201 O O . GLY B 1 34 ? 6.48700 0.29200 -63.80500 1.000 19.15141 14 GLY B O 1
ATOM 2202 N N . ALA B 1 35 ? 6.66700 2.22800 -62.65200 1.000 19.99629 15 ALA B N 1
ATOM 2203 C CA . ALA B 1 35 ? 8.06400 2.37700 -63.05400 1.000 18.41420 15 ALA B CA 1
ATOM 2204 C C . ALA B 1 35 ? 8.92700 1.28100 -62.44700 1.000 20.18125 15 ALA B C 1
ATOM 2205 O O . ALA B 1 35 ? 9.90500 0.83800 -63.06700 1.000 20.94894 15 ALA B O 1
ATOM 2207 N N . ALA B 1 36 ? 8.62100 0.86100 -61.20900 1.000 21.34908 16 ALA B N 1
ATOM 2208 C CA . ALA B 1 36 ? 9.35900 -0.25100 -60.62500 1.000 18.36638 16 ALA B CA 1
ATOM 2209 C C . ALA B 1 36 ? 9.10200 -1.54600 -61.39500 1.000 19.14420 16 ALA B C 1
ATOM 2210 O O . ALA B 1 36 ? 10.02700 -2.33300 -61.60100 1.000 22.54861 16 ALA B O 1
ATOM 2212 N N . LEU B 1 37 ? 7.86000 -1.77500 -61.83100 1.000 19.86661 17 LEU B N 1
ATOM 2213 C CA . LEU B 1 37 ? 7.55100 -2.97000 -62.62400 1.000 19.01308 17 LEU B CA 1
ATOM 2214 C C . LEU B 1 37 ? 8.35700 -2.97700 -63.91200 1.000 20.63133 17 LEU B C 1
ATOM 2215 O O . LEU B 1 37 ? 8.97900 -3.98400 -64.27700 1.000 21.33820 17 LEU B O 1
ATOM 2220 N N . ALA B 1 38 ? 8.37100 -1.84400 -64.61000 1.000 19.96633 18 ALA B N 1
ATOM 2221 C CA . ALA B 1 38 ? 9.11100 -1.77200 -65.86400 1.000 20.62046 18 ALA B CA 1
ATOM 2222 C C . ALA B 1 38 ? 10.58700 -2.00400 -65.62500 1.000 19.26686 18 ALA B C 1
ATOM 2223 O O . ALA B 1 38 ? 11.25500 -2.68000 -66.40700 1.000 22.38120 18 ALA B O 1
ATOM 2225 N N . GLY B 1 39 ? 11.12200 -1.43800 -64.53000 1.000 19.76032 19 GLY B N 1
ATOM 2226 C CA . GLY B 1 39 ? 12.53300 -1.62800 -64.24300 1.000 24.22355 19 GLY B CA 1
ATOM 2227 C C . GLY B 1 39 ? 12.86500 -3.08500 -64.01800 1.000 22.77582 19 GLY B C 1
ATOM 2228 O O . GLY B 1 39 ? 13.92300 -3.56300 -64.43800 1.000 23.96015 19 GLY B O 1
ATOM 2229 N N . ALA B 1 40 ? 11.96400 -3.80800 -63.34500 1.000 20.06268 20 ALA B N 1
ATOM 2230 C CA . ALA B 1 40 ? 12.22700 -5.21300 -63.04200 1.000 19.97910 20 ALA B CA 1
ATOM 2231 C C . ALA B 1 40 ? 12.12800 -6.06200 -64.29400 1.000 23.06715 20 ALA B C 1
ATOM 2232 O O . ALA B 1 40 ? 12.89700 -7.01900 -64.46000 1.000 23.68432 20 ALA B O 1
ATOM 2234 N N . PHE B 1 41 ? 11.18300 -5.73500 -65.18600 1.000 21.44960 21 PHE B N 1
ATOM 2235 C CA . PHE B 1 41 ? 11.11400 -6.46500 -66.44500 1.000 17.60600 21 PHE B CA 1
ATOM 2236 C C . PHE B 1 41 ? 12.39100 -6.26800 -67.23500 1.000 21.16725 21 PHE B C 1
ATOM 2237 O O . PHE B 1 41 ? 12.93100 -7.21800 -67.80200 1.000 22.77142 21 PHE B O 1
ATOM 2245 N N . LEU B 1 42 ? 12.89300 -5.03600 -67.27500 1.000 21.59267 22 LEU B N 1
ATOM 2246 C CA . LEU B 1 42 ? 14.12900 -4.76900 -67.99800 1.000 23.21261 22 LEU B CA 1
ATOM 2247 C C . LEU B 1 42 ? 15.30400 -5.50900 -67.38700 1.000 24.85561 22 LEU B C 1
ATOM 2248 O O . LEU B 1 42 ? 16.14400 -6.05900 -68.11000 1.000 26.65183 22 LEU B O 1
ATOM 2253 N N . ALA B 1 43 ? 15.41800 -5.48800 -66.05400 1.000 27.01199 23 ALA B N 1
ATOM 2254 C CA . ALA B 1 43 ? 16.53600 -6.16300 -65.41700 1.000 27.72118 23 ALA B CA 1
ATOM 2255 C C . ALA B 1 43 ? 16.54100 -7.65500 -65.70000 1.000 30.13905 23 ALA B C 1
ATOM 2256 O O . ALA B 1 43 ? 17.60800 -8.28100 -65.70000 1.000 31.78858 23 ALA B O 1
ATOM 2258 N N . ALA B 1 44 ? 15.36400 -8.24500 -65.91000 1.000 24.47926 24 ALA B N 1
ATOM 2259 C CA . ALA B 1 44 ? 15.24400 -9.65300 -66.25900 1.000 23.97165 24 ALA B CA 1
ATOM 2260 C C . ALA B 1 44 ? 15.50700 -9.93700 -67.73500 1.000 28.99938 24 ALA B C 1
ATOM 2261 O O . ALA B 1 44 ? 15.47300 -11.10700 -68.13200 1.000 28.94734 24 ALA B O 1
ATOM 2263 N N . GLY B 1 45 ? 15.77200 -8.90700 -68.54500 1.000 25.80822 25 GLY B N 1
ATOM 2264 C CA . GLY B 1 45 ? 16.12100 -9.07000 -69.94600 1.000 25.17242 25 GLY B CA 1
ATOM 2265 C C . GLY B 1 45 ? 14.96700 -8.97000 -70.91600 1.000 28.83139 25 GLY B C 1
ATOM 2266 O O . GLY B 1 45 ? 15.15600 -9.24500 -72.10500 1.000 25.85158 25 GLY B O 1
ATOM 2267 N N . HIS B 1 46 ? 13.79100 -8.56000 -70.46500 1.000 22.02077 26 HIS B N 1
ATOM 2268 C CA . HIS B 1 46 ? 12.64900 -8.49700 -71.36700 1.000 24.55511 26 HIS B CA 1
ATOM 2269 C C . HIS B 1 46 ? 12.67900 -7.22100 -72.17800 1.000 22.24094 26 HIS B C 1
ATOM 2270 O O . HIS B 1 46 ? 13.16300 -6.17800 -71.73200 1.000 23.77323 26 HIS B O 1
ATOM 2277 N N . ARG B 1 47 ? 12.14900 -7.32600 -73.39100 1.000 21.33388 27 ARG B N 1
ATOM 2278 C CA . ARG B 1 47 ? 11.99200 -6.20000 -74.29900 1.000 19.27718 27 ARG B CA 1
ATOM 2279 C C . ARG B 1 47 ? 10.77900 -5.42200 -73.82300 1.000 22.00372 27 ARG B C 1
ATOM 2280 O O . ARG B 1 47 ? 9.64100 -5.85300 -74.01300 1.000 24.25345 27 ARG B O 1
ATOM 2288 N N . THR B 1 48 ? 11.02900 -4.28300 -73.15200 1.000 21.51734 28 THR B N 1
ATOM 2289 C CA . THR B 1 48 ? 10.03600 -3.62400 -72.31700 1.000 20.27947 28 THR B CA 1
ATOM 2290 C C . THR B 1 48 ? 9.65600 -2.29800 -72.95500 1.000 22.20571 28 THR B C 1
ATOM 2291 O O . THR B 1 48 ? 10.49900 -1.39900 -73.07400 1.000 27.96720 28 THR B O 1
ATOM 2295 N N . THR B 1 49 ? 8.39000 -2.17200 -73.32400 1.000 22.47364 29 THR B N 1
ATOM 2296 C CA . THR B 1 49 ? 7.82800 -0.94900 -73.88900 1.000 20.49815 29 THR B CA 1
ATOM 2297 C C . THR B 1 49 ? 6.99000 -0.27200 -72.81500 1.000 22.31812 29 THR B C 1
ATOM 2298 O O . THR B 1 49 ? 6.23300 -0.94300 -72.11000 1.000 23.30521 29 THR B O 1
ATOM 2302 N N . VAL B 1 50 ? 7.16300 1.04000 -72.64800 1.000 21.24560 30 VAL B N 1
ATOM 2303 C CA . VAL B 1 50 ? 6.46200 1.74800 -71.58800 1.000 22.00234 30 VAL B CA 1
ATOM 2304 C C . VAL B 1 50 ? 5.72700 2.96300 -72.13000 1.000 24.17231 30 VAL B C 1
ATOM 2305 O O . VAL B 1 50 ? 6.12400 3.57300 -73.13400 1.000 23.58836 30 VAL B O 1
ATOM 2309 N N . TRP B 1 51 ? 4.63700 3.31000 -71.43800 1.000 19.79354 31 TRP B N 1
ATOM 2310 C CA . TRP B 1 51 ? 3.85700 4.50900 -71.71400 1.000 22.07097 31 TRP B CA 1
ATOM 2311 C C . TRP B 1 51 ? 3.30600 5.08000 -70.40900 1.000 24.00813 31 TRP B C 1
ATOM 2312 O O . TRP B 1 51 ? 2.95900 4.33700 -69.48700 1.000 21.48568 31 TRP B O 1
ATOM 2323 N N . ASN B 1 52 ? 3.24100 6.41300 -70.33700 1.000 21.78578 32 ASN B N 1
ATOM 2324 C CA . ASN B 1 52 ? 2.58400 7.09000 -69.23200 1.000 20.96893 32 ASN B CA 1
ATOM 2325 C C . ASN B 1 52 ? 1.77700 8.24800 -69.79200 1.000 24.42421 32 ASN B C 1
ATOM 2326 O O . ASN B 1 52 ? 2.21400 8.88600 -70.74800 1.000 24.47674 32 ASN B O 1
ATOM 2331 N N . ARG B 1 53 ? 0.60500 8.52100 -69.21100 1.000 22.74383 33 ARG B N 1
ATOM 2332 C CA . ARG B 1 53 ? -0.21000 9.63700 -69.71100 1.000 23.26008 33 ARG B CA 1
ATOM 2333 C C . ARG B 1 53 ? 0.57900 10.94200 -69.79200 1.000 21.97033 33 ARG B C 1
ATOM 2334 O O . ARG B 1 53 ? 0.51200 11.66900 -70.80500 1.000 26.40980 33 ARG B O 1
ATOM 2342 N N . THR B 1 54 ? 1.30800 11.27500 -68.71900 1.000 22.80367 34 THR B N 1
ATOM 2343 C CA . THR B 1 54 ? 2.07200 12.52300 -68.66400 1.000 26.80348 34 THR B CA 1
ATOM 2344 C C . THR B 1 54 ? 3.48800 12.27600 -69.16700 1.000 29.08026 34 THR B C 1
ATOM 2345 O O . THR B 1 54 ? 4.15300 11.34000 -68.70700 1.000 28.13576 34 THR B O 1
ATOM 2349 N N . PRO B 1 55 ? 3.96000 13.06300 -70.12200 1.000 30.32572 35 PRO B N 1
ATOM 2350 C CA . PRO B 1 55 ? 5.31800 12.87700 -70.62700 1.000 24.54727 35 PRO B CA 1
ATOM 2351 C C . PRO B 1 55 ? 6.34600 13.20000 -69.56000 1.000 26.85352 35 PRO B C 1
ATOM 2352 O O . PRO B 1 55 ? 6.09000 13.94900 -68.61500 1.000 35.48143 35 PRO B O 1
ATOM 2356 N N . GLY B 1 56 ? 7.52400 12.60900 -69.71300 1.000 35.97531 36 GLY B N 1
ATOM 2357 C CA . GLY B 1 56 ? 8.66300 12.99900 -68.90800 1.000 35.04289 36 GLY B CA 1
ATOM 2358 C C . GLY B 1 56 ? 8.96400 12.16100 -67.69100 1.000 42.75822 36 GLY B C 1
ATOM 2359 O O . GLY B 1 56 ? 9.82200 12.55600 -66.90000 1.000 39.11855 36 GLY B O 1
ATOM 2360 N N . LYS B 1 57 ? 8.30600 11.01400 -67.51000 1.000 30.52203 37 LYS B N 1
ATOM 2361 C CA . LYS B 1 57 ? 8.56800 10.15600 -66.35900 1.000 30.42984 37 LYS B CA 1
ATOM 2362 C C . LYS B 1 57 ? 9.31700 8.87900 -66.74000 1.000 37.17163 37 LYS B C 1
ATOM 2363 O O . LYS B 1 57 ? 9.45900 7.97300 -65.90600 1.000 36.85414 37 LYS B O 1
ATOM 2369 N N . GLY B 1 58 ? 9.83400 8.80200 -67.96300 1.000 35.67459 38 GLY B N 1
ATOM 2370 C CA . GLY B 1 58 ? 10.48000 7.58800 -68.43000 1.000 50.61772 38 GLY B CA 1
ATOM 2371 C C . GLY B 1 58 ? 11.92100 7.71800 -68.88900 1.000 63.99948 38 GLY B C 1
ATOM 2372 O O . GLY B 1 58 ? 12.44500 6.81000 -69.53800 1.000 49.16648 38 GLY B O 1
ATOM 2373 N N . GLY B 1 59 ? 12.58700 8.82400 -68.55200 1.000 71.82488 39 GLY B N 1
ATOM 2374 C CA . GLY B 1 59 ? 13.95300 9.01600 -69.01800 1.000 54.63720 39 GLY B CA 1
ATOM 2375 C C . GLY B 1 59 ? 14.93300 8.01200 -68.43500 1.000 71.17164 39 GLY B C 1
ATOM 2376 O O . GLY B 1 59 ? 15.78300 7.47300 -69.15200 1.000 65.12699 39 GLY B O 1
ATOM 2377 N N . SER B 1 60 ? 14.83900 7.75600 -67.12800 1.000 40.18150 40 SER B N 1
ATOM 2378 C CA . SER B 1 60 ? 15.72500 6.78200 -66.48800 1.000 36.80006 40 SER B CA 1
ATOM 2379 C C . SER B 1 60 ? 15.50900 5.37400 -67.04400 1.000 76.75131 40 SER B C 1
ATOM 2380 O O . SER B 1 60 ? 16.47100 4.62700 -67.26000 1.000 39.01356 40 SER B O 1
ATOM 2383 N N . LEU B 1 61 ? 14.25500 4.98700 -67.27000 1.000 36.09414 41 LEU B N 1
ATOM 2384 C CA . LEU B 1 61 ? 13.98300 3.67000 -67.85400 1.000 30.05270 41 LEU B CA 1
ATOM 2385 C C . LEU B 1 61 ? 14.54800 3.54100 -69.27000 1.000 33.64320 41 LEU B C 1
ATOM 2386 O O . LEU B 1 61 ? 15.03200 2.46900 -69.65500 1.000 31.75354 41 LEU B O 1
ATOM 2391 N N . ALA B 1 62 ? 14.51400 4.62400 -70.06000 1.000 36.20331 42 ALA B N 1
ATOM 2392 C CA . ALA B 1 62 ? 15.08000 4.55900 -71.40900 1.000 32.29008 42 ALA B CA 1
ATOM 2393 C C . ALA B 1 62 ? 16.57300 4.24300 -71.37600 1.000 37.20002 42 ALA B C 1
ATOM 2394 O O . ALA B 1 62 ? 17.07100 3.48400 -72.21400 1.000 42.42745 42 ALA B O 1
ATOM 2396 N N . GLY B 1 63 ? 17.30500 4.80300 -70.41000 1.000 39.84142 43 GLY B N 1
ATOM 2397 C CA . GLY B 1 63 ? 18.70800 4.45200 -70.27100 1.000 45.59291 43 GLY B CA 1
ATOM 2398 C C . GLY B 1 63 ? 18.93200 3.02000 -69.82600 1.000 59.04888 43 GLY B C 1
ATOM 2399 O O . GLY B 1 63 ? 19.97700 2.43100 -70.11600 1.000 67.69567 43 GLY B O 1
ATOM 2400 N N . GLU B 1 64 ? 17.97000 2.44100 -69.11200 1.000 46.46513 44 GLU B N 1
ATOM 2401 C CA . GLU B 1 64 ? 18.03600 1.03000 -68.75300 1.000 41.02334 44 GLU B CA 1
ATOM 2402 C C . GLU B 1 64 ? 17.54900 0.11500 -69.88000 1.000 39.65867 44 GLU B C 1
ATOM 2403 O O . GLU B 1 64 ? 17.52800 -1.10700 -69.70300 1.000 43.87236 44 GLU B O 1
ATOM 2409 N N . GLY B 1 65 ? 17.15200 0.67100 -71.02300 1.000 39.05615 45 GLY B N 1
ATOM 2410 C CA . GLY B 1 65 ? 16.79900 -0.10300 -72.20200 1.000 39.90493 45 GLY B CA 1
ATOM 2411 C C . GLY B 1 65 ? 15.33200 -0.10600 -72.58700 1.000 24.10690 45 GLY B C 1
ATOM 2412 O O . GLY B 1 65 ? 14.97900 -0.73200 -73.60100 1.000 28.36793 45 GLY B O 1
ATOM 2413 N N . ALA B 1 66 ? 14.46500 0.55300 -71.82400 1.000 26.85485 46 ALA B N 1
ATOM 2414 C CA . ALA B 1 66 ? 13.05200 0.58300 -72.16900 1.000 28.41309 46 ALA B CA 1
ATOM 2415 C C . ALA B 1 66 ? 12.83900 1.42000 -73.41800 1.000 33.14110 46 ALA B C 1
ATOM 2416 O O . ALA B 1 66 ? 13.57600 2.37400 -73.68500 1.000 32.48240 46 ALA B O 1
ATOM 2418 N N . THR B 1 67 ? 11.80500 1.07400 -74.17600 1.000 26.47988 47 THR B N 1
ATOM 2419 C CA . THR B 1 67 ? 11.34600 1.91800 -75.26800 1.000 22.98167 47 THR B CA 1
ATOM 2420 C C . THR B 1 67 ? 10.09900 2.64500 -74.79700 1.000 31.33734 47 THR B C 1
ATOM 2421 O O . THR B 1 67 ? 9.06900 2.01700 -74.55200 1.000 30.04306 47 THR B O 1
ATOM 2425 N N . GLU B 1 68 ? 10.18400 3.96300 -74.67200 1.000 26.19243 48 GLU B N 1
ATOM 2426 C CA . GLU B 1 68 ? 9.00800 4.74000 -74.32500 1.000 23.13596 48 GLU B CA 1
ATOM 2427 C C . GLU B 1 68 ? 8.30500 5.17900 -75.59600 1.000 24.96531 48 GLU B C 1
ATOM 2428 O O . GLU B 1 68 ? 8.95100 5.58200 -76.56600 1.000 31.53019 48 GLU B O 1
ATOM 2434 N N . VAL B 1 69 ? 6.98100 5.09400 -75.58800 1.000 24.29478 49 VAL B N 1
ATOM 2435 C CA . VAL B 1 69 ? 6.19500 5.53200 -76.73500 1.000 22.35522 49 VAL B CA 1
ATOM 2436 C C . VAL B 1 69 ? 5.18500 6.57200 -76.26700 1.000 26.69793 49 VAL B C 1
ATOM 2437 O O . VAL B 1 69 ? 4.87600 6.68300 -75.08100 1.000 28.09427 49 VAL B O 1
ATOM 2441 N N . ALA B 1 70 ? 4.67000 7.36000 -77.21800 1.000 27.56211 50 ALA B N 1
ATOM 2442 C CA . ALA B 1 70 ? 3.92800 8.53700 -76.78700 1.000 28.80922 50 ALA B CA 1
ATOM 2443 C C . ALA B 1 70 ? 2.45700 8.25300 -76.52200 1.000 28.29882 50 ALA B C 1
ATOM 2444 O O . ALA B 1 70 ? 1.81800 9.03800 -75.80600 1.000 31.45589 50 ALA B O 1
ATOM 2446 N N . SER B 1 71 ? 1.90100 7.16300 -77.06100 1.000 25.28573 51 SER B N 1
ATOM 2447 C CA . SER B 1 71 ? 0.48600 6.87000 -76.88900 1.000 25.08440 51 SER B CA 1
ATOM 2448 C C . SER B 1 71 ? 0.29400 5.46700 -76.33300 1.000 26.03865 51 SER B C 1
ATOM 2449 O O . SER B 1 71 ? 1.10700 4.57200 -76.56200 1.000 22.62227 51 SER B O 1
ATOM 2452 N N . ALA B 1 72 ? -0.80400 5.28900 -75.60700 1.000 23.30298 52 ALA B N 1
ATOM 2453 C CA . ALA B 1 72 ? -1.13000 3.96500 -75.10600 1.000 19.93804 52 ALA B CA 1
ATOM 2454 C C . ALA B 1 72 ? -1.40700 3.01800 -76.25500 1.000 19.97797 52 ALA B C 1
ATOM 2455 O O . ALA B 1 72 ? -1.08700 1.82800 -76.16700 1.000 21.74222 52 ALA B O 1
ATOM 2457 N N . ALA B 1 73 ? -1.92100 3.54100 -77.36500 1.000 22.67400 53 ALA B N 1
ATOM 2458 C CA . ALA B 1 73 ? -2.19600 2.66900 -78.49000 1.000 24.91846 53 ALA B CA 1
ATOM 2459 C C . ALA B 1 73 ? -0.91500 2.04800 -79.02200 1.000 19.21057 53 ALA B C 1
ATOM 2460 O O . ALA B 1 73 ? -0.89400 0.85300 -79.35300 1.000 23.40619 53 ALA B O 1
ATOM 2462 N N . GLU B 1 74 ? 0.14100 2.85400 -79.18400 1.000 22.35114 54 GLU B N 1
ATOM 2463 C CA . GLU B 1 74 ? 1.41000 2.29100 -79.64500 1.000 23.99035 54 GLU B CA 1
ATOM 2464 C C . GLU B 1 74 ? 1.95300 1.28900 -78.64200 1.000 21.41399 54 GLU B C 1
ATOM 2465 O O . GLU B 1 74 ? 2.51700 0.25300 -79.01900 1.000 24.69670 54 GLU B O 1
ATOM 2471 N N . ALA B 1 75 ? 1.80500 1.59300 -77.35400 1.000 20.44764 55 ALA B N 1
ATOM 2472 C CA . ALA B 1 75 ? 2.32300 0.68800 -76.32800 1.000 24.27449 55 ALA B CA 1
ATOM 2473 C C . ALA B 1 75 ? 1.61500 -0.66800 -76.36700 1.000 18.82853 55 ALA B C 1
ATOM 2474 O O . ALA B 1 75 ? 2.25400 -1.72500 -76.27200 1.000 21.31097 55 ALA B O 1
ATOM 2476 N N . VAL B 1 76 ? 0.29000 -0.66100 -76.48900 1.000 21.05864 56 VAL B N 1
ATOM 2477 C CA . VAL B 1 76 ? -0.46500 -1.90900 -76.56700 1.000 20.38436 56 VAL B CA 1
ATOM 2478 C C . VAL B 1 76 ? -0.09200 -2.70000 -77.81700 1.000 20.98180 56 VAL B C 1
ATOM 2479 O O . VAL B 1 76 ? 0.02200 -3.93200 -77.76900 1.000 23.30410 56 VAL B O 1
ATOM 2483 N N . ALA B 1 77 ? 0.13100 -2.00900 -78.94100 1.000 21.84189 57 ALA B N 1
ATOM 2484 C CA . ALA B 1 77 ? 0.45500 -2.72100 -80.17600 1.000 23.00320 57 ALA B CA 1
ATOM 2485 C C . ALA B 1 77 ? 1.82700 -3.36800 -80.12600 1.000 27.98233 57 ALA B C 1
ATOM 2486 O O . ALA B 1 77 ? 2.09100 -4.29500 -80.90000 1.000 28.58959 57 ALA B O 1
ATOM 2488 N N . ALA B 1 78 ? 2.69100 -2.91400 -79.21600 1.000 23.55188 58 ALA B N 1
ATOM 2489 C CA . ALA B 1 78 ? 4.08300 -3.34000 -79.15200 1.000 21.30233 58 ALA B CA 1
ATOM 2490 C C . ALA B 1 78 ? 4.26400 -4.74100 -78.56700 1.000 26.67171 58 ALA B C 1
ATOM 2491 O O . ALA B 1 78 ? 5.29100 -5.37000 -78.83400 1.000 26.81259 58 ALA B O 1
ATOM 2493 N N . SER B 1 79 ? 3.33400 -5.23500 -77.75400 1.000 20.53046 59 SER B N 1
ATOM 2494 C CA . SER B 1 79 ? 3.58600 -6.46300 -77.01400 1.000 17.75160 59 SER B CA 1
ATOM 2495 C C . SER B 1 79 ? 2.31800 -7.28600 -76.87700 1.000 18.78803 59 SER B C 1
ATOM 2496 O O . SER B 1 79 ? 1.22200 -6.73300 -76.73800 1.000 25.93007 59 SER B O 1
ATOM 2499 N N . PRO B 1 80 ? 2.44000 -8.61000 -76.81800 1.000 21.78061 60 PRO B N 1
ATOM 2500 C CA . PRO B 1 80 ? 1.24900 -9.42900 -76.56900 1.000 22.60249 60 PRO B CA 1
ATOM 2501 C C . PRO B 1 80 ? 0.85100 -9.45300 -75.10700 1.000 19.46090 60 PRO B C 1
ATOM 2502 O O . PRO B 1 80 ? -0.26600 -9.88900 -74.78900 1.000 22.88221 60 PRO B O 1
ATOM 2506 N N . LEU B 1 81 ? 1.72800 -8.97600 -74.21800 1.000 19.96439 61 LEU B N 1
ATOM 2507 C CA . LEU B 1 81 ? 1.50500 -8.96600 -72.78000 1.000 17.78552 61 LEU B CA 1
ATOM 2508 C C . LEU B 1 81 ? 1.51400 -7.51000 -72.36000 1.000 19.88512 61 LEU B C 1
ATOM 2509 O O . LEU B 1 81 ? 2.52300 -6.82500 -72.55300 1.000 19.99946 61 LEU B O 1
ATOM 2514 N N . VAL B 1 82 ? 0.37300 -7.03500 -71.86600 1.000 17.08224 62 VAL B N 1
ATOM 2515 C CA . VAL B 1 82 ? 0.17300 -5.63600 -71.47300 1.000 19.21631 62 VAL B CA 1
ATOM 2516 C C . VAL B 1 82 ? -0.07100 -5.61400 -69.96500 1.000 19.53259 62 VAL B C 1
ATOM 2517 O O . VAL B 1 82 ? -1.10800 -6.11000 -69.48800 1.000 17.63389 62 VAL B O 1
ATOM 2521 N N . VAL B 1 83 ? 0.86800 -5.02800 -69.20900 1.000 16.35306 63 VAL B N 1
ATOM 2522 C CA . VAL B 1 83 ? 0.76200 -4.94800 -67.75300 1.000 17.51377 63 VAL B CA 1
ATOM 2523 C C . VAL B 1 83 ? 0.31300 -3.54000 -67.40500 1.000 19.01023 63 VAL B C 1
ATOM 2524 O O . VAL B 1 83 ? 0.93100 -2.57500 -67.84500 1.000 20.77764 63 VAL B O 1
ATOM 2528 N N . VAL B 1 84 ? -0.79000 -3.41400 -66.67100 1.000 16.76234 64 VAL B N 1
ATOM 2529 C CA . VAL B 1 84 ? -1.40400 -2.11500 -66.37600 1.000 16.92351 64 VAL B CA 1
ATOM 2530 C C . VAL B 1 84 ? -1.21200 -1.82700 -64.89200 1.000 17.99837 64 VAL B C 1
ATOM 2531 O O . VAL B 1 84 ? -1.53200 -2.67500 -64.04500 1.000 18.08492 64 VAL B O 1
ATOM 2535 N N . CYS B 1 85 ? -0.70900 -0.63400 -64.55900 1.000 16.60667 65 CYS B N 1
ATOM 2536 C CA . CYS B 1 85 ? -0.54100 -0.27900 -63.14000 1.000 20.33487 65 CYS B CA 1
ATOM 2537 C C . CYS B 1 85 ? -0.83900 1.21600 -63.02200 1.000 18.66405 65 CYS B C 1
ATOM 2538 O O . CYS B 1 85 ? 0.07100 2.04300 -63.05000 1.000 20.92466 65 CYS B O 1
ATOM 2541 N N . LEU B 1 86 ? -2.11400 1.55500 -62.84100 1.000 17.39891 66 LEU B N 1
ATOM 2542 C CA . LEU B 1 86 ? -2.54700 2.94700 -62.84400 1.000 17.69108 66 LEU B CA 1
ATOM 2543 C C . LEU B 1 86 ? -3.18100 3.27200 -61.49600 1.000 20.79841 66 LEU B C 1
ATOM 2544 O O . LEU B 1 86 ? -3.35100 2.40500 -60.63600 1.000 19.04098 66 LEU B O 1
ATOM 2549 N N . ALA B 1 87 ? -3.53000 4.53700 -61.28800 1.000 20.70591 67 ALA B N 1
ATOM 2550 C CA . ALA B 1 87 ? -4.00200 4.94100 -59.96400 1.000 24.02467 67 ALA B CA 1
ATOM 2551 C C . ALA B 1 87 ? -5.28500 4.22700 -59.55300 1.000 27.21385 67 ALA B C 1
ATOM 2552 O O . ALA B 1 87 ? -5.44700 3.86600 -58.38600 1.000 25.46728 67 ALA B O 1
ATOM 2554 N N . THR B 1 88 ? -6.22700 4.05200 -60.48000 1.000 19.55305 68 THR B N 1
ATOM 2555 C CA . THR B 1 88 ? -7.56500 3.58500 -60.15100 1.000 20.39648 68 THR B CA 1
ATOM 2556 C C . THR B 1 88 ? -8.11200 2.79800 -61.33100 1.000 23.32376 68 THR B C 1
ATOM 2557 O O . THR B 1 88 ? -7.60800 2.90500 -62.45300 1.000 20.00523 68 THR B O 1
ATOM 2561 N N . TYR B 1 89 ? -9.17600 2.03300 -61.07800 1.000 21.71735 69 TYR B N 1
ATOM 2562 C CA . TYR B 1 89 ? -9.83100 1.37000 -62.21000 1.000 18.23382 69 TYR B CA 1
ATOM 2563 C C . TYR B 1 89 ? -10.56700 2.37100 -63.09500 1.000 22.18117 69 TYR B C 1
ATOM 2564 O O . TYR B 1 89 ? -10.74600 2.10600 -64.28500 1.000 25.88979 69 TYR B O 1
ATOM 2573 N N . GLU B 1 90 ? -10.98000 3.52200 -62.54900 1.000 23.49257 70 GLU B N 1
ATOM 2574 C CA . GLU B 1 90 ? -11.50000 4.58400 -63.41600 1.000 25.39897 70 GLU B CA 1
ATOM 2575 C C . GLU B 1 90 ? -10.46300 4.97800 -64.45900 1.000 28.61694 70 GLU B C 1
ATOM 2576 O O . GLU B 1 90 ? -10.78500 5.11600 -65.64900 1.000 27.51826 70 GLU B O 1
ATOM 2578 N N . ALA B 1 91 ? -9.20400 5.11600 -64.04000 1.000 22.07183 71 ALA B N 1
ATOM 2579 C CA . ALA B 1 91 ? -8.12400 5.39600 -64.98000 1.000 21.64278 71 ALA B CA 1
ATOM 2580 C C . ALA B 1 91 ? -7.89700 4.24200 -65.95200 1.000 22.83903 71 ALA B C 1
ATOM 2581 O O . ALA B 1 91 ? -7.61200 4.46700 -67.13100 1.000 22.22451 71 ALA B O 1
ATOM 2583 N N . VAL B 1 92 ? -7.92100 2.99700 -65.46200 1.000 17.74410 72 VAL B N 1
ATOM 2584 C CA . VAL B 1 92 ? -7.78300 1.84800 -66.36400 1.000 17.56342 72 VAL B CA 1
ATOM 2585 C C . VAL B 1 92 ? -8.79700 1.93500 -67.49300 1.000 25.15359 72 VAL B C 1
ATOM 2586 O O . VAL B 1 92 ? -8.46700 1.73400 -68.66300 1.000 19.99825 72 VAL B O 1
ATOM 2590 N N . HIS B 1 93 ? -10.05100 2.22400 -67.15800 1.000 21.95517 73 HIS B N 1
ATOM 2591 C CA . HIS B 1 93 ? -11.04700 2.25300 -68.22000 1.000 22.68303 73 HIS B CA 1
ATOM 2592 C C . HIS B 1 93 ? -10.89200 3.45900 -69.13400 1.000 23.80839 73 HIS B C 1
ATOM 2593 O O . HIS B 1 93 ? -11.13600 3.33600 -70.33900 1.000 24.36136 73 HIS B O 1
ATOM 2600 N N . GLU B 1 94 ? -10.44700 4.60500 -68.61500 1.000 22.07316 74 GLU B N 1
ATOM 2601 C CA . GLU B 1 94 ? -10.18100 5.74400 -69.50500 1.000 20.13363 74 GLU B CA 1
ATOM 2602 C C . GLU B 1 94 ? -9.09300 5.43300 -70.52700 1.000 26.06356 74 GLU B C 1
ATOM 2603 O O . GLU B 1 94 ? -9.16800 5.87700 -71.68000 1.000 26.92762 74 GLU B O 1
ATOM 2609 N N . VAL B 1 95 ? -8.08100 4.67900 -70.12700 1.000 22.06158 75 VAL B N 1
ATOM 2610 C CA . VAL B 1 95 ? -6.96800 4.32800 -71.00800 1.000 21.17586 75 VAL B CA 1
ATOM 2611 C C . VAL B 1 95 ? -7.35600 3.19300 -71.94700 1.000 26.13167 75 VAL B C 1
ATOM 2612 O O . VAL B 1 95 ? -7.07400 3.24500 -73.15400 1.000 25.08789 75 VAL B O 1
ATOM 2616 N N . LEU B 1 96 ? -7.98600 2.13900 -71.40300 1.000 22.58527 76 LEU B N 1
ATOM 2617 C CA . LEU B 1 96 ? -8.23200 0.94000 -72.19800 1.000 2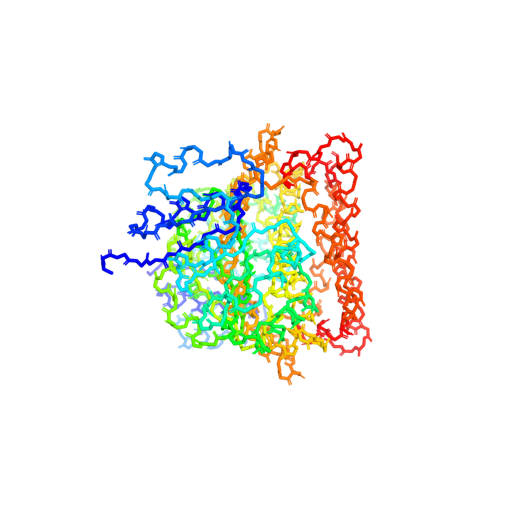0.44138 76 LEU B CA 1
ATOM 2618 C C . LEU B 1 96 ? -9.49900 1.00600 -73.04800 1.000 21.31296 76 LEU B C 1
ATOM 2619 O O . LEU B 1 96 ? -9.53100 0.38600 -74.12200 1.000 23.78741 76 LEU B O 1
ATOM 2624 N N . ASP B 1 97 ? -10.55900 1.66500 -72.58300 1.000 23.49226 77 ASP B N 1
ATOM 2625 C CA . ASP B 1 97 ? -11.81000 1.64600 -73.34900 1.000 24.87435 77 ASP B CA 1
ATOM 2626 C C . ASP B 1 97 ? -11.64100 2.04100 -74.80800 1.000 26.19995 77 ASP B C 1
ATOM 2627 O O . ASP B 1 97 ? -12.25200 1.37700 -75.66400 1.000 26.80955 77 ASP B O 1
ATOM 2632 N N . PRO B 1 98 ? -10.82800 3.03800 -75.17000 1.000 24.57359 78 PRO B N 1
ATOM 2633 C CA . PRO B 1 98 ? -10.68900 3.38200 -76.59700 1.000 26.59274 78 PRO B CA 1
ATOM 2634 C C . PRO B 1 98 ? -9.89200 2.36900 -77.39000 1.000 27.93871 78 PRO B C 1
ATOM 2635 O O . PRO B 1 98 ? -9.85100 2.49100 -78.62300 1.000 27.98176 78 PRO B O 1
ATOM 2639 N N . LEU B 1 99 ? -9.27100 1.38800 -76.72200 1.000 26.71867 79 LEU B N 1
ATOM 2640 C CA . LEU B 1 99 ? -8.38000 0.40800 -77.33500 1.000 23.53526 79 LEU B CA 1
ATOM 2641 C C . LEU B 1 99 ? -9.00500 -0.97500 -77.39300 1.000 20.70165 79 LEU B C 1
ATOM 2642 O O . LEU B 1 99 ? -8.28400 -1.96300 -77.55700 1.000 25.90177 79 LEU B O 1
ATOM 2647 N N . ALA B 1 100 ? -10.33300 -1.05700 -77.27600 1.000 24.98346 80 ALA B N 1
ATOM 2648 C CA . ALA B 1 100 ? -11.01800 -2.35100 -77.28700 1.000 24.32718 80 ALA B CA 1
ATOM 2649 C C . ALA B 1 100 ? -10.58600 -3.21600 -78.46200 1.000 24.08455 80 ALA B C 1
ATOM 2650 O O . ALA B 1 100 ? -10.21200 -4.38900 -78.29600 1.000 27.54384 80 ALA B O 1
ATOM 2652 N N . ASP B 1 101 ? -10.64600 -2.65800 -79.67700 1.000 28.22825 81 ASP B N 1
ATOM 2653 C CA . ASP B 1 101 ? -10.30200 -3.44800 -80.85300 1.000 25.30566 81 ASP B CA 1
ATOM 2654 C C . ASP B 1 101 ? -8.82700 -3.83300 -80.85600 1.000 27.13184 81 ASP B C 1
ATOM 2655 O O . ASP B 1 101 ? -8.46500 -4.92600 -81.31700 1.000 32.22356 81 ASP B O 1
ATOM 2660 N N . GLU B 1 102 ? -7.98000 -2.96600 -80.32400 1.000 25.18779 82 GLU B N 1
ATOM 2661 C CA . GLU B 1 102 ? -6.54100 -3.16300 -80.33800 1.000 25.93558 82 GLU B CA 1
ATOM 2662 C C . GLU B 1 102 ? -6.09300 -4.24100 -79.35300 1.000 25.63365 82 GLU B C 1
ATOM 2663 O O . GLU B 1 102 ? -4.98200 -4.76700 -79.48500 1.000 25.88491 82 GLU B O 1
ATOM 2669 N N . LEU B 1 103 ? -6.95600 -4.61100 -78.41000 1.000 28.03288 83 LEU B N 1
ATOM 2670 C CA . LEU B 1 103 ? -6.62900 -5.58800 -77.36800 1.000 22.48016 83 LEU B CA 1
ATOM 2671 C C . LEU B 1 103 ? -6.98200 -7.02200 -77.72700 1.000 22.96559 83 LEU B C 1
ATOM 2672 O O . LEU B 1 103 ? -6.59400 -7.94600 -77.00300 1.000 23.87498 83 LEU B O 1
ATOM 2677 N N . ALA B 1 104 ? -7.68300 -7.26600 -78.82500 1.000 26.52132 84 ALA B N 1
ATOM 2678 C CA . ALA B 1 104 ? -7.99700 -8.64100 -79.17600 1.000 21.51317 84 ALA B CA 1
ATOM 2679 C C . ALA B 1 104 ? -6.72900 -9.46000 -79.34400 1.000 21.90182 84 ALA B C 1
ATOM 2680 O O . ALA B 1 104 ? -5.77500 -9.01800 -79.99600 1.000 23.57798 84 ALA B O 1
ATOM 2682 N N . GLY B 1 105 ? -6.71700 -10.64500 -78.72800 1.000 22.14477 85 GLY B N 1
ATOM 2683 C CA . GLY B 1 105 ? -5.60600 -11.54900 -78.82400 1.000 20.26469 85 GLY B CA 1
ATOM 2684 C C . GLY B 1 105 ? -4.48800 -11.27200 -77.85100 1.000 23.74842 85 GLY B C 1
ATOM 2685 O O . GLY B 1 105 ? -3.52300 -12.05300 -77.80700 1.000 28.70751 85 GLY B O 1
ATOM 2686 N N . ARG B 1 106 ? -4.57100 -10.18700 -77.09700 1.000 18.75338 86 ARG B N 1
ATOM 2687 C CA . ARG B 1 106 ? -3.51000 -9.85200 -76.15400 1.000 19.32767 86 ARG B CA 1
ATOM 2688 C C . ARG B 1 106 ? -3.89200 -10.29700 -74.75500 1.000 20.34606 86 ARG B C 1
ATOM 2689 O O . ARG B 1 106 ? -5.04100 -10.62900 -74.47400 1.000 22.35350 86 ARG B O 1
ATOM 2697 N N . THR B 1 107 ? -2.89500 -10.30300 -73.87100 1.000 20.99547 87 THR B N 1
ATOM 2698 C CA . THR B 1 107 ? -3.06000 -10.68800 -72.47200 1.000 16.57566 87 THR B CA 1
ATOM 2699 C C . THR B 1 107 ? -2.91000 -9.41200 -71.67500 1.000 20.50776 87 THR B C 1
ATOM 2700 O O . THR B 1 107 ? -1.92100 -8.70400 -71.85400 1.000 20.55584 87 THR B O 1
ATOM 2704 N N . VAL B 1 108 ? -3.91400 -9.09900 -70.86700 1.000 15.39333 88 VAL B N 1
ATOM 2705 C CA . VAL B 1 108 ? -3.91000 -7.92600 -69.99700 1.000 15.12977 88 VAL B CA 1
ATOM 2706 C C . VAL B 1 108 ? -3.75300 -8.40500 -68.57000 1.000 15.75227 88 VAL B C 1
ATOM 2707 O O . VAL B 1 108 ? -4.59600 -9.16000 -68.06600 1.000 17.93292 88 VAL B O 1
ATOM 2711 N N . VAL B 1 109 ? -2.70900 -7.90400 -67.91200 1.000 14.48834 89 VAL B N 1
ATOM 2712 C CA . VAL B 1 109 ? -2.41700 -8.19900 -66.50400 1.000 16.56024 89 VAL B CA 1
ATOM 2713 C C . VAL B 1 109 ? -2.59500 -6.89500 -65.73500 1.000 17.71183 89 VAL B C 1
ATOM 2714 O O . VAL B 1 109 ? -1.78600 -5.97100 -65.88300 1.000 19.70764 89 VAL B O 1
ATOM 2718 N N . ASN B 1 110 ? -3.66700 -6.78700 -64.94400 1.000 15.40042 90 ASN B N 1
ATOM 2719 C CA . ASN B 1 110 ? -4.05600 -5.49100 -64.35900 1.000 14.77044 90 ASN B C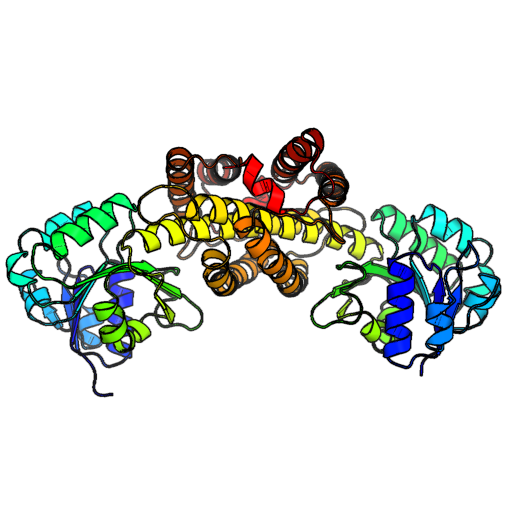A 1
ATOM 2720 C C . ASN B 1 110 ? -3.67900 -5.49000 -62.88400 1.000 17.62038 90 ASN B C 1
ATOM 2721 O O . ASN B 1 110 ? -4.40100 -6.05300 -62.07200 1.000 18.00231 90 ASN B O 1
ATOM 2726 N N . LEU B 1 111 ? -2.57900 -4.82400 -62.55000 1.000 14.85541 91 LEU B N 1
ATOM 2727 C CA . LEU B 1 111 ? -2.08100 -4.78000 -61.16700 1.000 15.69362 91 LEU B CA 1
ATOM 2728 C C . LEU B 1 111 ? -2.50000 -3.50700 -60.43100 1.000 20.73762 91 LEU B C 1
ATOM 2729 O O . LEU B 1 111 ? -1.96700 -3.22000 -59.34200 1.000 19.39337 91 LEU B O 1
ATOM 2734 N N . THR B 1 112 ? -3.40200 -2.72700 -61.01800 1.000 17.16880 92 THR B N 1
ATOM 2735 C CA . THR B 1 112 ? -4.06900 -1.62400 -60.31700 1.000 18.57091 92 THR B CA 1
ATOM 2736 C C . THR B 1 112 ? -4.82800 -2.14200 -59.08700 1.000 20.11979 92 THR B C 1
ATOM 2737 O O . THR B 1 112 ? -5.43100 -3.22100 -59.11700 1.000 19.68375 92 THR B O 1
ATOM 2741 N N . SER B 1 113 ? -4.81000 -1.36400 -58.00200 1.000 18.26823 93 SER B N 1
ATOM 2742 C CA . SER B 1 113 ? -5.60400 -1.69200 -56.82500 1.000 17.81444 93 SER B CA 1
ATOM 2743 C C . SER B 1 113 ? -7.05000 -1.25100 -57.00100 1.000 20.98326 93 SER B C 1
ATOM 2744 O O . SER B 1 113 ? -7.33000 -0.17000 -57.55000 1.000 21.31403 93 SER B O 1
ATOM 2747 N N . GLY B 1 114 ? -7.97300 -2.04800 -56.48500 1.000 16.86763 94 GLY B N 1
ATOM 2748 C CA . GLY B 1 114 ? -9.36400 -1.64900 -56.53500 1.000 20.99465 94 GLY B CA 1
ATOM 2749 C C . GLY B 1 114 ? -10.28000 -2.71800 -55.98300 1.000 20.58410 94 GLY B C 1
ATOM 2750 O O . GLY B 1 114 ? -9.85500 -3.61800 -55.26100 1.000 22.29008 94 GLY B O 1
ATOM 2751 N N . SER B 1 115 ? -11.55400 -2.55600 -56.25200 1.000 19.75931 95 SER B N 1
ATOM 2752 C CA . SER B 1 115 ? -12.57100 -3.38700 -55.61400 1.000 16.93927 95 SER B CA 1
ATOM 2753 C C . SER B 1 115 ? -12.79500 -4.68400 -56.36800 1.000 19.42175 95 SER B C 1
ATOM 2754 O O . SER B 1 115 ? -12.42100 -4.81300 -57.54100 1.000 20.73769 95 SER B O 1
ATOM 2757 N N . PRO B 1 116 ? -13.41800 -5.66900 -55.71700 1.000 20.81374 96 PRO B N 1
ATOM 2758 C CA . PRO B 1 116 ? -13.73900 -6.91400 -56.43500 1.000 18.65942 96 PRO B CA 1
ATOM 2759 C C . PRO B 1 116 ? -14.67600 -6.68400 -57.59500 1.000 18.50014 96 PRO B C 1
ATOM 2760 O O . PRO B 1 116 ? -14.50800 -7.30400 -58.65000 1.000 19.57141 96 PRO B O 1
ATOM 2764 N N . VAL B 1 117 ? -15.66700 -5.80400 -57.42900 1.000 17.52814 97 VAL B N 1
ATOM 2765 C CA . VAL B 1 117 ? -16.63200 -5.64000 -58.50800 1.000 18.78202 97 VAL B CA 1
ATOM 2766 C C . VAL B 1 117 ? -15.97500 -4.96500 -59.71100 1.000 19.94190 97 VAL B C 1
ATOM 2767 O O . VAL B 1 117 ? -16.27900 -5.30100 -60.86300 1.000 20.83011 97 VAL B O 1
ATOM 2771 N N . HIS B 1 118 ? -15.06100 -4.03200 -59.48000 1.000 21.57347 98 HIS B N 1
ATOM 2772 C CA . HIS B 1 118 ? -14.35000 -3.44300 -60.60700 1.000 21.00266 98 HIS B CA 1
ATOM 2773 C C . HIS B 1 118 ? -13.46000 -4.45500 -61.31800 1.000 20.69712 98 HIS B C 1
ATOM 2774 O O . HIS B 1 118 ? -13.36400 -4.43100 -62.55200 1.000 19.08023 98 HIS B O 1
ATOM 2781 N N . ALA B 1 119 ? -12.82600 -5.36800 -60.57600 1.000 18.60788 99 ALA B N 1
ATOM 2782 C CA . ALA B 1 119 ? -12.04200 -6.41500 -61.22900 1.000 15.88244 99 ALA B CA 1
ATOM 2783 C C . ALA B 1 119 ? -12.92700 -7.26700 -62.12100 1.000 18.95197 99 ALA B C 1
ATOM 2784 O O . ALA B 1 119 ? -12.54300 -7.61200 -63.23600 1.000 18.57733 99 ALA B O 1
ATOM 2786 N N . ARG B 1 120 ? -14.10600 -7.63100 -61.61900 1.000 17.57177 100 ARG B N 1
ATOM 2787 C CA . ARG B 1 120 ? -15.00500 -8.49600 -62.37500 1.000 17.33866 100 ARG B CA 1
ATOM 2788 C C . ARG B 1 120 ? -15.51400 -7.76200 -63.60100 1.000 21.40473 100 ARG B C 1
ATOM 2789 O O . ARG B 1 120 ? -15.58700 -8.33500 -64.68800 1.000 20.35428 100 ARG B O 1
ATOM 2797 N N . GLU B 1 121 ? -15.86800 -6.48300 -63.44800 1.000 18.15923 101 GLU B N 1
ATOM 2798 C CA . G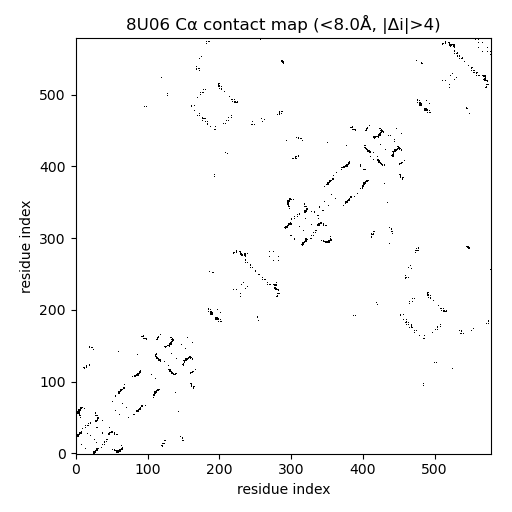LU B 1 121 ? -16.40600 -5.76000 -64.60800 1.000 16.52856 101 GLU B CA 1
ATOM 2799 C C . GLU B 1 121 ? -15.35200 -5.56400 -65.68700 1.000 20.07067 101 GLU B C 1
ATOM 2800 O O . GLU B 1 121 ? -15.66100 -5.66200 -66.89200 1.000 19.93633 101 GLU B O 1
ATOM 2806 N N . THR B 1 122 ? -14.11800 -5.28200 -65.27900 1.000 19.71491 102 THR B N 1
ATOM 2807 C CA . THR B 1 122 ? -13.01900 -5.17100 -66.23500 1.000 16.31829 102 THR B CA 1
ATOM 2808 C C . THR B 1 122 ? -12.75600 -6.51400 -66.91000 1.000 18.87530 102 THR B C 1
ATOM 2809 O O . THR B 1 122 ? -12.51300 -6.57200 -68.12500 1.000 17.98596 102 THR B O 1
ATOM 2813 N N . ALA B 1 123 ? -12.77200 -7.60300 -66.13900 1.000 15.83377 103 ALA B N 1
ATOM 2814 C CA . ALA B 1 123 ? -12.61000 -8.92600 -66.73900 1.000 14.65364 103 ALA B CA 1
ATOM 2815 C C . ALA B 1 123 ? -13.66500 -9.19600 -67.78500 1.000 15.26899 103 ALA B C 1
ATOM 2816 O O . ALA B 1 123 ? -13.35900 -9.74300 -68.84700 1.000 16.88009 103 ALA B O 1
ATOM 2818 N N . ASN B 1 124 ? -14.92700 -8.90300 -67.47100 1.000 17.74081 104 ASN B N 1
ATOM 2819 C CA . ASN B 1 124 ? -15.98400 -9.20200 -68.44000 1.000 16.60723 104 ASN B CA 1
ATOM 2820 C C . ASN B 1 124 ? -15.80600 -8.39200 -69.72300 1.000 17.30224 104 ASN B C 1
ATOM 2821 O O . ASN B 1 124 ? -16.03500 -8.90300 -70.84100 1.000 18.00377 104 ASN B O 1
ATOM 2826 N N . TRP B 1 125 ? -15.40700 -7.11500 -69.57600 1.000 17.43708 105 TRP B N 1
ATOM 2827 C CA . TRP B 1 125 ? -15.15900 -6.25800 -70.72900 1.000 18.50806 105 TRP B CA 1
ATOM 2828 C C . TRP B 1 125 ? -14.00600 -6.81000 -71.55800 1.000 16.75781 105 TRP B C 1
ATOM 2829 O O . TRP B 1 125 ? -14.09400 -6.90500 -72.77900 1.000 17.55184 105 TRP B O 1
ATOM 2840 N N . ALA B 1 126 ? -12.94900 -7.27800 -70.90100 1.000 17.50647 106 ALA B N 1
ATOM 2841 C CA . ALA B 1 126 ? -11.82100 -7.81700 -71.65500 1.000 16.04045 106 ALA B CA 1
ATOM 2842 C C . ALA B 1 126 ? -12.23400 -9.06700 -72.42200 1.000 16.86087 106 ALA B C 1
ATOM 2843 O O . ALA B 1 126 ? -11.89600 -9.22500 -73.60000 1.000 18.48452 106 ALA B O 1
ATOM 2845 N N . GLN B 1 127 ? -13.00200 -9.93900 -71.77500 1.000 16.86785 107 GLN B N 1
ATOM 2846 C CA . GLN B 1 127 ? -13.49600 -11.14700 -72.43000 1.000 17.23340 107 GLN B CA 1
ATOM 2847 C C . GLN B 1 127 ? -14.35000 -10.79300 -73.64800 1.000 19.23024 107 GLN B C 1
ATOM 2848 O O . GLN B 1 127 ? -14.21200 -11.41200 -74.70900 1.000 20.73392 107 GLN B O 1
ATOM 2854 N N A GLN B 1 128 ? -15.24300 -9.79800 -73.52100 0.497 15.43546 108 GLN B N 1
ATOM 2855 N N B GLN B 1 128 ? -15.20400 -9.76900 -73.51800 0.503 15.21751 108 GLN B N 1
ATOM 2856 C CA A GLN B 1 128 ? -16.06500 -9.39900 -74.66700 0.497 15.41780 108 GLN B CA 1
ATOM 2857 C CA B GLN B 1 128 ? -16.07900 -9.37100 -74.61800 0.503 18.13716 108 GLN B CA 1
ATOM 2858 C C A GLN B 1 128 ? -15.19500 -9.04000 -75.86200 0.497 15.46827 108 GLN B C 1
ATOM 2859 C C B GLN B 1 128 ? -15.28000 -8.88700 -75.82800 0.503 24.99762 108 GLN B C 1
ATOM 2860 O O A GLN B 1 128 ? -15.55000 -9.33500 -77.01700 0.497 15.60693 108 GLN B O 1
ATOM 2861 O O B GLN B 1 128 ? -15.76000 -8.98700 -76.97200 0.503 25.53510 108 GLN B O 1
ATOM 2872 N N . HIS B 1 129 ? -14.06100 -8.38300 -75.60500 1.000 18.68822 109 HIS B N 1
ATOM 2873 C CA . HIS B 1 129 ? -13.18300 -7.91100 -76.66700 1.000 18.26164 109 HIS B CA 1
ATOM 2874 C C . HIS B 1 129 ? -12.02800 -8.84200 -76.97600 1.000 19.54633 109 HIS B C 1
ATOM 2875 O O . HIS B 1 129 ? -11.17400 -8.48700 -77.79700 1.000 21.55813 109 HIS B O 1
ATOM 2882 N N . GLY B 1 130 ? -12.04000 -10.06000 -76.42600 1.000 17.64127 110 GLY B N 1
ATOM 2883 C CA . GLY B 1 130 ? -11.06900 -11.05800 -76.82800 1.000 19.04436 110 GLY B CA 1
ATOM 2884 C C . GLY B 1 130 ? -9.69100 -10.93800 -76.23200 1.000 19.09035 110 GLY B C 1
ATOM 2885 O O . GLY B 1 130 ? -8.74100 -11.48000 -76.80300 1.000 20.60929 110 GLY B O 1
ATOM 2886 N N . ALA B 1 131 ? -9.55200 -10.24700 -75.10200 1.000 20.09396 111 ALA B N 1
ATOM 2887 C CA . ALA B 1 131 ? -8.29000 -10.14900 -74.38100 1.000 18.08123 111 ALA B CA 1
ATOM 2888 C C . ALA B 1 131 ? -8.33300 -11.12700 -73.22000 1.000 20.88401 111 ALA B C 1
ATOM 2889 O O . ALA B 1 131 ? -9.38300 -11.28200 -72.58700 1.000 24.30931 111 ALA B O 1
ATOM 2891 N N . GLU B 1 132 ? -7.22000 -11.82900 -72.99000 1.000 17.10481 112 GLU B N 1
ATOM 2892 C CA . GLU B 1 132 ? -7.11500 -12.73700 -71.84200 1.000 15.72442 112 GLU B CA 1
ATOM 2893 C C . GLU B 1 132 ? -6.80400 -11.87600 -70.64500 1.000 19.89183 112 GLU B C 1
ATOM 2894 O O . GLU B 1 132 ? -5.87600 -11.07800 -70.71100 1.000 26.13881 112 GLU B O 1
ATOM 2900 N N . TYR B 1 133 ? -7.59600 -11.98400 -69.58300 1.000 17.42174 113 TYR B N 1
ATOM 2901 C CA . TYR B 1 133 ? -7.49500 -11.00200 -68.50200 1.000 15.35992 113 TYR B CA 1
ATOM 2902 C C . TYR B 1 133 ? -7.08100 -11.68200 -67.20800 1.000 16.48686 113 TYR B C 1
ATOM 2903 O O . TYR B 1 133 ? -7.69400 -12.66600 -66.78300 1.000 18.34776 113 TYR B O 1
ATOM 2912 N N . LEU B 1 134 ? -6.06300 -11.12700 -66.56700 1.000 14.27852 114 LEU B N 1
ATOM 2913 C CA . LEU B 1 134 ? -5.59500 -11.59400 -65.27200 1.000 15.35211 114 LEU B CA 1
ATOM 2914 C C . LEU B 1 134 ? -5.56000 -10.36800 -64.37800 1.000 20.11385 114 LEU B C 1
ATOM 2915 O O . LEU B 1 134 ? -4.90600 -9.38100 -64.73000 1.000 20.72503 114 LEU B O 1
ATOM 2920 N N . ASP B 1 135 ? -6.30700 -10.38500 -63.27000 1.000 17.14977 115 ASP B N 1
ATOM 2921 C CA . ASP B 1 135 ? -6.23200 -9.27900 -62.31100 1.000 14.88434 115 ASP B CA 1
ATOM 2922 C C . ASP B 1 135 ? -5.23400 -9.66400 -61.23600 1.000 18.90362 115 ASP B C 1
ATOM 2923 O O . ASP B 1 135 ? -5.06600 -10.84400 -60.92100 1.000 21.29346 115 ASP B O 1
ATOM 2928 N N . GLY B 1 136 ? -4.52400 -8.68700 -60.71000 1.000 16.02329 116 GLY B N 1
ATOM 2929 C CA . GLY B 1 136 ? -3.54000 -8.99100 -59.69200 1.000 15.27104 116 GLY B CA 1
ATOM 2930 C C . GLY B 1 136 ? -3.46600 -7.89800 -58.65100 1.000 16.90937 116 GLY B C 1
ATOM 2931 O O . GLY B 1 136 ? -3.97000 -6.79600 -58.82800 1.000 17.95223 116 GLY B O 1
ATOM 2932 N N . VAL B 1 137 ? -2.84300 -8.25200 -57.53100 1.000 14.56610 117 VAL B N 1
ATOM 2933 C CA . VAL B 1 137 ? -2.50600 -7.30000 -56.47800 1.000 16.72342 117 VAL B CA 1
ATOM 2934 C C . VAL B 1 137 ? -1.03000 -7.45100 -56.12500 1.000 18.46321 117 VAL B C 1
ATOM 2935 O O . VAL B 1 137 ? -0.48800 -8.56500 -56.05900 1.000 18.72783 117 VAL B O 1
ATOM 2939 N N . ILE B 1 138 ? -0.38000 -6.32300 -55.84100 1.000 15.42118 118 ILE B N 1
ATOM 2940 C CA . ILE B 1 138 ? 1.04200 -6.30100 -55.52900 1.000 17.00275 118 ILE B CA 1
ATOM 2941 C C . ILE B 1 138 ? 1.18100 -6.20500 -54.00700 1.000 18.53260 118 ILE B C 1
ATOM 2942 O O . ILE B 1 138 ? 0.70300 -5.23900 -53.40200 1.000 19.23420 118 ILE B O 1
ATOM 2947 N N . MET B 1 139 ? 1.75500 -7.22900 -53.37500 1.000 14.74250 119 MET B N 1
ATOM 2948 C CA . MET B 1 139 ? 1.85800 -7.24600 -51.90300 1.000 15.03427 119 MET B CA 1
ATOM 2949 C C . MET B 1 139 ? 3.21200 -6.77800 -51.43900 1.000 19.53683 119 MET B C 1
ATOM 2950 O O . MET B 1 139 ? 3.84800 -7.36900 -50.55400 1.000 18.63457 119 MET B O 1
ATOM 2955 N N . THR B 1 140 ? 3.64200 -5.65500 -52.01600 1.000 19.38871 120 THR B N 1
ATOM 2956 C CA . THR B 1 140 ? 4.87400 -5.01200 -51.59500 1.000 18.11832 120 THR B CA 1
ATOM 2957 C C . THR B 1 140 ? 4.84600 -3.58700 -52.13500 1.000 19.57379 120 THR B C 1
ATOM 2958 O O . THR B 1 140 ? 3.93300 -3.19000 -52.86800 1.000 19.18690 120 THR B O 1
ATOM 2962 N N . THR B 1 141 ? 5.84500 -2.82000 -51.74500 1.000 18.49279 121 THR B N 1
ATOM 2963 C CA . THR B 1 141 ? 6.02900 -1.45800 -52.21500 1.000 17.02438 121 THR B CA 1
ATOM 2964 C C . THR B 1 141 ? 7.07600 -1.45100 -53.32800 1.000 21.14724 121 THR B C 1
ATOM 2965 O O . THR B 1 141 ? 7.66800 -2.48500 -53.63800 1.000 24.01069 121 THR B O 1
ATOM 2969 N N . PRO B 1 142 ? 7.32100 -0.31100 -53.98000 1.000 21.53134 122 PRO B N 1
ATOM 2970 C CA . PRO B 1 142 ? 8.19600 -0.35200 -55.16200 1.000 23.06859 122 PRO B CA 1
ATOM 2971 C C . PRO B 1 142 ? 9.56600 -0.92400 -54.90700 1.000 26.46974 122 PRO B C 1
ATOM 2972 O O . PRO B 1 142 ? 10.07900 -1.63900 -55.76900 1.000 27.36138 122 PRO B O 1
ATOM 2976 N N . SER B 1 143 ? 10.16600 -0.70200 -53.72600 1.000 24.21142 123 SER B N 1
ATOM 2977 C CA A SER B 1 143 ? 11.50200 -1.22500 -53.47600 0.590 24.73844 123 SER B CA 1
ATOM 2978 C CA B SER B 1 143 ? 11.50600 -1.23200 -53.55400 0.410 21.01266 123 SER B CA 1
ATOM 2979 C C . SER B 1 143 ? 11.53300 -2.74000 -53.34200 1.000 28.94116 123 SER B C 1
ATOM 2980 O O . SER B 1 143 ? 12.60900 -3.32800 -53.45000 1.000 31.48572 123 SER B O 1
ATOM 2985 N N . GLY B 1 144 ? 10.38800 -3.38700 -53.07900 1.000 24.82513 124 GLY B N 1
ATOM 2986 C CA . GLY B 1 144 ? 10.35300 -4.83500 -52.98300 1.000 21.62588 124 GLY B CA 1
ATOM 2987 C C . GLY B 1 144 ? 10.19400 -5.55700 -54.31400 1.000 19.66169 124 GLY B C 1
ATOM 2988 O O . GLY B 1 144 ? 10.40300 -6.76500 -54.40000 1.000 23.71626 124 GLY B O 1
ATOM 2989 N N . ILE B 1 145 ? 9.81900 -4.81900 -55.35300 1.000 19.62321 125 ILE B N 1
ATOM 2990 C CA . ILE B 1 145 ? 9.64100 -5.42600 -56.66200 1.000 20.05825 125 ILE B CA 1
ATOM 2991 C C . ILE B 1 145 ? 10.96400 -6.01900 -57.13100 1.000 30.45309 125 ILE B C 1
ATOM 2992 O O . ILE B 1 145 ? 12.01500 -5.36700 -57.06900 1.000 27.22327 125 ILE B O 1
ATOM 2997 N N . GLY B 1 146 ? 10.91900 -7.26900 -57.59100 1.000 32.28410 126 GLY B N 1
ATOM 2998 C CA . GLY B 1 146 ? 12.10100 -7.98700 -58.03200 1.000 33.68157 126 GLY B CA 1
ATOM 2999 C C . GLY B 1 146 ? 12.90600 -8.66400 -56.93800 1.000 47.15618 126 GLY B C 1
ATOM 3000 O O . GLY B 1 146 ? 13.92400 -9.29200 -57.24500 1.000 53.57436 126 GLY B O 1
ATOM 3001 N N . LYS B 1 147 ? 12.49700 -8.55800 -55.68400 1.000 36.13030 127 LYS B N 1
ATOM 3002 C CA . LYS B 1 147 ? 13.23100 -9.10700 -54.55300 1.000 29.97152 127 LYS B CA 1
ATOM 3003 C C . LYS B 1 147 ? 12.59900 -10.40400 -54.06800 1.000 49.42356 127 LYS B C 1
ATOM 3004 O O . LYS B 1 147 ? 11.42100 -10.67200 -54.33000 1.000 42.94796 127 LYS B O 1
ATOM 3010 N N . PRO B 1 148 ? 13.35700 -11.24400 -53.36000 1.000 58.20518 128 PRO B N 1
ATOM 3011 C CA . PRO B 1 148 ? 12.80700 -12.53100 -52.92100 1.000 41.13551 128 PRO B CA 1
ATOM 3012 C C . PRO B 1 148 ? 11.75000 -12.36700 -51.84300 1.000 31.30370 128 PRO B C 1
ATOM 3013 O O . PRO B 1 148 ? 11.77300 -11.41500 -51.05200 1.000 38.78910 128 PRO B O 1
ATOM 3017 N N . ASP B 1 149 ? 10.84300 -13.34300 -51.81400 1.000 35.08420 129 ASP B N 1
ATOM 3018 C CA . ASP B 1 149 ? 9.81700 -13.55200 -50.79800 1.000 43.80064 129 ASP B CA 1
ATOM 3019 C C . ASP B 1 149 ? 8.56000 -12.72300 -51.04300 1.000 46.16266 129 ASP B C 1
ATOM 3020 O O . ASP B 1 149 ? 7.46600 -13.17700 -50.67800 1.000 35.65237 129 ASP B O 1
ATOM 3025 N N . TYR B 1 150 ? 8.67600 -11.55700 -51.69500 1.000 26.66793 130 TYR B N 1
ATOM 3026 C CA . TYR B 1 150 ? 7.51200 -10.68900 -51.84200 1.000 26.02753 130 TYR B CA 1
ATOM 3027 C C . TYR B 1 150 ? 6.56900 -11.26100 -52.88800 1.000 24.61117 130 TYR B C 1
ATOM 3028 O O . TYR B 1 150 ? 7.00900 -11.84100 -53.88400 1.000 25.41888 130 TYR B O 1
ATOM 3037 N N . LEU B 1 151 ? 5.26700 -11.14800 -52.62300 1.000 16.57935 131 LEU B N 1
ATOM 3038 C CA . LEU B 1 151 ? 4.25700 -11.82800 -53.42900 1.000 17.28892 131 LEU B CA 1
ATOM 3039 C C . LEU B 1 151 ? 3.55200 -10.87000 -54.36000 1.000 19.05044 131 LEU B C 1
ATOM 3040 O O . LEU B 1 151 ? 3.29300 -9.72100 -54.00700 1.000 17.42359 131 LEU B O 1
ATOM 3045 N N . LEU B 1 152 ? 3.21100 -11.38300 -55.55100 1.000 19.37563 132 LEU B N 1
ATOM 3046 C CA . LEU B 1 152 ? 2.17300 -10.80300 -56.39800 1.000 18.39902 132 LEU B CA 1
ATOM 3047 C C . LEU B 1 152 ? 1.12600 -11.87700 -56.61800 1.000 16.97115 132 LEU B C 1
ATOM 3048 O O . LEU B 1 152 ? 1.46900 -13.00100 -56.97200 1.000 19.73487 132 LEU B O 1
ATOM 3053 N N . LEU B 1 153 ? -0.13500 -11.54600 -56.37700 1.000 15.86661 133 LEU B N 1
ATOM 3054 C CA . LEU B 1 153 ? -1.21400 -12.52500 -56.41100 1.000 16.75037 133 LEU B CA 1
ATOM 3055 C C . LEU B 1 153 ? -2.09600 -12.23900 -57.60500 1.000 17.80942 133 LEU B C 1
ATOM 3056 O O . LEU B 1 153 ? -2.46700 -11.08100 -57.84100 1.000 15.96177 133 LEU B O 1
ATOM 3061 N N . TYR B 1 154 ? -2.42700 -13.28600 -58.35400 1.000 15.09970 134 TYR B N 1
ATOM 3062 C CA . TYR B 1 154 ? -3.14500 -13.12900 -59.61200 1.000 15.64029 134 TYR B CA 1
ATOM 3063 C C . TYR B 1 154 ? -4.41100 -13.96500 -59.61800 1.000 15.78269 134 TYR B C 1
ATOM 3064 O O . TYR B 1 154 ? -4.43000 -15.08300 -59.07800 1.000 17.71671 134 TYR B O 1
ATOM 3073 N N . SER B 1 155 ? -5.45500 -13.46500 -60.30600 1.000 16.49643 135 SER B N 1
ATOM 3074 C CA . SER B 1 155 ? -6.66300 -14.28500 -60.47800 1.000 14.57507 135 SER B CA 1
ATOM 3075 C C . SER B 1 155 ? -7.32300 -13.95200 -61.80600 1.000 17.76826 135 SER B C 1
ATOM 3076 O O . SER B 1 155 ? -7.25400 -12.80800 -62.25800 1.000 17.55659 135 SER B O 1
ATOM 3079 N N . GLY B 1 156 ? -7.98400 -14.94600 -62.41200 1.000 15.15955 136 GLY B N 1
ATOM 3080 C CA . GLY B 1 156 ? -8.55300 -14.72900 -63.74300 1.000 14.52856 136 GLY B CA 1
ATOM 3081 C C . GLY B 1 156 ? -8.06600 -15.81500 -64.68500 1.000 18.94917 136 GLY B C 1
ATOM 3082 O O . GLY B 1 156 ? -8.03800 -17.00100 -64.32000 1.000 19.01801 136 GLY B O 1
ATOM 3083 N N . SER B 1 157 ? -7.65300 -15.43100 -65.89500 1.000 18.73212 137 SER B N 1
ATOM 3084 C CA . SER B 1 157 ? -7.35400 -16.40500 -66.94900 1.000 22.32470 137 SER B CA 1
ATOM 3085 C C . SER B 1 157 ? -6.18700 -17.33400 -66.59600 1.000 22.53618 137 SER B C 1
ATOM 3086 O O . SER B 1 157 ? -5.04100 -16.89100 -66.42900 1.000 19.31231 137 SER B O 1
ATOM 3089 N N . GLN B 1 158 ? -6.46100 -18.64300 -66.48400 1.000 21.28026 138 GLN B N 1
ATOM 3090 C CA . GLN B 1 158 ? -5.36900 -19.57000 -66.20800 1.000 23.33654 138 GLN B CA 1
ATOM 3091 C C . GLN B 1 158 ? -4.44200 -19.70600 -67.41500 1.000 24.46543 138 GLN B C 1
ATOM 3092 O O . GLN B 1 158 ? -3.23400 -19.90000 -67.24200 1.000 25.68059 138 GLN B O 1
ATOM 3098 N N . ALA B 1 159 ? -4.98000 -19.56000 -68.63500 1.000 22.33447 139 ALA B N 1
ATOM 3099 C CA . ALA B 1 159 ? -4.13300 -19.53500 -69.82400 1.000 27.49720 139 ALA B CA 1
ATOM 3100 C C . ALA B 1 159 ? -3.13700 -18.39400 -69.75400 1.000 23.62595 139 ALA B C 1
ATOM 3101 O O . ALA B 1 159 ? -1.95200 -18.57700 -70.06900 1.000 26.85639 139 ALA B O 1
ATOM 3103 N N . ALA B 1 160 ? -3.61000 -17.20600 -69.34800 1.000 24.10695 140 ALA B N 1
ATOM 3104 C CA . ALA B 1 160 ? -2.75100 -16.03500 -69.18300 1.000 22.97035 140 ALA B CA 1
ATOM 3105 C C . ALA B 1 160 ? -1.69400 -16.27800 -68.12300 1.000 22.61621 140 ALA B C 1
ATOM 3106 O O . ALA B 1 160 ? -0.50800 -15.99900 -68.33400 1.000 25.32648 140 ALA B O 1
ATOM 3108 N N . PHE B 1 161 ? -2.10500 -16.81700 -66.97500 1.000 22.18381 141 PHE B N 1
ATOM 3109 C CA . PHE B 1 161 ? -1.13700 -17.04300 -65.91700 1.000 22.75314 141 PHE B CA 1
ATOM 3110 C C . PHE B 1 161 ? -0.06000 -18.02200 -66.35800 1.000 22.96031 141 PHE B C 1
ATOM 3111 O O . PHE B 1 161 ? 1.13700 -17.74600 -66.23300 1.000 25.98016 141 PHE B O 1
ATOM 3119 N N . ASP B 1 162 ? -0.46600 -19.17500 -66.89400 1.000 23.22029 142 ASP B N 1
ATOM 3120 C CA . ASP B 1 162 ? 0.53000 -20.17700 -67.23800 1.000 28.16907 142 ASP B CA 1
ATOM 3121 C C . ASP B 1 162 ? 1.42100 -19.68600 -68.37000 1.000 24.44131 142 ASP B C 1
ATOM 3122 O O . ASP B 1 162 ? 2.62700 -19.96000 -68.38300 1.000 31.77099 142 ASP B O 1
ATOM 3127 N N . GLY B 1 163 ? 0.85400 -18.93700 -69.31500 1.000 21.19271 143 GLY B N 1
ATOM 3128 C CA . GLY B 1 163 ? 1.64300 -18.49200 -70.44700 1.000 28.54196 143 GLY B CA 1
ATOM 3129 C C . GLY B 1 163 ? 2.58200 -17.35500 -70.09300 1.000 32.79935 143 GLY B C 1
ATOM 3130 O O . GLY B 1 163 ? 3.65100 -17.22100 -70.69600 1.000 30.72675 143 GLY B O 1
ATOM 3131 N N . SER B 1 164 ? 2.21400 -16.54700 -69.09400 1.000 24.15568 144 SER B N 1
ATOM 3132 C CA . SER B 1 164 ? 2.96200 -15.35100 -68.71000 1.000 21.43217 144 SER B CA 1
ATOM 3133 C C . SER B 1 164 ? 3.80200 -15.50600 -67.45500 1.000 22.85410 144 SER B C 1
ATOM 3134 O O . SER B 1 164 ? 4.54000 -14.57300 -67.13100 1.000 22.16690 144 SER B O 1
ATOM 3137 N N . ARG B 1 165 ? 3.68600 -16.62700 -66.72800 1.000 21.68886 145 ARG B N 1
ATOM 3138 C CA . ARG B 1 165 ? 4.30300 -16.73800 -65.41000 1.000 22.82184 145 ARG B CA 1
ATOM 3139 C C . ARG B 1 165 ? 5.80000 -16.46500 -65.47100 1.000 21.66643 145 ARG B C 1
ATOM 3140 O O . ARG B 1 165 ? 6.34500 -15.76900 -64.60200 1.000 23.27309 145 ARG B O 1
ATOM 3148 N N . GLY B 1 166 ? 6.46900 -16.96500 -66.51300 1.000 23.75666 146 GLY B N 1
ATOM 3149 C CA . GLY B 1 166 ? 7.91500 -16.81700 -66.60900 1.000 27.34520 146 GLY B CA 1
ATOM 3150 C C . GLY B 1 166 ? 8.34600 -15.36800 -66.70300 1.000 25.19681 146 GLY B C 1
ATOM 3151 O O . GLY B 1 166 ? 9.32200 -14.95500 -66.06700 1.000 32.11873 146 GLY B O 1
ATOM 3152 N N . THR B 1 167 ? 7.56100 -14.56300 -67.40900 1.000 25.19584 147 THR B N 1
ATOM 3153 C CA . THR B 1 167 ? 7.81600 -13.13100 -67.47700 1.000 20.90855 147 THR B CA 1
ATOM 3154 C C . THR B 1 167 ? 7.42400 -12.44800 -66.17300 1.000 20.43548 147 THR B C 1
ATOM 3155 O O . THR B 1 167 ? 8.17500 -11.61700 -65.63700 1.000 22.99530 147 THR B O 1
ATOM 3159 N N . LEU B 1 168 ? 6.24700 -12.78000 -65.64000 1.000 21.29063 148 LEU B N 1
ATOM 3160 C CA . LEU B 1 168 ? 5.78400 -12.13300 -64.41100 1.000 20.60338 148 LEU B CA 1
ATOM 3161 C C . LEU B 1 168 ? 6.69100 -12.43200 -63.21300 1.000 17.97774 148 LEU B C 1
ATOM 3162 O O . LEU B 1 168 ? 6.73200 -11.63300 -62.26200 1.000 20.34725 148 LEU B O 1
ATOM 3167 N N . CYS B 1 169 ? 7.43100 -13.54800 -63.25800 1.000 19.47056 149 CYS B N 1
ATOM 3168 C CA . CYS B 1 169 ? 8.42000 -13.87400 -62.21800 1.000 23.51191 149 CYS B CA 1
ATOM 3169 C C . CYS B 1 169 ? 9.44200 -12.76400 -62.01300 1.000 25.01897 149 CYS B C 1
ATOM 3170 O O . CYS B 1 169 ? 10.03500 -12.65200 -60.92700 1.000 25.50136 149 CYS B O 1
ATOM 3173 N N . ALA B 1 170 ? 9.68200 -11.95100 -63.04400 1.000 22.71249 150 ALA B N 1
ATOM 3174 C CA . ALA B 1 170 ? 10.60800 -10.82800 -62.92300 1.000 26.33391 150 ALA B CA 1
ATOM 3175 C C . ALA B 1 170 ? 10.19300 -9.87900 -61.81300 1.000 23.03894 150 ALA B C 1
ATOM 3176 O O . ALA B 1 170 ? 11.04500 -9.18100 -61.23600 1.000 23.93781 150 ALA B O 1
ATOM 3178 N N . LEU B 1 171 ? 8.90000 -9.83200 -61.49100 1.000 20.36109 151 LEU B N 1
ATOM 3179 C CA . LEU B 1 171 ? 8.39400 -8.82000 -60.56700 1.000 17.81707 151 LEU B CA 1
ATOM 3180 C C . LEU B 1 171 ? 8.45900 -9.28600 -59.13000 1.000 19.53202 151 LEU B C 1
ATOM 3181 O O . LEU B 1 171 ? 8.51200 -8.45700 -58.22000 1.000 22.09585 151 LEU B O 1
ATOM 3186 N N . GLY B 1 172 ? 8.44100 -10.58500 -58.92000 1.000 20.88190 152 GLY B N 1
ATOM 3187 C CA . GLY B 1 172 ? 8.26100 -11.13700 -57.59100 1.000 22.93557 152 GLY B CA 1
ATOM 3188 C C . GLY B 1 172 ? 7.63700 -12.51000 -57.72200 1.000 18.71761 152 GLY B C 1
ATOM 3189 O O . GLY B 1 172 ? 7.29100 -12.94600 -58.81800 1.000 23.38350 152 GLY B O 1
ATOM 3190 N N . GLU B 1 173 ? 7.47400 -13.18300 -56.57900 1.000 21.54818 153 GLU B N 1
ATOM 3191 C CA . GLU B 1 173 ? 6.89400 -14.54100 -56.61800 1.000 19.61186 153 GLU B CA 1
ATOM 3192 C C . GLU B 1 173 ? 5.42100 -14.50300 -57.01200 1.000 22.03027 153 GLU B C 1
ATOM 3193 O O . GLU B 1 173 ? 4.60300 -13.93500 -56.28000 1.000 21.44021 153 GLU B O 1
ATOM 3199 N N . PRO B 1 174 ? 5.02900 -15.09500 -58.13500 1.000 22.10256 154 PRO B N 1
ATOM 3200 C CA . PRO B 1 174 ? 3.61200 -15.08700 -58.51600 1.000 23.06299 154 PRO B CA 1
ATOM 3201 C C . PRO B 1 174 ? 2.83000 -16.22500 -57.88200 1.000 27.36748 154 PRO B C 1
ATOM 3202 O O . PRO B 1 174 ? 3.31000 -17.35300 -57.75900 1.000 27.34247 154 PRO B O 1
ATOM 3206 N N . MET B 1 175 ? 1.61300 -15.92200 -57.43800 1.000 20.04928 155 MET B N 1
ATOM 3207 C CA . MET B 1 175 ? 0.69500 -16.95600 -56.96500 1.000 16.60628 155 MET B CA 1
ATOM 3208 C C . MET B 1 175 ? -0.58900 -16.86900 -57.78100 1.000 18.21412 155 MET B C 1
ATOM 3209 O O . MET B 1 175 ? -1.16300 -15.79200 -57.91200 1.000 19.74833 155 MET B O 1
ATOM 3214 N N . ASN B 1 176 ? -1.04100 -18.00100 -58.30400 1.000 18.68137 156 ASN B N 1
ATOM 3215 C CA . ASN B 1 176 ? -2.30800 -18.07400 -59.02000 1.000 18.22857 156 ASN B CA 1
ATOM 3216 C C . ASN B 1 176 ? -3.40400 -18.45200 -58.02900 1.000 21.19431 156 ASN B C 1
ATOM 3217 O O . ASN B 1 176 ? -3.42900 -19.58500 -57.53500 1.000 24.59368 156 ASN B O 1
ATOM 3222 N N . LEU B 1 177 ? -4.27300 -17.48600 -57.69500 1.000 17.72474 157 LEU B N 1
ATOM 3223 C CA . LEU B 1 177 ? -5.36600 -17.69500 -56.74000 1.000 18.02899 157 LEU B CA 1
ATOM 3224 C C . LEU B 1 177 ? -6.54600 -18.47800 -57.29100 1.000 19.93033 157 LEU B C 1
ATOM 3225 O O . LEU B 1 177 ? -7.30800 -19.05600 -56.50400 1.000 22.86677 157 LEU B O 1
ATOM 3230 N N . GLY B 1 178 ? -6.76400 -18.47000 -58.59800 1.000 20.05588 158 GLY B N 1
ATOM 3231 C CA . GLY B 1 178 ? -7.91800 -19.13600 -59.14700 1.000 18.67454 158 GLY B CA 1
ATOM 3232 C C . GLY B 1 178 ? -8.43800 -18.37700 -60.34600 1.000 16.31999 158 GLY B C 1
ATOM 3233 O O . GLY B 1 178 ? -7.81600 -17.42100 -60.81600 1.000 16.50335 158 GLY B O 1
ATOM 3234 N N . THR B 1 179 ? -9.61200 -18.81600 -60.79000 1.000 18.24407 159 THR B N 1
ATOM 3235 C CA . THR B 1 179 ? -10.15900 -18.37000 -62.06700 1.000 16.22110 159 THR B CA 1
ATOM 3236 C C . THR B 1 179 ? -11.03800 -17.14000 -61.98500 1.000 19.12918 159 THR B C 1
ATOM 3237 O O . THR B 1 179 ? -11.33900 -16.54200 -63.03100 1.000 17.71130 159 THR B O 1
ATOM 3241 N N . ASP B 1 180 ? -11.47200 -16.75200 -60.79100 1.000 18.74281 160 ASP B N 1
ATOM 3242 C CA . ASP B 1 180 ? -12.39600 -15.63900 -60.61000 1.000 18.74302 160 ASP B CA 1
ATOM 3243 C C . ASP B 1 180 ? -11.56600 -14.37200 -60.47400 1.000 19.43044 160 ASP B C 1
ATOM 3244 O O . ASP B 1 180 ? -10.85600 -14.20200 -59.48800 1.000 19.33610 160 ASP B O 1
ATOM 3249 N N . ALA B 1 181 ? -11.65800 -13.47300 -61.46300 1.000 18.06679 161 ALA B N 1
ATOM 3250 C CA . ALA B 1 181 ? -10.78000 -12.29800 -61.47700 1.000 14.40957 161 ALA B CA 1
ATOM 3251 C C . ALA B 1 181 ? -10.88100 -11.45200 -60.20900 1.000 16.96409 161 ALA B C 1
ATOM 3252 O O . ALA B 1 181 ? -9.91300 -10.79100 -59.85100 1.000 18.06229 161 ALA B O 1
ATOM 3254 N N . ALA B 1 182 ? -12.04600 -11.41800 -59.56600 1.000 17.28919 162 ALA B N 1
ATOM 3255 C CA . ALA B 1 182 ? -12.22500 -10.62100 -58.34400 1.000 14.94441 162 ALA B CA 1
ATOM 3256 C C . ALA B 1 182 ? -11.44600 -11.13300 -57.14100 1.000 17.53270 162 ALA B C 1
ATOM 3257 O O . ALA B 1 182 ? -11.38000 -10.41000 -56.12700 1.000 18.75285 162 ALA B O 1
ATOM 3259 N N . MET B 1 183 ? -10.89100 -12.35000 -57.19200 1.000 15.47961 163 MET B N 1
ATOM 3260 C CA . MET B 1 183 ? -10.27600 -12.91900 -55.97900 1.000 15.35700 163 MET B CA 1
ATOM 3261 C C . MET B 1 183 ? -9.10100 -12.09000 -55.46800 1.000 18.52379 163 MET B C 1
ATOM 3262 O O . MET B 1 183 ? -8.93300 -11.92800 -54.24200 1.000 17.40096 163 MET B O 1
ATOM 3267 N N . ALA B 1 184 ? -8.23700 -11.59800 -56.35200 1.000 18.89151 164 ALA B N 1
ATOM 3268 C CA . ALA B 1 184 ? -7.02700 -10.90300 -55.88700 1.000 18.58555 164 ALA B CA 1
ATOM 3269 C C . ALA B 1 184 ? -7.36700 -9.71800 -54.99200 1.000 18.47496 164 ALA B C 1
ATOM 3270 O O . ALA B 1 184 ? -6.73000 -9.52500 -53.93800 1.000 16.03005 164 ALA B O 1
ATOM 3272 N N . SER B 1 185 ? -8.34500 -8.90200 -55.40500 1.000 17.01652 165 SER B N 1
ATOM 3273 C CA . SER B 1 185 ? -8.79900 -7.77100 -54.59500 1.000 16.33893 165 SER B CA 1
ATOM 3274 C C . SER B 1 185 ? -9.18300 -8.21700 -53.20500 1.000 19.83899 165 SER B C 1
ATOM 3275 O O . SER B 1 185 ? -8.76700 -7.60300 -52.20800 1.000 18.01952 165 SER B O 1
ATOM 3278 N N . VAL B 1 186 ? -9.93900 -9.30800 -53.11000 1.000 17.76107 166 VAL B N 1
ATOM 3279 C CA . VAL B 1 186 ? -10.41300 -9.73700 -51.80200 1.000 17.22109 166 VAL B CA 1
ATOM 3280 C C . VAL B 1 186 ? -9.25300 -10.24300 -50.97200 1.000 20.85688 166 VAL B C 1
ATOM 3281 O O . VAL B 1 186 ? -9.17600 -9.94700 -49.76800 1.000 19.55834 166 VAL B O 1
ATOM 3285 N N . TYR B 1 187 ? -8.36000 -11.04600 -51.58000 1.000 17.01854 167 TYR B N 1
ATOM 3286 C CA . TYR B 1 187 ? -7.16500 -11.50200 -50.86000 1.000 16.39544 167 TYR B CA 1
ATOM 3287 C C . TYR B 1 187 ? -6.34500 -10.33800 -50.31700 1.000 19.66844 167 TYR B C 1
ATOM 3288 O O . TYR B 1 187 ? -5.83800 -10.41300 -49.18900 1.000 17.18270 167 TYR B O 1
ATOM 3297 N N . ASP B 1 188 ? -6.12200 -9.29300 -51.13100 1.000 16.49121 168 ASP B N 1
ATOM 3298 C CA . ASP B 1 188 ? -5.31800 -8.17000 -50.63900 1.000 18.03273 168 ASP B CA 1
ATOM 3299 C C . ASP B 1 188 ? -5.89900 -7.62100 -49.34400 1.000 20.71341 168 ASP B C 1
ATOM 3300 O O . ASP B 1 188 ? -5.17900 -7.44700 -48.34600 1.000 17.53907 168 ASP B O 1
ATOM 3305 N N . THR B 1 189 ? -7.21300 -7.40200 -49.33500 1.000 17.04313 169 THR B N 1
ATOM 3306 C CA . THR B 1 189 ? -7.90400 -6.83300 -48.18300 1.000 15.85591 169 THR B CA 1
ATOM 3307 C C . THR B 1 189 ? -7.80100 -7.76300 -46.98100 1.000 19.46365 169 THR B C 1
ATOM 3308 O O . THR B 1 189 ? -7.50700 -7.31900 -45.86000 1.000 18.25298 169 THR B O 1
ATOM 3312 N N . ALA B 1 190 ? -8.07000 -9.04500 -47.20000 1.000 16.70426 170 ALA B N 1
ATOM 3313 C CA . ALA B 1 190 ? -7.98800 -10.02800 -46.11800 1.000 15.85532 170 ALA B CA 1
ATOM 3314 C C . ALA B 1 190 ? -6.57200 -10.14400 -45.58100 1.000 15.92212 170 ALA B C 1
ATOM 3315 O O . ALA B 1 190 ? -6.36700 -10.30200 -44.35100 1.000 16.63383 170 ALA B O 1
ATOM 3317 N N . LEU B 1 191 ? -5.57300 -10.15700 -46.47400 1.000 16.29358 171 LEU B N 1
ATOM 3318 C CA . LEU B 1 191 ? -4.18300 -10.24800 -46.02700 1.000 14.87679 171 LEU B CA 1
ATOM 3319 C C . LEU B 1 191 ? -3.75500 -9.00000 -45.26200 1.000 15.33960 171 LEU B C 1
ATOM 3320 O O . LEU B 1 191 ? -2.98600 -9.09200 -44.28200 1.000 16.75440 171 LEU B O 1
ATOM 3325 N N . LEU B 1 192 ? -4.20400 -7.81800 -45.69600 1.000 15.05983 172 LEU B N 1
ATOM 3326 C CA . LEU B 1 192 ? -3.85300 -6.62600 -44.92000 1.000 15.30828 172 LEU B CA 1
ATOM 3327 C C . LEU B 1 192 ? -4.46300 -6.68700 -43.53100 1.000 17.55982 172 LEU B C 1
ATOM 3328 O O . LEU B 1 192 ? -3.82600 -6.28500 -42.55100 1.000 16.09575 172 LEU B O 1
ATOM 3333 N N . GLY B 1 193 ? -5.70800 -7.14800 -43.42400 1.000 15.72641 173 GLY B N 1
ATOM 3334 C CA . GLY B 1 193 ? -6.32400 -7.31800 -42.10900 1.000 17.10862 173 GLY B CA 1
ATOM 3335 C C . GLY B 1 193 ? -5.51600 -8.24000 -41.21700 1.000 18.14079 173 GLY B C 1
ATOM 3336 O O . GLY B 1 193 ? -5.37300 -7.98900 -40.01100 1.000 17.75770 173 GLY B O 1
ATOM 3337 N N . LEU B 1 194 ? -5.01300 -9.33800 -41.78600 1.000 16.11787 174 LEU B N 1
ATOM 3338 C CA . LEU B 1 194 ? -4.16500 -10.26800 -41.02500 1.000 16.40558 174 LEU B CA 1
ATOM 3339 C C . LEU B 1 194 ? -2.86200 -9.59200 -40.61100 1.000 17.29544 174 LEU B C 1
ATOM 3340 O O . LEU B 1 194 ? -2.42700 -9.69600 -39.44200 1.000 16.02541 174 LEU B O 1
ATOM 3345 N N . MET B 1 195 ? -2.27300 -8.80400 -41.51300 1.000 16.36493 175 MET B N 1
ATOM 3346 C CA . MET B 1 195 ? -1.07500 -8.04100 -41.15700 1.000 16.62418 175 MET B CA 1
ATOM 3347 C C . MET B 1 195 ? -1.34500 -7.06300 -40.01200 1.000 14.95276 175 MET B C 1
ATOM 3348 O O . MET B 1 195 ? -0.54500 -6.96300 -39.06600 1.000 16.04350 175 MET B O 1
ATOM 3353 N N . TRP B 1 196 ? -2.44900 -6.30400 -40.08500 1.000 14.61755 176 TRP B N 1
ATOM 3354 C CA . TRP B 1 196 ? -2.73200 -5.33300 -39.02000 1.000 17.25723 176 TRP B CA 1
ATOM 3355 C C . TRP B 1 196 ? -3.03900 -6.02500 -37.69600 1.000 15.65718 176 TRP B C 1
ATOM 3356 O O . TRP B 1 196 ? -2.65200 -5.51200 -36.61900 1.000 16.65232 176 TRP B O 1
ATOM 3367 N N . GLY B 1 197 ? -3.74600 -7.17000 -37.73200 1.000 13.49193 177 GLY B N 1
ATOM 3368 C CA . GLY B 1 197 ? -3.94600 -7.89100 -36.47000 1.000 15.19516 177 GLY B CA 1
ATOM 3369 C C . GLY B 1 197 ? -2.62600 -8.30900 -35.85800 1.000 16.35176 177 GLY B C 1
ATOM 3370 O O . GLY B 1 197 ? -2.38100 -8.11300 -34.65400 1.000 15.40282 177 GLY B O 1
ATOM 3371 N N . THR B 1 198 ? -1.73800 -8.86400 -36.67800 1.000 15.90472 178 THR B N 1
ATOM 3372 C CA . THR B 1 198 ? -0.41700 -9.27000 -36.20500 1.000 18.84553 178 THR B CA 1
ATOM 3373 C C . THR B 1 198 ? 0.35900 -8.08000 -35.65300 1.000 13.57665 178 THR B C 1
ATOM 3374 O O . THR B 1 198 ? 0.91400 -8.12100 -34.54800 1.000 16.10149 178 THR B O 1
ATOM 3378 N N . LEU B 1 199 ? 0.42600 -6.99400 -36.43400 1.000 13.87334 179 LEU B N 1
ATOM 3379 C CA . LEU B 1 199 ? 1.22500 -5.83700 -36.01500 1.000 13.94818 179 LEU B CA 1
ATOM 3380 C C . LEU B 1 199 ? 0.65000 -5.13500 -34.80800 1.000 17.18907 179 LEU B C 1
ATOM 3381 O O . LEU B 1 199 ? 1.41200 -4.58300 -34.01600 1.000 16.68395 179 LEU B O 1
ATOM 3386 N N . THR B 1 200 ? -0.66000 -5.18400 -34.60900 1.000 15.08493 180 THR B N 1
ATOM 3387 C CA . THR B 1 200 ? -1.22400 -4.52000 -33.44000 1.000 14.32035 180 THR B CA 1
ATOM 3388 C C . THR B 1 200 ? -1.00200 -5.38000 -32.20600 1.000 15.41163 180 THR B C 1
ATOM 3389 O O . THR B 1 200 ? -0.69200 -4.86200 -31.12800 1.000 17.24592 180 THR B O 1
ATOM 3393 N N . GLY B 1 201 ? -1.11600 -6.70100 -32.35200 1.000 15.02191 181 GLY B N 1
ATOM 3394 C CA . GLY B 1 201 ? -0.71000 -7.58400 -31.23500 1.000 13.81903 181 GLY B CA 1
ATOM 3395 C C . GLY B 1 201 ? 0.76400 -7.43900 -30.91200 1.000 14.68418 181 GLY B C 1
ATOM 3396 O O . GLY B 1 201 ? 1.16500 -7.44900 -29.72200 1.000 15.69568 181 GLY B O 1
ATOM 3397 N N . TRP B 1 202 ? 1.59600 -7.29800 -31.95200 1.000 13.99314 182 TRP B N 1
ATOM 3398 C CA . TRP B 1 202 ? 3.02500 -7.05400 -31.77200 1.000 16.88937 182 TRP B CA 1
ATOM 3399 C C . TRP B 1 202 ? 3.27700 -5.75000 -31.01600 1.000 18.26595 182 TRP B C 1
ATOM 3400 O O . TRP B 1 202 ? 4.06500 -5.71100 -30.05500 1.000 17.64882 182 TRP B O 1
ATOM 3411 N N . LEU B 1 203 ? 2.62400 -4.66900 -31.43600 1.000 14.07179 183 LEU B N 1
ATOM 3412 C CA . LEU B 1 203 ? 2.78400 -3.39700 -30.72300 1.000 14.99098 183 LEU B CA 1
ATOM 3413 C C . LEU B 1 203 ? 2.35500 -3.50400 -29.27000 1.000 16.92987 183 LEU B C 1
ATOM 3414 O O . LEU B 1 203 ? 3.01500 -2.93700 -28.36900 1.000 16.79953 183 LEU B O 1
ATOM 3419 N N . HIS B 1 204 ? 1.21100 -4.15800 -29.02400 1.000 16.03152 184 HIS B N 1
ATOM 3420 C CA . HIS B 1 204 ? 0.76400 -4.35300 -27.64000 1.000 16.66893 184 HIS B CA 1
ATOM 3421 C C . HIS B 1 204 ? 1.83900 -5.08100 -26.84200 1.000 16.56109 184 HIS B C 1
ATOM 3422 O O . HIS B 1 204 ? 2.15900 -4.69200 -25.70600 1.000 17.28344 184 HIS B O 1
ATOM 3429 N N . GLY B 1 205 ? 2.43000 -6.12200 -27.44000 1.000 16.68694 185 GLY B N 1
ATOM 3430 C CA . GLY B 1 205 ? 3.48000 -6.87700 -26.76100 1.000 17.11772 185 GLY B CA 1
ATOM 3431 C C . GLY B 1 205 ? 4.73800 -6.0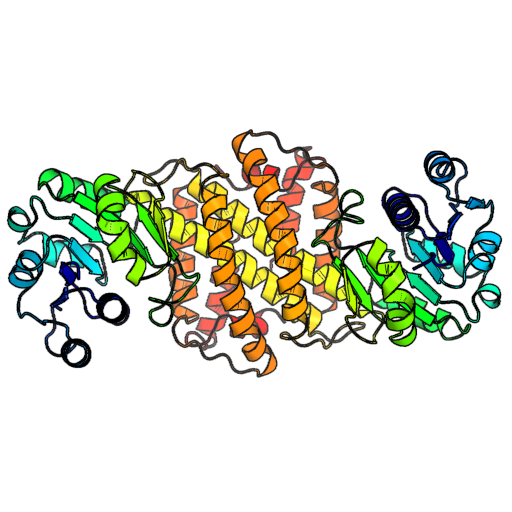6200 -26.50500 1.000 19.79441 185 GLY B C 1
ATOM 3432 O O . GLY B 1 205 ? 5.33900 -6.15800 -25.43000 1.000 17.19875 185 GLY B O 1
ATOM 3433 N N . VAL B 1 206 ? 5.16200 -5.26200 -27.49300 1.000 17.27867 186 VAL B N 1
ATOM 3434 C CA . VAL B 1 206 ? 6.30900 -4.37500 -27.32000 1.000 16.39932 186 VAL B CA 1
ATOM 3435 C C . VAL B 1 206 ? 6.06200 -3.43200 -26.15400 1.000 16.99886 186 VAL B C 1
ATOM 3436 O O . VAL B 1 206 ? 6.92900 -3.24700 -25.28000 1.000 16.74637 186 VAL B O 1
ATOM 3440 N N . ALA B 1 207 ? 4.85500 -2.84600 -26.10700 1.000 15.74506 187 ALA B N 1
ATOM 3441 C CA . ALA B 1 207 ? 4.56200 -1.87900 -25.04800 1.000 15.70838 187 ALA B CA 1
ATOM 3442 C C . ALA B 1 207 ? 4.52200 -2.56600 -23.69500 1.000 17.81671 187 ALA B C 1
ATOM 3443 O O . ALA B 1 207 ? 5.05200 -2.00500 -22.71000 1.000 17.42820 187 ALA B O 1
ATOM 3445 N N . LEU B 1 208 ? 3.92800 -3.76700 -23.62200 1.000 16.26440 188 LEU B N 1
ATOM 3446 C CA . LEU B 1 208 ? 3.90400 -4.51200 -22.35500 1.000 16.69199 188 LEU B CA 1
ATOM 3447 C C . LEU B 1 208 ? 5.32000 -4.85200 -21.89100 1.000 20.10526 188 LEU B C 1
ATOM 3448 O O . LEU B 1 208 ? 5.65200 -4.67300 -20.70000 1.000 19.94175 188 LEU B O 1
ATOM 3453 N N . MET B 1 209 ? 6.19400 -5.28300 -22.81800 1.000 16.79214 189 MET B N 1
ATOM 3454 C CA . MET B 1 209 ? 7.56600 -5.64200 -22.44900 1.000 17.52471 189 MET B CA 1
ATOM 3455 C C . MET B 1 209 ? 8.39800 -4.44100 -22.06500 1.000 17.08479 189 MET B C 1
ATOM 3456 O O . MET B 1 209 ? 9.29600 -4.55200 -21.22200 1.000 17.95486 189 MET B O 1
ATOM 3461 N N . GLY B 1 210 ? 8.14600 -3.30000 -22.71300 1.000 16.29219 190 GLY B N 1
ATOM 3462 C CA . GLY B 1 210 ? 8.93100 -2.10100 -22.46000 1.000 17.67271 190 GLY B CA 1
ATOM 3463 C C . GLY B 1 210 ? 8.57800 -1.35300 -21.18800 1.000 18.99410 190 GLY B C 1
ATOM 3464 O O . GLY B 1 210 ? 9.38700 -0.54200 -20.72000 1.000 20.50185 190 GLY B O 1
ATOM 3465 N N . ALA B 1 211 ? 7.39900 -1.60600 -20.62800 1.000 17.37489 191 ALA B N 1
ATOM 3466 C CA . ALA B 1 211 ? 6.91200 -0.88000 -19.46700 1.000 19.80986 191 ALA B CA 1
ATOM 3467 C C . ALA B 1 211 ? 7.73700 -1.19400 -18.22200 1.000 20.11819 191 ALA B C 1
ATOM 3468 O O . ALA B 1 211 ? 8.33000 -2.26300 -18.10700 1.000 21.19645 191 ALA B O 1
ATOM 3470 N N . ASP B 1 212 ? 7.75200 -0.24200 -17.27700 1.000 20.12083 192 ASP B N 1
ATOM 3471 C CA . ASP B 1 212 ? 8.30100 -0.49200 -15.95100 1.000 26.70409 192 ASP B CA 1
ATOM 3472 C C . ASP B 1 212 ? 7.56500 -1.61800 -15.23700 1.000 26.64222 192 ASP B C 1
ATOM 3473 O O . ASP B 1 212 ? 6.34300 -1.79800 -15.35700 1.000 34.04037 192 ASP B O 1
ATOM 3478 N N . GLY B 1 213 ? 8.30900 -2.34100 -14.43300 1.000 23.41211 193 GLY B N 1
ATOM 3479 C CA . GLY B 1 213 ? 7.70600 -3.36200 -13.63200 1.000 31.03087 193 GLY B CA 1
ATOM 3480 C C . GLY B 1 213 ? 8.59800 -4.57600 -13.63200 1.000 23.90500 193 GLY B C 1
ATOM 3481 O O . GLY B 1 213 ? 9.53200 -4.67800 -14.44000 1.000 27.42372 193 GLY B O 1
ATOM 3482 N N . PRO B 1 214 ? 8.34400 -5.49000 -12.70700 1.000 24.94862 194 PRO B N 1
ATOM 3483 C CA . PRO B 1 214 ? 9.16000 -6.70600 -12.62100 1.000 23.40160 194 PRO B CA 1
ATOM 3484 C C . PRO B 1 214 ? 9.06200 -7.43800 -13.94400 1.000 22.48064 194 PRO B C 1
ATOM 3485 O O . PRO B 1 214 ? 7.96800 -7.61200 -14.47800 1.000 24.12499 194 PRO B O 1
ATOM 3489 N N . GLY B 1 215 ? 10.21900 -7.75400 -14.52100 1.000 17.55455 195 GLY B N 1
ATOM 3490 C CA . GLY B 1 215 ? 10.23000 -8.46000 -15.79400 1.000 18.76101 195 GLY B CA 1
ATOM 3491 C C . GLY B 1 215 ? 10.18700 -7.55800 -17.00100 1.000 20.78897 195 GLY B C 1
ATOM 3492 O O . GLY B 1 215 ? 10.18100 -8.06400 -18.13300 1.000 19.60400 195 GLY B O 1
ATOM 3493 N N . GLY B 1 216 ? 10.16100 -6.24400 -16.79500 1.000 23.93637 196 GLY B N 1
ATOM 3494 C CA . GLY B 1 216 ? 9.93100 -5.28500 -17.84600 1.000 24.10540 196 GLY B CA 1
ATOM 3495 C C . GLY B 1 216 ? 11.19200 -4.58500 -18.29700 1.000 19.47875 196 GLY B C 1
ATOM 3496 O O . GLY B 1 216 ? 12.31700 -5.06900 -18.11500 1.000 21.53927 196 GLY B O 1
ATOM 3497 N N . ASN B 1 217 ? 11.00300 -3.40100 -18.90100 1.000 15.89738 197 ASN B N 1
ATOM 3498 C CA . ASN B 1 217 ? 12.10200 -2.63900 -19.46700 1.000 16.38076 197 ASN B CA 1
ATOM 3499 C C . ASN B 1 217 ? 12.91800 -3.44000 -20.47600 1.000 19.97850 197 ASN B C 1
ATOM 3500 O O . ASN B 1 217 ? 14.13600 -3.27100 -20.58500 1.000 22.04445 197 ASN B O 1
ATOM 3505 N N . VAL B 1 218 ? 12.22600 -4.27800 -21.29900 1.000 17.95647 198 VAL B N 1
ATOM 3506 C CA . VAL B 1 218 ? 12.84100 -5.07600 -22.34600 1.000 17.98855 198 VAL B CA 1
ATOM 3507 C C . VAL B 1 218 ? 12.69900 -4.32600 -23.66300 1.000 16.08612 198 VAL B C 1
ATOM 3508 O O . VAL B 1 218 ? 11.63900 -3.77000 -23.93300 1.000 18.21889 198 VAL B O 1
ATOM 3512 N N . THR B 1 219 ? 13.76100 -4.30800 -24.47200 1.000 17.20978 199 THR B N 1
ATOM 3513 C CA . THR B 1 219 ? 13.70100 -3.58100 -25.73400 1.000 14.46599 199 THR B CA 1
ATOM 3514 C C . THR B 1 219 ? 12.76500 -4.25900 -26.72900 1.000 17.95648 199 THR B C 1
ATOM 3515 O O . THR B 1 219 ? 12.47300 -5.45000 -26.65400 1.000 17.95302 199 THR B O 1
ATOM 3519 N N . ALA B 1 220 ? 12.26000 -3.43800 -27.66000 1.000 17.32760 200 ALA B N 1
ATOM 3520 C CA . ALA B 1 220 ? 11.45000 -3.98300 -28.74500 1.000 15.29150 200 ALA B CA 1
ATOM 3521 C C . ALA B 1 220 ? 12.23400 -4.98500 -29.55900 1.000 17.29478 200 ALA B C 1
ATOM 3522 O O . ALA B 1 220 ? 11.67900 -5.99600 -30.00500 1.000 16.30056 200 ALA B O 1
ATOM 3524 N N A THR B 1 221 ? 13.51800 -4.70200 -29.79500 0.657 16.52416 201 THR B N 1
ATOM 3525 N N B THR B 1 221 ? 13.52300 -4.72700 -29.79600 0.343 17.81998 201 THR B N 1
ATOM 3526 C CA A THR B 1 221 ? 14.35100 -5.61300 -30.57200 0.657 19.07506 201 THR B CA 1
ATOM 3527 C CA B THR B 1 221 ? 14.29500 -5.66900 -30.60300 0.343 13.79674 201 THR B CA 1
ATOM 3528 C C A THR B 1 221 ? 14.51400 -6.96600 -29.86800 0.657 17.81437 201 THR B C 1
ATOM 3529 C C B THR B 1 221 ? 14.50600 -6.99400 -29.86900 0.343 13.85284 201 THR B C 1
ATOM 3530 O O A THR B 1 221 ? 14.42200 -8.02500 -30.51000 0.657 18.40837 201 THR B O 1
ATOM 3531 O O B THR B 1 221 ? 14.44900 -8.06500 -30.49000 0.343 18.93698 201 THR B O 1
ATOM 3538 N N . ALA B 1 222 ? 14.74400 -6.94900 -28.55700 1.000 17.86465 202 ALA B N 1
ATOM 3539 C CA . ALA B 1 222 ? 14.86700 -8.21100 -27.81100 1.000 15.20154 202 ALA B CA 1
ATOM 3540 C C . ALA B 1 222 ? 13.56000 -8.98900 -27.82400 1.000 18.63414 202 ALA B C 1
ATOM 3541 O O . ALA B 1 222 ? 13.53600 -10.21000 -28.07800 1.000 18.04489 202 ALA B O 1
ATOM 3543 N N . PHE B 1 223 ? 12.45000 -8.30400 -27.56800 1.000 16.14291 203 PHE B N 1
ATOM 3544 C CA . PHE B 1 223 ? 11.15100 -8.95900 -27.66200 1.000 15.36522 203 PHE B CA 1
ATOM 3545 C C . PHE B 1 223 ? 10.95000 -9.57200 -29.03500 1.000 15.92400 203 PHE B C 1
ATOM 3546 O O . PHE B 1 223 ? 10.49500 -10.71600 -29.14900 1.000 16.18704 203 PHE B O 1
ATOM 3554 N N . THR B 1 224 ? 11.27300 -8.82000 -30.08900 1.000 16.06250 204 THR B N 1
ATOM 3555 C CA . THR B 1 224 ? 10.93500 -9.28100 -31.43400 1.000 15.13672 204 THR B CA 1
ATOM 3556 C C . THR B 1 224 ? 11.79100 -10.47600 -31.85700 1.000 15.51318 204 THR B C 1
ATOM 3557 O O . THR B 1 224 ? 11.34700 -11.31700 -32.64300 1.000 18.03050 204 THR B O 1
ATOM 3561 N N . GLU B 1 225 ? 13.00800 -10.58500 -31.32700 1.000 18.73599 205 GLU B N 1
ATOM 3562 C CA . GLU B 1 225 ? 13.79900 -11.79200 -31.55100 1.000 18.14143 205 GLU B CA 1
ATOM 3563 C C . GLU B 1 225 ? 13.05800 -13.03700 -31.08000 1.000 21.67055 205 GLU B C 1
ATOM 3564 O O . GLU B 1 225 ? 13.04700 -14.06900 -31.77300 1.000 23.49604 205 GLU B O 1
ATOM 3570 N N . VAL B 1 226 ? 12.41400 -12.96500 -29.90900 1.000 16.28856 206 V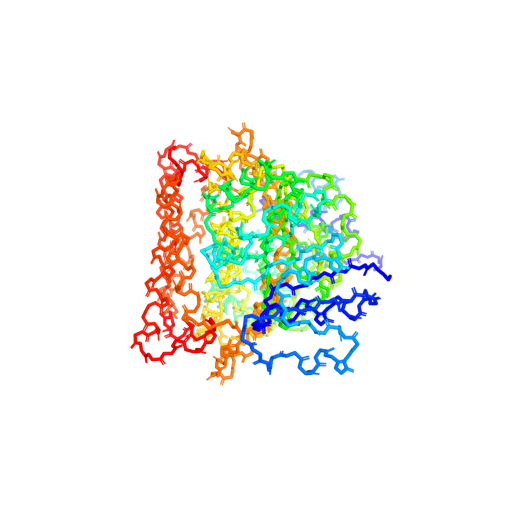AL B N 1
ATOM 3571 C CA . VAL B 1 226 ? 11.64300 -14.10500 -29.41000 1.000 17.82435 206 VAL B CA 1
ATOM 3572 C C . VAL B 1 226 ? 10.33600 -14.24300 -30.19000 1.000 17.16831 206 VAL B C 1
ATOM 3573 O O . VAL B 1 226 ? 9.94000 -15.34800 -30.58500 1.000 16.33252 206 VAL B O 1
ATOM 3577 N N . ALA B 1 227 ? 9.65000 -13.12200 -30.41300 1.000 18.61257 207 ALA B N 1
ATOM 3578 C CA . ALA B 1 227 ? 8.40400 -13.11000 -31.17600 1.000 16.75167 207 ALA B CA 1
ATOM 3579 C C . ALA B 1 227 ? 8.57100 -13.78200 -32.52800 1.000 16.35285 207 ALA B C 1
ATOM 3580 O O . ALA B 1 227 ? 7.69100 -14.54900 -32.94200 1.000 16.62717 207 ALA B O 1
ATOM 3582 N N . ASN B 1 228 ? 9.71400 -13.55100 -33.21000 1.000 16.13935 208 ASN B N 1
ATOM 3583 C CA . ASN B 1 228 ? 9.91900 -14.16400 -34.54800 1.000 19.30341 208 ASN B CA 1
ATOM 3584 C C . ASN B 1 228 ? 9.88300 -15.67500 -34.46500 1.000 17.91974 208 ASN B C 1
ATOM 3585 O O . ASN B 1 228 ? 9.39700 -16.35000 -35.38300 1.000 19.23383 208 ASN B O 1
ATOM 3590 N N . ARG B 1 229 ? 10.49100 -16.23300 -33.41400 1.000 18.77182 209 ARG B N 1
ATOM 3591 C CA . ARG B 1 229 ? 10.47100 -17.67900 -33.21400 1.000 17.38990 209 ARG B CA 1
ATOM 3592 C C . ARG B 1 229 ? 9.06300 -18.16300 -32.89200 1.000 18.42695 209 ARG B C 1
ATOM 3593 O O . ARG B 1 229 ? 8.61600 -19.21100 -33.39200 1.000 19.17730 209 ARG B O 1
ATOM 3601 N N . TRP B 1 230 ? 8.37400 -17.43100 -32.02100 1.000 14.60193 210 TRP B N 1
ATOM 3602 C CA . TRP B 1 230 ? 7.01100 -17.76400 -31.61500 1.000 15.05992 210 TRP B CA 1
ATOM 3603 C C . TRP B 1 230 ? 6.03900 -17.77000 -32.79200 1.000 16.95580 210 TRP B C 1
ATOM 3604 O O . TRP B 1 230 ? 5.06400 -18.52000 -32.75800 1.000 16.28458 210 TRP B O 1
ATOM 3615 N N . MET B 1 231 ? 6.25700 -16.92500 -33.80400 1.000 16.19084 211 MET B N 1
ATOM 3616 C CA . MET B 1 231 ? 5.31900 -16.89100 -34.91500 1.000 16.56334 211 MET B CA 1
ATOM 3617 C C . MET B 1 231 ? 5.22800 -18.23600 -35.61300 1.000 16.47195 211 MET B C 1
ATOM 3618 O O . MET B 1 231 ? 4.24500 -18.46100 -36.33900 1.000 18.23542 211 MET B O 1
ATOM 3623 N N . LYS B 1 232 ? 6.25200 -19.09100 -35.49900 1.000 18.34052 212 LYS B N 1
ATOM 3624 C CA . LYS B 1 232 ? 6.13500 -20.43900 -36.08400 1.000 15.46615 212 LYS B CA 1
ATOM 3625 C C . LYS B 1 232 ? 5.01100 -21.21600 -35.43100 1.000 17.27469 212 LYS B C 1
ATOM 3626 O O . LYS B 1 232 ? 4.24100 -21.92400 -36.10200 1.000 20.38202 212 LYS B O 1
ATOM 3630 N N . THR B 1 233 ? 4.91800 -21.11200 -34.11300 1.000 17.08987 213 THR B N 1
ATOM 3631 C CA . THR B 1 233 ? 3.84700 -21.75700 -33.37200 1.000 15.54546 213 THR B CA 1
ATOM 3632 C C . THR B 1 233 ? 2.51300 -21.11400 -33.70300 1.000 18.68647 213 THR B C 1
ATOM 3633 O O . THR B 1 233 ? 1.48500 -21.79700 -33.77700 1.000 19.36838 213 THR B O 1
ATOM 3637 N N . VAL B 1 234 ? 2.48800 -19.78400 -33.85300 1.000 17.44777 214 VAL B N 1
ATOM 3638 C CA . VAL B 1 234 ? 1.23300 -19.14900 -34.22800 1.000 17.91607 214 VAL B CA 1
ATOM 3639 C C . VAL B 1 234 ? 0.78400 -19.66300 -35.58500 1.000 19.96983 214 VAL B C 1
ATOM 3640 O O . VAL B 1 234 ? -0.40800 -19.87400 -35.80900 1.000 17.49585 214 VAL B O 1
ATOM 3644 N N . GLY B 1 235 ? 1.73700 -19.88900 -36.49000 1.000 16.34585 215 GLY B N 1
ATOM 3645 C CA . GLY B 1 235 ? 1.39600 -20.48200 -37.79100 1.000 17.84036 215 GLY B CA 1
ATOM 3646 C C . GLY B 1 235 ? 0.83400 -21.88900 -37.66100 1.000 18.09425 215 GLY B C 1
ATOM 3647 O O . GLY B 1 235 ? -0.08600 -22.26400 -38.40000 1.000 21.15246 215 GLY B O 1
ATOM 3648 N N . VAL B 1 236 ? 1.34500 -22.68600 -36.70200 1.000 18.57041 216 VAL B N 1
ATOM 3649 C CA . VAL B 1 236 ? 0.75400 -24.00600 -36.45000 1.000 20.90648 216 VAL B CA 1
ATOM 3650 C C . VAL B 1 236 ? -0.71000 -23.86100 -36.06800 1.000 22.58663 216 VAL B C 1
ATOM 3651 O O . VAL B 1 236 ? -1.56700 -24.59300 -36.56400 1.000 21.72110 216 VAL B O 1
ATOM 3655 N N . PHE B 1 237 ? -1.03000 -22.87900 -35.21800 1.000 19.33504 217 PHE B N 1
ATOM 3656 C CA . PHE B 1 237 ? -2.42200 -22.67700 -34.82000 1.000 18.75849 217 PHE B CA 1
ATOM 3657 C C . PHE B 1 237 ? -3.29800 -22.33900 -36.03100 1.000 19.08764 217 PHE B C 1
ATOM 3658 O O . PHE B 1 237 ? -4.38700 -22.91100 -36.19900 1.000 20.05724 217 PHE B O 1
ATOM 3666 N N . MET B 1 238 ? -2.85100 -21.40800 -36.88300 1.000 19.19407 218 MET B N 1
ATOM 3667 C CA . MET B 1 238 ? -3.64500 -21.06700 -38.06900 1.000 18.65151 218 MET B CA 1
ATOM 3668 C C . MET B 1 238 ? -3.87100 -22.28100 -38.95100 1.000 18.98726 218 MET B C 1
ATOM 3669 O O . MET B 1 238 ? -4.98600 -22.48500 -39.45400 1.000 21.01838 218 MET B O 1
ATOM 3674 N N . ASN B 1 239 ? -2.84600 -23.11500 -39.13600 1.000 18.17236 219 ASN B N 1
ATOM 3675 C CA . ASN B 1 239 ? -3.03600 -24.26700 -40.01900 1.000 18.52387 219 ASN B CA 1
ATOM 3676 C C . ASN B 1 239 ? -3.85200 -25.36400 -39.38000 1.000 25.62095 219 ASN B C 1
ATOM 3677 O O . ASN B 1 239 ? -4.47100 -26.17100 -40.09800 1.000 23.35398 219 ASN B O 1
ATOM 3682 N N . THR B 1 240 ? -3.89100 -25.40100 -38.04600 1.000 22.54279 220 THR B N 1
ATOM 3683 C CA . THR B 1 240 ? -4.77400 -26.34400 -37.36800 1.000 21.62389 220 THR B CA 1
ATOM 3684 C C . THR B 1 240 ? -6.22500 -25.90000 -37.47400 1.000 25.88758 220 THR B C 1
ATOM 3685 O O . THR B 1 240 ? -7.13400 -26.72900 -37.62800 1.000 24.82841 220 THR B O 1
ATOM 3689 N N . TYR B 1 241 ? -6.45900 -24.59800 -37.38400 1.000 21.68558 221 TYR B N 1
ATOM 3690 C CA . TYR B 1 241 ? -7.81800 -24.09600 -37.28000 1.000 16.92129 221 TYR B CA 1
ATOM 3691 C C . TYR B 1 241 ? -8.49700 -23.89000 -38.64300 1.000 22.54953 221 TYR B C 1
ATOM 3692 O O . TYR B 1 241 ? -9.72700 -23.85300 -38.69000 1.000 21.18251 221 TYR B O 1
ATOM 3701 N N . ALA B 1 242 ? -7.73500 -23.73700 -39.72500 1.000 16.91157 222 ALA B N 1
ATOM 3702 C CA . ALA B 1 242 ? -8.36700 -23.58300 -41.04600 1.000 18.61594 222 ALA B CA 1
ATOM 3703 C C . ALA B 1 242 ? -9.26700 -24.76600 -41.40300 1.000 20.70341 222 ALA B C 1
ATOM 3704 O O . ALA B 1 242 ? -10.41600 -24.52900 -41.80300 1.000 20.01984 222 ALA B O 1
ATOM 3706 N N . PRO B 1 243 ? -8.86100 -26.03300 -41.21400 1.000 21.67329 223 PRO B N 1
ATOM 3707 C CA . PRO B 1 243 ? -9.80700 -27.14100 -41.48300 1.000 22.79702 223 PRO B CA 1
ATOM 3708 C C . PRO B 1 243 ? -11.02200 -27.12300 -40.57800 1.000 25.96629 223 PRO B C 1
ATOM 3709 O O . PRO B 1 243 ? -12.08900 -27.60600 -40.97500 1.000 26.45684 223 PRO B O 1
ATOM 3713 N N . HIS B 1 244 ? -10.89000 -26.59400 -39.35400 1.000 22.20600 224 HIS B N 1
ATOM 3714 C CA . HIS B 1 244 ? -12.05100 -26.50800 -38.47800 1.000 20.37560 224 HIS B CA 1
ATOM 3715 C C . HIS B 1 244 ? -13.11100 -25.62300 -39.08800 1.000 23.65947 224 HIS B C 1
ATOM 3716 O O . HIS B 1 244 ? -14.30100 -25.94800 -39.04700 1.000 23.29853 224 HIS B O 1
ATOM 3723 N N . VAL B 1 245 ? -12.70200 -24.44800 -39.57600 1.000 21.99114 225 VAL B N 1
ATOM 3724 C CA . VAL B 1 245 ? -13.65500 -23.54200 -40.20000 1.000 17.89268 225 VAL B CA 1
ATOM 3725 C C . VAL B 1 245 ? -14.32900 -24.23900 -41.37000 1.000 23.42926 225 VAL B C 1
ATOM 3726 O O . VAL B 1 245 ? -15.55500 -24.18700 -41.52900 1.000 26.79219 225 VAL B O 1
ATOM 3730 N N . ASP B 1 246 ? -13.52700 -24.90400 -42.19900 1.000 23.33595 226 ASP B N 1
ATOM 3731 C CA . ASP B 1 246 ? -14.05600 -25.48700 -43.42500 1.000 22.22611 226 ASP B CA 1
ATOM 3732 C C . ASP B 1 246 ? -14.98200 -26.64500 -43.12900 1.000 30.39954 226 ASP B C 1
ATOM 3733 O O . ASP B 1 246 ? -15.90000 -26.90900 -43.90700 1.000 29.08750 226 ASP B O 1
ATOM 3738 N N . ALA B 1 247 ? -14.77900 -27.32700 -42.01000 1.000 25.17894 227 ALA B N 1
ATOM 3739 C CA . ALA B 1 247 ? -15.63000 -28.43800 -41.60800 1.000 26.90562 227 ALA B CA 1
ATOM 3740 C C . ALA B 1 247 ? -16.82000 -28.00100 -40.76700 1.000 32.34841 227 ALA B C 1
ATOM 3741 O O . ALA B 1 247 ? -17.75000 -28.78800 -40.58300 1.000 31.55193 227 ALA B O 1
ATOM 3743 N N . GLY B 1 248 ? -16.80600 -26.78200 -40.22900 1.000 26.45279 228 GLY B N 1
ATOM 3744 C CA . GLY B 1 248 ? -17.81700 -26.41600 -39.25100 1.000 25.58599 228 GLY B CA 1
ATOM 3745 C C . GLY B 1 248 ? -17.75800 -27.25800 -37.99700 1.000 27.41307 228 GLY B C 1
ATOM 3746 O O . GLY B 1 248 ? -18.79700 -27.52100 -37.37200 1.000 30.15438 228 GLY B O 1
ATOM 3747 N N . HIS B 1 249 ? -16.56300 -27.70100 -37.60900 1.000 28.19245 229 HIS B N 1
ATOM 3748 C CA . HIS B 1 249 ? -16.36200 -28.53300 -36.42400 1.000 24.25847 229 HIS B CA 1
ATOM 3749 C C . HIS B 1 249 ? -15.09100 -28.04900 -35.75500 1.000 24.96275 229 HIS B C 1
ATOM 3750 O O . HIS B 1 249 ? -14.05100 -27.97400 -36.41300 1.000 24.61962 229 HIS B O 1
ATOM 3757 N N . TYR B 1 250 ? -15.15600 -27.74000 -34.46000 1.000 25.01756 230 TYR B N 1
ATOM 3758 C CA . TYR B 1 250 ? -14.13300 -26.91400 -33.80700 1.000 22.51302 230 TYR B CA 1
ATOM 3759 C C . TYR B 1 250 ? -13.63400 -27.56100 -32.52200 1.000 21.46418 230 TYR B C 1
ATOM 3760 O O . TYR B 1 250 ? -13.74000 -26.98000 -31.43900 1.000 24.46646 230 TYR B O 1
ATOM 3769 N N . PRO B 1 251 ? -13.06800 -28.76600 -32.60400 1.000 25.34372 231 PRO B N 1
ATOM 3770 C CA . PRO B 1 251 ? -12.61400 -29.44200 -31.37600 1.000 25.21192 231 PRO B CA 1
ATOM 3771 C C . PRO B 1 251 ? -11.54200 -28.63100 -30.66600 1.000 22.87549 231 PRO B C 1
ATOM 3772 O O . PRO B 1 251 ? -10.52000 -28.27100 -31.25300 1.000 24.63209 231 PRO B O 1
ATOM 3776 N N . GLY B 1 252 ? -11.75400 -28.39600 -29.37400 1.000 24.67469 232 GLY B N 1
ATOM 3777 C CA . GLY B 1 252 ? -10.83100 -27.55900 -28.63300 1.000 25.83216 232 GLY B CA 1
ATOM 3778 C C . GLY B 1 252 ? -9.56200 -28.26400 -28.19200 1.000 26.73318 232 GLY B C 1
ATOM 3779 O O . GLY B 1 252 ? -8.53000 -27.61600 -28.00500 1.000 24.21390 232 GLY B O 1
ATOM 3780 N N . ASP B 1 253 ? -9.60800 -29.59000 -28.04100 1.000 26.01147 233 ASP B N 1
ATOM 3781 C CA . ASP B 1 253 ? -8.43000 -30.37800 -27.67400 1.000 26.53533 233 ASP B CA 1
ATOM 3782 C C . ASP B 1 253 ? -7.67300 -29.75600 -26.49700 1.000 23.66421 233 ASP B C 1
ATOM 3783 O O . ASP B 1 253 ? -8.26900 -29.57400 -25.43800 1.000 26.18559 233 ASP B O 1
ATOM 3788 N N . GLU B 1 254 ? -6.39800 -29.38300 -26.66800 1.000 21.07245 234 GLU B N 1
ATOM 3789 C CA . GLU B 1 254 ? -5.61400 -28.90400 -25.52700 1.000 20.88756 234 GLU B CA 1
ATOM 3790 C C . GLU B 1 254 ? -5.67400 -27.38900 -25.32300 1.000 18.95567 234 GLU B C 1
ATOM 3791 O O . GLU B 1 254 ? -4.99100 -26.87800 -24.42000 1.000 22.67925 234 GLU B O 1
ATOM 3797 N N . PHE B 1 255 ? -6.45400 -26.65500 -26.12700 1.000 21.00273 235 PHE B N 1
ATOM 3798 C CA . PHE B 1 255 ? -6.48700 -25.18700 -25.96900 1.000 21.23472 235 PHE B CA 1
ATOM 3799 C C . PHE B 1 255 ? -7.90000 -24.71600 -26.32000 1.000 20.13252 235 PHE B C 1
ATOM 3800 O O . PHE B 1 255 ? -8.20400 -24.44500 -27.48300 1.000 22.45099 235 PHE B O 1
ATOM 3808 N N . THR B 1 256 ? -8.76700 -24.67500 -25.30700 1.000 21.95532 236 THR B N 1
ATOM 3809 C CA . THR B 1 256 ? -10.17200 -24.34700 -25.49900 1.000 21.83566 236 THR B CA 1
ATOM 3810 C C . THR B 1 256 ? -10.41200 -22.84600 -25.36600 1.000 22.34642 236 THR B C 1
ATOM 3811 O O . THR B 1 256 ? -9.58100 -22.10000 -24.84400 1.000 20.57357 236 THR B O 1
ATOM 3815 N N . LEU B 1 257 ? -11.61000 -22.42700 -25.79500 1.000 22.63293 237 LEU B N 1
ATOM 3816 C CA . LEU B 1 257 ? -12.02600 -21.04200 -25.59900 1.000 22.86486 237 LEU B CA 1
ATOM 3817 C C . LEU B 1 257 ? -12.08400 -20.66100 -24.12000 1.000 22.52032 237 LEU B C 1
ATOM 3818 O O . LEU B 1 257 ? -11.81000 -19.49800 -23.77900 1.000 21.88081 237 LEU B O 1
ATOM 3823 N N . HIS B 1 258 ? -12.40700 -21.60400 -23.21600 1.000 23.04222 238 HIS B N 1
ATOM 3824 C CA . HIS B 1 258 ? -12.31600 -21.28700 -21.78900 1.000 23.66008 238 HIS B CA 1
ATOM 3825 C C . HIS B 1 258 ? -10.91600 -20.81400 -21.43500 1.000 22.51208 238 HIS B C 1
ATOM 3826 O O . HIS B 1 258 ? -10.74600 -19.80000 -20.74500 1.000 25.24633 238 HIS B O 1
ATOM 3833 N N . LEU B 1 259 ? -9.89800 -21.51600 -21.93800 1.000 20.77812 239 LEU B N 1
ATOM 3834 C CA . LEU B 1 259 ? -8.52300 -21.14500 -21.63900 1.000 22.69919 239 LEU B CA 1
ATOM 3835 C C . LEU B 1 259 ? -8.12100 -19.84400 -22.33400 1.000 21.04846 239 LEU B C 1
ATOM 3836 O O . LEU B 1 259 ? -7.40800 -19.03500 -21.73900 1.000 21.59348 239 LEU B O 1
ATOM 3841 N N . HIS B 1 260 ? -8.54200 -19.63300 -23.58900 1.000 19.86040 240 HIS B N 1
ATOM 3842 C CA . HIS B 1 260 ? -8.30800 -18.32400 -24.20000 1.000 18.78852 240 HIS B CA 1
ATOM 3843 C C . HIS B 1 260 ? -8.85900 -17.21000 -23.32100 1.000 21.34388 240 HIS B C 1
ATOM 3844 O O . HIS B 1 260 ? -8.18100 -16.21600 -23.05300 1.000 20.74681 240 HIS B O 1
ATOM 3851 N N . HIS B 1 261 ? -10.11100 -17.35600 -22.88200 1.000 22.77054 241 HIS B N 1
ATOM 3852 C CA . HIS B 1 261 ? -10.76800 -16.27400 -22.15500 1.000 26.30324 241 HIS B CA 1
ATOM 3853 C C . HIS B 1 261 ? -10.08100 -16.02400 -20.81100 1.000 22.82598 241 HIS B C 1
ATOM 3854 O O . HIS B 1 261 ? -9.86600 -14.86700 -20.40900 1.000 23.39276 241 HIS B O 1
ATOM 3861 N N . ARG B 1 262 ? -9.69200 -17.09200 -20.12600 1.000 21.83701 242 ARG B N 1
ATOM 3862 C CA . ARG B 1 262 ? -8.96600 -16.92300 -18.87100 1.000 20.51398 242 ARG B CA 1
ATOM 3863 C C . ARG B 1 262 ? -7.64300 -16.19600 -19.07800 1.000 25.31987 242 ARG B C 1
ATOM 3864 O O . ARG B 1 262 ? -7.33700 -15.23100 -18.35300 1.000 24.24087 242 ARG B O 1
ATOM 3872 N N . THR B 1 263 ? -6.83000 -16.64100 -20.05300 1.000 20.86133 243 THR B N 1
ATOM 3873 C CA . THR B 1 263 ? -5.55400 -15.96300 -20.25400 1.000 21.60650 243 THR B CA 1
ATOM 3874 C C . THR B 1 263 ? -5.72100 -14.58800 -20.89100 1.000 20.28822 243 THR B C 1
ATOM 3875 O O . THR B 1 263 ? -4.86300 -13.71900 -20.67900 1.000 20.13433 243 THR B O 1
ATOM 3879 N N . MET B 1 264 ? -6.79100 -14.35100 -21.66600 1.000 18.64006 244 MET B N 1
ATOM 3880 C CA . MET B 1 264 ? -7.03600 -12.98400 -22.12600 1.000 16.85051 244 MET B CA 1
ATOM 3881 C C . MET B 1 264 ? -7.30000 -12.03900 -20.95800 1.000 17.44736 244 MET B C 1
ATOM 3882 O O . MET B 1 264 ? -6.93000 -10.87600 -21.01600 1.000 19.31194 244 MET B O 1
ATOM 3887 N N . ASN B 1 265 ? -8.02800 -12.49700 -19.93900 1.000 23.29020 245 ASN B N 1
ATOM 3888 C CA . ASN B 1 265 ? -8.25000 -11.62100 -18.78500 1.000 21.01012 245 ASN B CA 1
ATOM 3889 C C . ASN B 1 265 ? -6.95200 -11.34300 -18.02900 1.000 20.05265 245 ASN B C 1
ATOM 3890 O O . ASN B 1 265 ? -6.78400 -10.24800 -17.47200 1.000 20.88242 245 ASN B O 1
ATOM 3895 N N . ILE B 1 266 ? -6.03400 -12.31600 -17.99300 1.000 18.76451 246 ILE B N 1
ATOM 3896 C CA . ILE B 1 266 ? -4.71400 -12.07800 -17.40900 1.000 18.26878 246 ILE B CA 1
ATOM 3897 C C . ILE B 1 266 ? -3.96000 -11.02100 -18.20800 1.000 18.71661 246 ILE B C 1
ATOM 3898 O O . ILE B 1 266 ? -3.36600 -10.09000 -17.65400 1.000 20.48010 246 ILE B O 1
ATOM 3903 N N . LEU B 1 267 ? -3.97700 -11.14400 -19.53700 1.000 20.73277 247 LEU B N 1
ATOM 3904 C CA . LEU B 1 267 ? -3.38500 -10.10500 -20.37000 1.000 16.92752 247 LEU B CA 1
ATOM 3905 C C . LEU B 1 267 ? -4.00300 -8.73800 -20.08800 1.000 19.30335 247 LEU B C 1
ATOM 3906 O O . LEU B 1 267 ? -3.28700 -7.73700 -19.99200 1.000 18.78403 247 LEU B O 1
ATOM 3911 N N . ALA B 1 268 ? -5.33300 -8.67300 -19.96500 1.000 18.74097 248 ALA B N 1
ATOM 3912 C CA . ALA B 1 268 ? -5.99000 -7.39000 -19.73100 1.000 16.68365 248 ALA B CA 1
ATOM 3913 C C . ALA B 1 268 ? -5.54300 -6.77900 -18.40300 1.000 18.24173 248 ALA B C 1
ATOM 3914 O O . ALA B 1 268 ? -5.25500 -5.57800 -18.32500 1.000 20.56879 248 ALA B O 1
ATOM 3916 N N . HIS B 1 269 ? -5.48700 -7.60500 -17.36700 1.000 19.87804 249 HIS B N 1
ATOM 3917 C CA . HIS B 1 269 ? -5.01900 -7.16200 -16.05100 1.000 18.19315 249 HIS B CA 1
ATOM 3918 C C . HIS B 1 269 ? -3.57400 -6.68500 -16.10800 1.000 20.59493 249 HIS B C 1
ATOM 3919 O O . HIS B 1 269 ? -3.26100 -5.59000 -15.63200 1.000 21.17440 249 HIS B O 1
ATOM 3926 N N . ALA B 1 270 ? -2.68200 -7.48300 -16.70800 1.000 18.20075 250 ALA B N 1
ATOM 3927 C CA . ALA B 1 270 ? -1.28100 -7.05200 -16.83300 1.000 20.00235 250 ALA B CA 1
ATOM 3928 C C . ALA B 1 270 ? -1.16000 -5.75300 -17.62100 1.000 19.64647 250 ALA B C 1
ATOM 3929 O O . ALA B 1 270 ? -0.37100 -4.86000 -17.26100 1.000 22.06417 250 ALA B O 1
ATOM 3931 N N . SER B 1 271 ? -1.95000 -5.62400 -18.69100 1.000 18.18549 251 SER B N 1
ATOM 3932 C CA . SER B 1 271 ? -1.86500 -4.43900 -19.52100 1.000 17.41804 251 SER B CA 1
ATOM 3933 C C . SER B 1 271 ? -2.32200 -3.21500 -18.74900 1.000 18.99978 251 SER B C 1
ATOM 3934 O O . SER B 1 271 ? -1.66000 -2.18600 -18.77800 1.000 20.81261 251 SER B O 1
ATOM 3937 N N . GLU B 1 272 ? -3.42800 -3.33700 -18.01200 1.000 20.35858 252 GLU B N 1
ATOM 3938 C CA . GLU B 1 272 ? -3.92500 -2.20300 -17.23000 1.000 22.45992 252 GLU B CA 1
ATOM 3939 C C . GLU B 1 272 ? -2.91900 -1.76800 -16.17300 1.000 25.10385 252 GLU B C 1
ATOM 3940 O O . GLU B 1 272 ? -2.68900 -0.56000 -15.99100 1.000 26.72522 252 GLU B O 1
ATOM 3946 N N . LEU B 1 273 ? -2.28300 -2.73000 -15.49400 1.000 20.99312 253 LEU B N 1
ATOM 3947 C CA . LEU B 1 273 ? -1.31200 -2.39600 -14.44800 1.000 24.05838 253 LEU B CA 1
ATOM 3948 C C . LEU B 1 273 ? -0.11200 -1.66900 -15.03300 1.000 34.62173 253 LEU B C 1
ATOM 3949 O O . LEU B 1 273 ? 0.46600 -0.78100 -14.38900 1.000 28.53431 253 LEU B O 1
ATOM 3954 N N . ARG B 1 274 ? 0.28100 -2.03600 -16.25200 1.000 26.60219 254 ARG B N 1
ATOM 3955 C CA . ARG B 1 274 ? 1.46300 -1.47500 -16.88300 1.000 23.53482 254 ARG B CA 1
ATOM 3956 C C . ARG B 1 274 ? 1.14600 -0.32200 -17.84000 1.000 26.52262 254 ARG B C 1
ATOM 3957 O O . ARG B 1 274 ? 2.05700 0.18300 -18.50100 1.000 28.09941 254 ARG B O 1
ATOM 3965 N N . GLY B 1 275 ? -0.09900 0.15500 -17.87500 1.000 21.06724 255 GLY B N 1
ATOM 3966 C CA . GLY B 1 275 ? -0.42600 1.33500 -18.66500 1.000 22.86162 255 GLY B CA 1
ATOM 3967 C C . GLY B 1 275 ? -0.52600 1.11800 -20.15900 1.000 23.98091 255 GLY B C 1
ATOM 3968 O O . GLY B 1 275 ? -0.43600 2.08500 -20.93000 1.000 27.00421 255 GLY B O 1
ATOM 3969 N N . VAL B 1 276 ? -0.73100 -0.11600 -20.60000 1.000 23.38994 256 VAL B N 1
ATOM 3970 C CA . VAL B 1 276 ? -0.88400 -0.41500 -22.02200 1.000 21.80014 256 VAL B CA 1
ATOM 3971 C C . VAL B 1 276 ? -2.37400 -0.44500 -22.34400 1.000 25.75047 256 VAL B C 1
ATOM 3972 O O . VAL B 1 276 ? -3.11700 -1.29400 -21.83800 1.000 23.76185 256 VAL B O 1
ATOM 3976 N N . VAL B 1 277 ? -2.81000 0.49800 -23.17600 1.000 25.64552 257 VAL B N 1
ATOM 3977 C CA . VAL B 1 277 ? -4.22600 0.72000 -23.46300 1.000 23.60033 257 VAL B CA 1
ATOM 3978 C C . VAL B 1 277 ? -4.36400 0.68500 -24.98200 1.000 22.92853 257 VAL B C 1
ATOM 3979 O O . VAL B 1 277 ? -4.18700 1.70300 -25.67000 1.000 25.45690 257 VAL B O 1
ATOM 3983 N N . SER B 1 278 ? -4.65000 -0.49600 -25.52900 1.000 22.69942 258 SER B N 1
ATOM 3984 C CA . SER B 1 278 ? -4.76300 -0.67800 -26.97300 1.000 25.25548 258 SER B CA 1
ATOM 3985 C C . SER B 1 278 ? -6.15800 -1.05900 -27.44400 1.000 22.12560 258 SER B C 1
ATOM 3986 O O . SER B 1 278 ? -6.40900 -1.04300 -28.66800 1.000 26.73543 258 SER B O 1
ATOM 3989 N N . GLY B 1 279 ? -7.07300 -1.38200 -26.53000 1.000 25.41915 259 GLY B N 1
ATOM 3990 C CA . GLY B 1 279 ? -8.35800 -1.91000 -26.93300 1.000 27.11681 259 GLY B CA 1
ATOM 3991 C C . GLY B 1 279 ? -8.35300 -3.36100 -27.36400 1.000 20.90018 259 GLY B C 1
ATOM 3992 O O . GLY B 1 279 ? -9.43000 -3.94300 -27.50100 1.000 23.40537 259 GLY B O 1
ATOM 3993 N N . LEU B 1 280 ? -7.18300 -3.97100 -27.57400 1.000 20.12947 260 LEU B N 1
ATOM 3994 C CA . LEU B 1 280 ? -7.16400 -5.37100 -28.01500 1.000 22.71586 260 LEU B CA 1
ATOM 3995 C C . LEU B 1 280 ? -7.69400 -6.32500 -26.95400 1.000 18.27676 260 LEU B C 1
ATOM 3996 O O . LEU B 1 280 ? -8.46600 -7.23900 -27.29300 1.000 20.17373 260 LEU B O 1
ATOM 4001 N N . PRO B 1 281 ? -7.28600 -6.24100 -25.68400 1.000 20.13325 261 PRO B N 1
ATOM 4002 C CA . PRO B 1 281 ? -7.83100 -7.20700 -24.71400 1.000 19.54714 261 PRO B CA 1
ATOM 4003 C C . PRO B 1 281 ? -9.34500 -7.13800 -24.60900 1.000 21.28131 261 PRO B C 1
ATOM 4004 O O . PRO B 1 281 ? -10.00200 -8.17500 -24.48700 1.000 24.79487 261 PRO B O 1
ATOM 4008 N N . GLU B 1 282 ? -9.91800 -5.93200 -24.68200 1.000 22.91397 262 GLU B N 1
ATOM 4009 C CA . GLU B 1 282 ? -11.36700 -5.77400 -24.60600 1.000 24.42089 262 GLU B CA 1
ATOM 4010 C C . GLU B 1 282 ? -12.06700 -6.40500 -25.80600 1.000 24.84933 262 GLU B C 1
ATOM 4011 O O . GLU B 1 282 ? -13.14200 -7.00300 -25.66200 1.000 26.09241 262 GLU B O 1
ATOM 4017 N N . LEU B 1 283 ? -11.50900 -6.21700 -27.00300 1.000 21.12987 263 LEU B N 1
ATOM 4018 C CA . LEU B 1 283 ? -12.09300 -6.84500 -28.19100 1.000 19.74210 263 LEU B CA 1
ATOM 4019 C C . LEU B 1 283 ? -12.06600 -8.36100 -28.04200 1.000 24.12725 263 LEU B C 1
ATOM 4020 O O . LEU B 1 283 ? -13.05500 -9.05100 -28.34400 1.000 25.06553 263 LEU B O 1
ATOM 4025 N N . LEU B 1 284 ? -10.94700 -8.88900 -27.53400 1.000 19.86924 264 LEU B N 1
ATOM 4026 C CA . LEU B 1 284 ? -10.77400 -10.34000 -27.42800 1.000 20.32096 264 LEU B CA 1
ATOM 4027 C C . LEU B 1 284 ? -11.69100 -10.95400 -26.36400 1.000 24.61105 264 LEU B C 1
ATOM 4028 O O . LEU B 1 284 ? -12.29100 -12.01300 -26.58800 1.000 26.13414 264 LEU B O 1
ATOM 4033 N N . THR B 1 285 ? -11.76800 -10.34800 -25.17300 1.000 24.63428 265 THR B N 1
ATOM 4034 C CA . THR B 1 285 ? -12.60800 -10.93300 -24.12300 1.000 24.82670 265 THR B CA 1
ATOM 4035 C C . THR B 1 285 ? -14.09700 -10.84800 -24.45900 1.000 27.26639 265 THR B C 1
ATOM 4036 O O . THR B 1 285 ? -14.87000 -11.74500 -24.08700 1.000 28.02334 265 THR B O 1
ATOM 4040 N N . GLU B 1 286 ? -14.52600 -9.77800 -25.13100 1.000 28.25025 266 GLU B N 1
ATOM 4041 C CA . GLU B 1 286 ? -15.92400 -9.66700 -25.53300 1.000 27.12428 266 GLU B CA 1
ATOM 4042 C C . GLU B 1 286 ? -16.28500 -10.76300 -26.52900 1.000 26.61477 266 GLU B C 1
ATOM 4043 O O . GLU B 1 286 ? -17.33200 -11.41100 -26.41000 1.000 28.56643 266 GLU B O 1
ATOM 4049 N N . LEU B 1 287 ? -15.39800 -11.01200 -27.48300 1.000 23.20300 267 LEU B N 1
ATOM 4050 C CA . LEU B 1 287 ? -15.67900 -11.99500 -28.52600 1.000 22.81313 267 LEU B CA 1
ATOM 4051 C C . LEU B 1 287 ? -15.69100 -13.40400 -27.94600 1.000 27.02805 267 LEU B C 1
ATOM 4052 O O . LEU B 1 287 ? -16.64600 -14.16600 -28.15400 1.000 28.40573 267 LEU B O 1
ATOM 4057 N N . THR B 1 288 ? -14.64000 -13.77200 -27.21900 1.000 24.32201 268 THR B N 1
ATOM 4058 C CA . THR B 1 288 ? -14.62200 -15.09500 -26.60500 1.000 22.79957 268 THR B CA 1
ATOM 4059 C C . THR B 1 288 ? -15.75500 -15.25200 -25.59300 1.000 23.90388 268 THR B C 1
ATOM 4060 O O . THR B 1 288 ? -16.31900 -16.34400 -25.45500 1.000 28.10000 268 THR B O 1
ATOM 4064 N N . GLY B 1 289 ? -16.09500 -14.18500 -24.86800 1.000 28.08382 269 GLY B N 1
ATOM 4065 C CA . GLY B 1 289 ? -17.17900 -14.29000 -23.89900 1.000 28.97293 269 GLY B CA 1
ATOM 4066 C C . GLY B 1 289 ? -18.51400 -14.59100 -24.55600 1.000 30.01774 269 GLY B C 1
ATOM 4067 O O . GLY B 1 289 ? -19.32100 -15.36200 -24.02800 1.000 28.88122 269 GLY B O 1
ATOM 4068 N N . ARG B 1 290 ? -18.76400 -13.99700 -25.72500 1.000 29.13524 270 ARG B N 1
ATOM 4069 C CA . ARG B 1 290 ? -20.00500 -14.29300 -26.43100 1.000 25.03088 270 ARG B CA 1
ATOM 4070 C C . ARG B 1 290 ? -20.08800 -15.76700 -26.80000 1.000 30.27291 270 ARG B C 1
ATOM 4071 O O . ARG B 1 290 ? -21.15500 -16.37700 -26.69300 1.000 30.37632 270 ARG B O 1
ATOM 4079 N N . ALA B 1 291 ? -18.96400 -16.36600 -27.20800 1.000 26.57810 271 ALA B N 1
ATOM 4080 C CA . ALA B 1 291 ? -18.98200 -17.76800 -27.61100 1.000 29.90046 271 ALA B CA 1
ATOM 4081 C C . ALA B 1 291 ? -19.07100 -18.70900 -26.41700 1.000 27.85028 271 ALA B C 1
ATOM 4082 O O . ALA B 1 291 ? -19.67600 -19.78200 -26.52500 1.000 29.66696 271 ALA B O 1
ATOM 4084 N N . ILE B 1 292 ? -18.46900 -18.33900 -25.28500 1.000 27.47566 272 ILE B N 1
ATOM 4085 C CA . ILE B 1 292 ? -18.63400 -19.12400 -24.06800 1.000 28.62884 272 ILE B CA 1
ATOM 4086 C C . ILE B 1 292 ? -20.06600 -19.01700 -23.56700 1.000 44.55350 272 ILE B C 1
ATOM 4087 O O . ILE B 1 292 ? -20.67400 -20.01500 -23.16600 1.000 34.33175 272 ILE B O 1
ATOM 4092 N N . THR B 1 293 ? -20.62500 -17.80600 -23.58800 1.000 36.88369 273 THR B N 1
ATOM 4093 C CA . THR B 1 293 ? -22.02000 -17.61000 -23.20900 1.000 39.35240 273 THR B CA 1
ATOM 4094 C C . THR B 1 293 ? -22.94800 -18.47800 -24.04600 1.000 39.29885 273 THR B C 1
ATOM 4095 O O . THR B 1 293 ? -23.93900 -19.01300 -23.53200 1.000 38.13537 273 THR B O 1
ATOM 4099 N N . ALA B 1 294 ? -22.62600 -18.65300 -25.32800 1.000 36.82248 274 ALA B N 1
ATOM 4100 C CA . ALA B 1 294 ? -23.41200 -19.46300 -26.25400 1.000 34.92768 274 ALA B CA 1
ATOM 4101 C C . ALA B 1 294 ? -23.21700 -20.95900 -26.06000 1.000 34.36099 274 ALA B C 1
ATOM 4102 O O . ALA B 1 294 ? -23.90100 -21.74100 -26.72900 1.000 39.89858 274 ALA B O 1
ATOM 4104 N N . GLY B 1 295 ? -22.28800 -21.36600 -25.20400 1.000 31.12886 275 GLY B N 1
ATOM 4105 C CA . GLY B 1 295 ? -22.08500 -22.75300 -24.84200 1.000 31.93683 275 GLY B CA 1
ATOM 4106 C C . GLY B 1 295 ? -20.88700 -23.42500 -25.46700 1.000 36.31475 275 GLY B C 1
ATOM 4107 O O . GLY B 1 295 ? -20.73600 -24.63900 -25.31100 1.000 34.49035 275 GLY B O 1
ATOM 4108 N N . HIS B 1 296 ? -20.01200 -22.68000 -26.14000 1.000 31.17431 276 HIS B N 1
ATOM 4109 C CA . HIS B 1 296 ? -18.93400 -23.26900 -26.92500 1.000 28.23162 276 HIS B CA 1
ATOM 4110 C C . HIS B 1 296 ? -17.56100 -23.14000 -26.27600 1.000 28.27050 276 HIS B C 1
ATOM 4111 O O . HIS B 1 296 ? -16.54600 -23.20500 -26.97600 1.000 30.20976 276 HIS B O 1
ATOM 4118 N N . GLY B 1 297 ? -17.50100 -23.01600 -24.94500 1.000 30.46588 277 GLY B N 1
ATOM 4119 C CA . GLY B 1 297 ? -16.21900 -22.82600 -24.28200 1.000 29.37321 277 GLY B CA 1
ATOM 4120 C C . GLY B 1 297 ? -15.22500 -23.95200 -24.50200 1.000 28.88285 277 GLY B C 1
ATOM 4121 O O . GLY B 1 297 ? -14.01000 -23.74100 -24.42300 1.000 27.38712 277 GLY B O 1
ATOM 4122 N N . ASN B 1 298 ? -15.71100 -25.16000 -24.77300 1.000 29.00546 278 ASN B N 1
ATOM 4123 C CA . ASN B 1 298 ? -14.78900 -26.26600 -24.99700 1.000 26.13291 278 ASN B CA 1
ATOM 4124 C C . ASN B 1 298 ? -14.26100 -26.33100 -26.42600 1.000 32.10557 278 ASN B C 1
ATOM 4125 O O . ASN B 1 298 ? -13.43600 -27.20200 -26.72100 1.000 27.12135 278 ASN B O 1
ATOM 4130 N N . ASP B 1 299 ? -14.69300 -25.42800 -27.31000 1.000 23.96183 279 ASP B N 1
ATOM 4131 C CA . ASP B 1 299 ? -14.27200 -25.45600 -28.69800 1.000 20.42209 279 ASP B CA 1
ATOM 4132 C C . ASP B 1 299 ? -12.94400 -24.72500 -28.91800 1.000 22.95454 279 ASP B C 1
ATOM 4133 O O . ASP B 1 299 ? -12.40500 -24.05700 -28.03600 1.000 22.65468 279 ASP B O 1
ATOM 4138 N N . SER B 1 300 ? -12.40900 -24.87700 -30.12700 1.000 22.25964 280 SER B N 1
ATOM 4139 C CA . SER B 1 300 ? -11.20500 -24.16500 -30.53900 1.000 20.18310 280 SER B CA 1
ATOM 4140 C C . SER B 1 300 ? -11.51500 -22.70800 -30.91600 1.000 21.97406 280 SER B C 1
ATOM 4141 O O . SER B 1 300 ? -12.66900 -22.31300 -31.11900 1.000 21.64821 280 SER B O 1
ATOM 4144 N N . TYR B 1 301 ? -10.43600 -21.92600 -31.07000 1.000 22.80361 281 TYR B N 1
ATOM 4145 C CA . TYR B 1 301 ? -10.54900 -20.53200 -31.51400 1.000 19.28733 281 TYR B CA 1
ATOM 4146 C C . TYR B 1 301 ? -11.31600 -20.42400 -32.82200 1.000 17.94873 281 TYR B C 1
ATOM 4147 O O . TYR B 1 301 ? -11.93300 -19.38400 -33.09700 1.000 20.28850 281 TYR B O 1
ATOM 4156 N N . ALA B 1 302 ? -11.30000 -21.48700 -33.64400 1.000 19.35830 282 ALA B N 1
ATOM 4157 C CA . ALA B 1 302 ? -11.96800 -21.38700 -34.93900 1.000 20.29302 282 ALA B CA 1
ATOM 4158 C C . ALA B 1 302 ? -13.46300 -21.17100 -34.78800 1.000 18.60300 282 ALA B C 1
ATOM 4159 O O . ALA B 1 302 ? -14.10100 -20.62200 -35.70400 1.000 21.08769 282 ALA B O 1
ATOM 4161 N N . ARG B 1 303 ? -14.04900 -21.61600 -33.68300 1.000 21.57178 283 ARG B N 1
ATOM 4162 C CA . ARG B 1 303 ? -15.47400 -21.40500 -33.46900 1.000 20.19367 283 ARG B CA 1
ATOM 4163 C C . ARG B 1 303 ? -15.84200 -19.92600 -33.55700 1.000 24.71075 283 ARG B C 1
ATOM 4164 O O . ARG B 1 303 ? -16.96600 -19.59600 -33.92900 1.000 21.37017 283 ARG B O 1
ATOM 4172 N N . LEU B 1 304 ? -14.90800 -19.02600 -33.22600 1.000 21.38858 284 LEU B N 1
ATOM 4173 C CA . LEU B 1 304 ? -15.19900 -17.59400 -33.23500 1.000 17.61421 284 LEU B CA 1
ATOM 4174 C C . LEU B 1 304 ? -15.54500 -17.05900 -34.62500 1.000 20.29360 284 LEU B C 1
ATOM 4175 O O . LEU B 1 304 ? -16.10200 -15.96400 -34.72900 1.000 23.87609 284 LEU B O 1
ATOM 4180 N N . VAL B 1 305 ? -15.21800 -17.78700 -35.69200 1.000 19.91568 285 VAL B N 1
ATOM 4181 C CA . VAL B 1 305 ? -15.64200 -17.32800 -37.02700 1.000 20.59948 285 VAL B CA 1
ATOM 4182 C C . VAL B 1 305 ? -17.15600 -17.14100 -37.07200 1.000 25.31665 285 VAL B C 1
ATOM 4183 O O . VAL B 1 305 ? -17.65500 -16.24200 -37.75500 1.000 23.77923 285 VAL B O 1
ATOM 4187 N N . GLU B 1 306 ? -17.90800 -17.94800 -36.32400 1.000 25.87319 286 GLU B N 1
ATOM 4188 C CA . GLU B 1 306 ? -19.36400 -17.83300 -36.29400 1.000 26.88451 286 GLU B CA 1
ATOM 4189 C C . GLU B 1 306 ? -19.84300 -16.59400 -35.56000 1.000 32.29017 286 GLU B C 1
ATOM 4190 O O . GLU B 1 306 ? -21.01400 -16.22400 -35.68700 1.000 30.98633 286 GLU B O 1
ATOM 4196 N N . PHE B 1 307 ? -18.97300 -15.94100 -34.80400 1.000 23.97532 287 PHE B N 1
ATOM 4197 C CA . PHE B 1 307 ? -19.35600 -14.77100 -34.03800 1.000 20.68484 287 PHE B CA 1
ATOM 4198 C C . PHE B 1 307 ? -18.89500 -13.47200 -34.68300 1.000 27.96752 287 PHE B C 1
ATOM 4199 O O . PHE B 1 307 ? -19.08200 -12.40300 -34.09600 1.000 36.86287 287 PHE B O 1
ATOM 4207 N N . ILE B 1 308 ? -18.29100 -13.54400 -35.86600 1.000 24.59995 288 ILE B N 1
ATOM 4208 C CA . ILE B 1 308 ? -17.95000 -12.35300 -36.62800 1.000 27.68889 288 ILE B CA 1
ATOM 4209 C C . ILE B 1 308 ? -18.56000 -12.36100 -38.01900 1.000 27.67044 288 ILE B C 1
ATOM 4210 O O . ILE B 1 308 ? -18.51900 -11.33500 -38.69100 1.000 28.29943 288 ILE B O 1
ATOM 4215 N N . ARG B 1 309 ? -19.08000 -13.48900 -38.49600 1.000 38.34104 289 ARG B N 1
ATOM 4216 C CA . ARG B 1 309 ? -19.62400 -13.53600 -39.85700 1.000 46.64252 289 ARG B CA 1
ATOM 4217 C C . ARG B 1 309 ? -21.14400 -13.55900 -39.82600 1.000 48.95989 289 ARG B C 1
ATOM 4218 O O . ARG B 1 309 ? -21.74900 -13.67700 -38.76200 1.000 53.65919 289 ARG B O 1
#